Protein AF-A0ABD2QJM0-F1 (afdb_monomer_lite)

Radius of gyration: 66.51 Å; chains: 1; bounding box: 140×137×175 Å

Sequence (620 aa):
MTFVCTNLAKYLIPITSYLHDQLDLSSREKQIEQIVLMKSIVHQLKEKFNSIWKQLYGRKEQDLARIRERQMKVASIVDDLKFFWKDENKVKMMVFGTTNCDKIMQLVEFNSKEQPEKLLQVKDEEIKVKKYYTAEQLAEMNAKKKEEEERLRLQALDNWRERGLEDMMGGVLEVRREDELKKDITKPVFIQLNKPENEWTDEENVEYNEYLEKCRLWEEERDKHKKFLEAEAKRILQTIEDIKGKFNELFLDLFNQWIQYHSAILHEEFKIERLQRNLLNLELVRFKIYLITDRKSKARERVLKAGEIQREARQLLDKVQEDYDILVAEDKLLEKSFKKDFSDVTPHILDFLSKSLKKRPKRLFGMKGIVPKAHTAKSSEQGEDDTKSVVSVVEDRNRDEIVLSIMENPYIDISVSNLLSENLRKQQLDSALKELDHENNYKTELSSMDPKLWSRFCEYRKRKILLEADIKKMALTLAEMQSFINQQTENGRKLNGVMTSLDKEFNEAREMEDRLETDLELHILVKQGLLEVDPRTFDSCIPECDGAVLVKRTEIEDLNAKIIELGDVKLDHLSKKKELNRKFNALEWELKNMLMQYQDLRTKKSDIQHFRITTEILKV

pLDDT: mean 75.32, std 18.03, range [24.53, 97.12]

Organism: NCBI:txid1844966

Foldseek 3Di:
DPFCLPLLLVVVDVLCVPQDDLQVCLDPVSLVVNLVSLVVSLVVLVVVLVVVVVVLVVVVVVLLVVLVVLLVVLVVLLVLVCLVDVDNQVSQCLQPVDSPCVVVSPRDDDDPVNCVVVVVDDDPVNVPDDPDDDPVRVVVVVVVVVVVVVVVVVVVVPPVVQVVCCVPPVRDPDDDPSVVLSDDDDDPPCVVVVDDPVPDDPVNVVVVVVSVVVNVVSVVVVVVVSVVSSVVSNVSSVVSVVSVVVSVVVVVVSVVVVVSSVVSSVVSVVSSVVSVVLSVLLVVLVVVLVVLVVVLVVLVVVLVVLVVVLVVLVVVLVVLVVVLVVLVVVLVVLVVCLCVVVVVDDPVVSVVLVVLLPDDQPPLPPDDDPPPPDPPDDDDDDDDDDDDDDDDDDDPCPPVVVLVVVLPDPPDDPVVSVVSVVVVSVVVRVVSLCVSLPPVNDCVPDVDDDPVVSVVSSVSSSVSVVSVVVSVVSVVVSVVSVVVSVVSVVVSVVSVVVSVVSVVVSVVSVVVSVCSSNVRDRDRDDDPPVDPDDPVVDPDPDDPCVVPDDDDPVVVVVVVVVVVVVVVVVVVVVVVVVVVVVVVVVVVVVVVVVVVVVVVVVVVVVCVVVPDPDVVNVVD

Secondary structure (DSSP, 8-state):
-------GGGGT-GGGGGSPPGGGTTSHHHHHHHHHHHHHHHHHHHHHHHHHHHHHHHHHHHHHHHHHHHHHHHHHHHHHHHHH-S-HHHHHHHHHSSS-GGGTSS-----GGG-GGGGG---GGG--SPPP--HHHHHHHHHHHHHHHHHHHHHHHS-HHHHHHHHHHTT-SS--HHHHTTSPPPPPHHHHTT--GGG--HHHHHHHHHHHHHHHHHHHHHHHHHHHHHHHHHHHHHHHHHHHHHHHHHHHHHHHHHHHHHHHHHHHHHHHHHHHHHHHHHHHHHHHHHHHHHHHHHHHHHHHHHHHHHHHHHHHHHHHHHHHHHHHHHHHHHHHHHHHHTTTS-HHHHHHHHHHHT---TTTT-----------------------------SSTTTHHHHHHHHT-TTS-HHHHHHHHHHHHHHHHHHHHHHHS-THHHHTT-TT--HHHHHHHHHHHHHHHHHHHHHHHHHHHHHHHHHHHHHHHHHHHHHHHHHHHHHHHHHHHHHHHHHHHHSPPP-----TTS--S-TTS-SSSS---TT-----HHHHHHHHHHHHHHHHHHHHHHHHHHHHHHHHHHHHHHHHHHHHHHHHHHHHHHHHHH----TTGGG-

Structure (mmCIF, N/CA/C/O backbone):
data_AF-A0ABD2QJM0-F1
#
_entry.id   AF-A0ABD2QJM0-F1
#
loop_
_atom_site.group_PDB
_atom_site.id
_atom_site.type_symbol
_atom_site.label_atom_id
_atom_site.label_alt_id
_atom_site.label_comp_id
_atom_site.label_asym_id
_atom_site.label_entity_id
_atom_site.label_seq_id
_atom_site.pdbx_PDB_ins_code
_atom_site.Cartn_x
_atom_site.Cartn_y
_atom_site.Cartn_z
_atom_site.occupancy
_atom_site.B_iso_or_equiv
_atom_site.auth_seq_id
_atom_site.auth_comp_id
_atom_site.auth_asym_id
_atom_site.auth_atom_id
_atom_site.pdbx_PDB_model_num
ATOM 1 N N . MET A 1 1 ? -16.068 5.166 -17.119 1.00 30.20 1 MET A N 1
ATOM 2 C CA . MET A 1 1 ? -14.774 5.443 -16.465 1.00 30.20 1 MET A CA 1
ATOM 3 C C . MET A 1 1 ? -13.803 4.333 -16.833 1.00 30.20 1 MET A C 1
ATOM 5 O O . MET A 1 1 ? -13.651 3.383 -16.085 1.00 30.20 1 MET A O 1
ATOM 9 N N . THR A 1 2 ? -13.183 4.395 -18.007 1.00 24.81 2 THR A N 1
ATOM 10 C CA . THR A 1 2 ? -12.025 3.547 -18.315 1.00 24.81 2 THR A CA 1
ATOM 11 C C . THR A 1 2 ? -10.802 4.282 -17.795 1.00 24.81 2 THR A C 1
ATOM 13 O O . THR A 1 2 ? -10.094 4.959 -18.537 1.00 24.81 2 THR A O 1
ATOM 16 N N . PHE A 1 3 ? -10.602 4.223 -16.477 1.00 35.22 3 PHE A N 1
ATOM 17 C CA . PHE A 1 3 ? -9.304 4.576 -15.932 1.00 35.22 3 PHE A CA 1
ATOM 18 C C . PHE A 1 3 ? -8.301 3.646 -16.593 1.00 35.22 3 PHE A C 1
ATOM 20 O O . PHE A 1 3 ? -8.431 2.421 -16.557 1.00 35.22 3 PHE A O 1
ATOM 27 N N . VAL A 1 4 ? -7.306 4.235 -17.234 1.00 38.12 4 VAL A N 1
ATOM 28 C CA . VAL A 1 4 ? -6.121 3.528 -17.694 1.00 38.12 4 VAL A CA 1
ATOM 29 C C . VAL A 1 4 ? -5.316 3.221 -16.420 1.00 38.12 4 VAL A C 1
ATOM 31 O O . VAL A 1 4 ? -4.241 3.755 -16.192 1.00 38.12 4 VAL A O 1
ATOM 34 N N . CYS A 1 5 ? -5.857 2.349 -15.556 1.00 40.84 5 CYS A N 1
ATOM 35 C CA . CYS A 1 5 ? -5.151 1.619 -14.500 1.00 40.84 5 CYS A CA 1
ATOM 36 C C . CYS A 1 5 ? -4.232 0.589 -15.169 1.00 40.84 5 CYS A C 1
ATOM 38 O O . CYS A 1 5 ? -4.271 -0.613 -14.884 1.00 40.84 5 CYS A O 1
ATOM 40 N N . THR A 1 6 ? -3.485 1.018 -16.185 1.00 49.41 6 THR A N 1
ATOM 41 C CA . THR A 1 6 ? -2.683 0.111 -16.976 1.00 49.41 6 THR A CA 1
ATOM 42 C C . THR A 1 6 ? -1.437 -0.175 -16.193 1.00 49.41 6 THR A C 1
ATOM 44 O O . THR A 1 6 ? -0.521 0.641 -16.130 1.00 49.41 6 THR A O 1
ATOM 47 N N . ASN A 1 7 ? -1.426 -1.371 -15.617 1.00 59.09 7 ASN A N 1
ATOM 48 C CA . ASN A 1 7 ? -0.198 -2.075 -15.331 1.00 59.09 7 ASN A CA 1
ATOM 49 C C . ASN A 1 7 ? 0.735 -1.888 -16.525 1.00 59.09 7 ASN A C 1
ATOM 51 O O . ASN A 1 7 ? 0.376 -2.266 -17.638 1.00 59.09 7 ASN A O 1
ATOM 55 N N . LEU A 1 8 ? 1.910 -1.300 -16.311 1.00 62.41 8 LEU A N 1
ATOM 56 C CA . LEU A 1 8 ? 2.939 -1.214 -17.351 1.00 62.41 8 LEU A CA 1
ATOM 57 C C . LEU A 1 8 ? 3.257 -2.619 -17.896 1.00 62.41 8 LEU A C 1
ATOM 59 O O . LEU A 1 8 ? 3.492 -2.793 -19.089 1.00 62.41 8 LEU A O 1
ATOM 63 N N . ALA A 1 9 ? 3.102 -3.643 -17.049 1.00 60.91 9 ALA A N 1
ATOM 64 C CA . ALA A 1 9 ? 3.169 -5.047 -17.422 1.00 60.91 9 ALA A CA 1
ATOM 65 C C . ALA A 1 9 ? 2.106 -5.494 -18.449 1.00 60.91 9 ALA A C 1
ATOM 67 O O . ALA A 1 9 ? 2.382 -6.424 -19.203 1.00 60.91 9 ALA A O 1
ATOM 68 N N . LYS A 1 10 ? 0.924 -4.852 -18.537 1.00 64.44 10 LYS A N 1
ATOM 69 C CA . LYS A 1 10 ? -0.140 -5.210 -19.508 1.00 64.44 10 LYS A CA 1
ATOM 70 C C . LYS A 1 10 ? 0.328 -5.063 -20.951 1.00 64.44 10 LYS A C 1
ATOM 72 O O . LYS A 1 10 ? -0.081 -5.837 -21.808 1.00 64.44 10 LYS A O 1
ATOM 77 N N . TYR A 1 11 ? 1.218 -4.110 -21.206 1.00 63.06 11 TYR A N 1
ATOM 78 C CA . TYR A 1 11 ? 1.785 -3.880 -22.534 1.00 63.06 11 TYR A CA 1
ATOM 79 C C . TYR A 1 11 ? 2.925 -4.846 -22.879 1.00 63.06 11 TYR A C 1
ATOM 81 O O . TYR A 1 11 ? 3.292 -4.970 -24.043 1.00 63.06 11 TYR A O 1
ATOM 89 N N . LEU A 1 12 ? 3.477 -5.544 -21.882 1.00 61.47 12 LEU A N 1
ATOM 90 C CA . LEU A 1 12 ? 4.657 -6.398 -22.029 1.00 61.47 12 LEU A CA 1
ATOM 91 C C . LEU A 1 12 ? 4.312 -7.893 -21.923 1.00 61.47 12 LEU A C 1
ATOM 93 O O . LEU A 1 12 ? 5.020 -8.737 -22.486 1.00 61.47 12 LEU A O 1
ATOM 97 N N . ILE A 1 13 ? 3.240 -8.258 -21.204 1.00 66.19 13 ILE A N 1
ATOM 98 C CA . ILE A 1 13 ? 2.862 -9.652 -20.929 1.00 66.19 13 ILE A CA 1
ATOM 99 C C . ILE A 1 13 ? 1.330 -9.858 -20.976 1.00 66.19 13 ILE A C 1
ATOM 101 O O . ILE A 1 13 ? 0.591 -9.154 -20.283 1.00 66.19 13 ILE A O 1
ATOM 105 N N . PRO A 1 14 ? 0.842 -10.882 -21.709 1.00 60.84 14 PRO A N 1
ATOM 106 C CA . PRO A 1 14 ? -0.591 -11.169 -21.862 1.00 60.84 14 PRO A CA 1
ATOM 107 C C . PRO A 1 14 ? -1.274 -11.775 -20.622 1.00 60.84 14 PRO A C 1
ATOM 109 O O . PRO A 1 14 ? -2.488 -11.684 -20.497 1.00 60.84 14 PRO A O 1
ATOM 112 N N . ILE A 1 15 ? -0.527 -12.348 -19.671 1.00 61.28 15 ILE A N 1
ATOM 113 C CA . ILE A 1 15 ? -1.064 -12.989 -18.443 1.00 61.28 15 ILE A CA 1
ATOM 114 C C . ILE A 1 15 ? -1.740 -11.984 -17.498 1.00 61.28 15 ILE A C 1
ATOM 116 O O . ILE A 1 15 ? -2.481 -12.340 -16.586 1.00 61.28 15 ILE A O 1
ATOM 120 N N . THR A 1 16 ? -1.557 -10.697 -17.761 1.00 61.94 16 THR A N 1
ATOM 121 C CA . THR A 1 16 ? -2.191 -9.612 -17.016 1.00 61.94 16 THR A CA 1
ATOM 122 C C . THR A 1 16 ? -3.721 -9.591 -17.120 1.00 61.94 16 THR A C 1
ATOM 124 O O . THR A 1 16 ? -4.352 -8.846 -16.374 1.00 61.94 16 THR A O 1
ATOM 127 N N . SER A 1 17 ? -4.324 -10.414 -17.991 1.00 65.31 17 SER A N 1
ATOM 128 C CA . SER A 1 17 ? -5.773 -10.647 -18.064 1.00 65.31 17 SER A CA 1
ATOM 129 C C . SER A 1 17 ? -6.348 -11.415 -16.871 1.00 65.31 17 SER A C 1
ATOM 131 O O . SER A 1 17 ? -7.542 -11.308 -16.619 1.00 65.31 17 SER A O 1
ATOM 133 N N . TYR A 1 18 ? -5.528 -12.193 -16.155 1.00 73.44 18 TYR A N 1
ATOM 134 C CA . TYR A 1 18 ? -5.966 -12.980 -14.993 1.00 73.44 18 TYR A CA 1
ATOM 135 C C . TYR A 1 18 ? -5.886 -12.206 -13.672 1.00 73.44 18 TYR A C 1
ATOM 137 O O . TYR A 1 18 ? -6.303 -12.719 -12.640 1.00 73.44 18 TYR A O 1
ATOM 145 N N . LEU A 1 19 ? -5.337 -10.988 -13.691 1.00 79.12 19 LEU A N 1
ATOM 146 C CA . LEU A 1 19 ? -5.272 -10.132 -12.511 1.00 79.12 19 LEU A CA 1
ATOM 147 C C . LEU A 1 19 ? -6.654 -9.557 -12.200 1.00 79.12 19 LEU A C 1
ATOM 149 O O . LEU A 1 19 ? -7.333 -9.045 -13.093 1.00 79.12 19 LEU A O 1
ATOM 153 N N . HIS A 1 20 ? -7.021 -9.562 -10.922 1.00 80.38 20 HIS A N 1
ATOM 154 C CA . HIS A 1 20 ? -8.199 -8.849 -10.445 1.00 80.38 20 HIS A CA 1
ATOM 155 C C . HIS A 1 20 ? -8.034 -7.336 -10.625 1.00 80.38 20 HIS A C 1
ATOM 157 O O . HIS A 1 20 ? -6.911 -6.811 -10.605 1.00 80.38 20 HIS A O 1
ATOM 163 N N . ASP A 1 21 ? -9.158 -6.635 -10.795 1.00 79.62 21 ASP A N 1
ATOM 164 C CA . ASP A 1 21 ? -9.160 -5.175 -10.773 1.00 79.62 21 ASP A CA 1
ATOM 165 C C . ASP A 1 21 ? -8.789 -4.673 -9.372 1.00 79.62 21 ASP A C 1
ATOM 167 O O . ASP A 1 21 ? -9.124 -5.300 -8.368 1.00 79.62 21 ASP A O 1
ATOM 171 N N . GLN A 1 22 ? -8.105 -3.529 -9.298 1.00 78.88 22 GLN A N 1
ATOM 172 C CA . GLN A 1 22 ? -7.650 -2.956 -8.028 1.00 78.88 22 GLN A CA 1
ATOM 173 C C . GLN A 1 22 ? -8.817 -2.647 -7.076 1.00 78.88 22 GLN A C 1
ATOM 175 O O . GLN A 1 22 ? -8.618 -2.643 -5.867 1.00 78.88 22 GLN A O 1
ATOM 180 N N . LEU A 1 23 ? -10.017 -2.423 -7.621 1.00 80.25 23 LEU A N 1
ATOM 181 C CA . LEU A 1 23 ? -11.243 -2.140 -6.870 1.00 80.25 23 LEU A CA 1
ATOM 182 C C . LEU A 1 23 ? -11.905 -3.393 -6.274 1.00 80.25 23 LEU A C 1
ATOM 184 O O . LEU A 1 23 ? -12.664 -3.280 -5.319 1.00 80.25 23 LEU A O 1
ATOM 188 N N . ASP A 1 24 ? -11.595 -4.584 -6.794 1.00 80.38 24 ASP A N 1
ATOM 189 C CA . ASP A 1 24 ? -12.229 -5.847 -6.384 1.00 80.38 24 ASP A CA 1
ATOM 190 C C . ASP A 1 24 ? -11.379 -6.652 -5.374 1.00 80.38 24 ASP A C 1
ATOM 192 O O . ASP A 1 24 ? -11.710 -7.798 -5.038 1.00 80.38 24 ASP A O 1
ATOM 196 N N . LEU A 1 25 ? -10.282 -6.062 -4.878 1.00 80.38 25 LEU A N 1
ATOM 197 C CA . LEU A 1 25 ? -9.284 -6.676 -3.986 1.00 80.38 25 LEU A CA 1
ATOM 198 C C . LEU A 1 25 ? -9.625 -6.564 -2.486 1.00 80.38 25 LEU A C 1
ATOM 200 O O . LEU A 1 25 ? -8.727 -6.458 -1.652 1.00 80.38 25 LEU A O 1
ATOM 204 N N . SER A 1 26 ? -10.905 -6.615 -2.116 1.00 76.38 26 SER A N 1
ATOM 205 C CA . SER A 1 26 ? -11.330 -6.529 -0.708 1.00 76.38 26 SER A CA 1
ATOM 206 C C . SER A 1 26 ? -11.090 -7.816 0.090 1.00 76.38 26 SER A C 1
ATOM 208 O O . SER A 1 26 ? -10.745 -7.769 1.265 1.00 76.38 26 SER A O 1
ATOM 210 N N . SER A 1 27 ? -11.231 -8.989 -0.538 1.00 83.44 27 SER A N 1
ATOM 211 C CA . SER A 1 27 ? -11.058 -10.270 0.162 1.00 83.44 27 SER A CA 1
ATOM 212 C C . SER A 1 27 ? -9.586 -10.646 0.338 1.00 83.44 27 SER A C 1
ATOM 214 O O . SER A 1 27 ? -8.804 -10.605 -0.615 1.00 83.44 27 SER A O 1
ATOM 216 N N . ARG A 1 28 ? -9.242 -11.141 1.533 1.00 85.31 28 ARG A N 1
ATOM 217 C CA . ARG A 1 28 ? -7.930 -11.719 1.870 1.00 85.31 28 ARG A CA 1
ATOM 218 C C . ARG A 1 28 ? -7.455 -12.760 0.854 1.00 85.31 28 ARG A C 1
ATOM 220 O O . ARG A 1 28 ? -6.290 -12.757 0.474 1.00 85.31 28 ARG A O 1
ATOM 227 N N . GLU A 1 29 ? -8.337 -13.658 0.427 1.00 85.69 29 GLU A N 1
ATOM 228 C CA . GLU A 1 29 ? -7.988 -14.739 -0.507 1.00 85.69 29 GLU A CA 1
ATOM 229 C C . GLU A 1 29 ? -7.580 -14.168 -1.865 1.00 85.69 29 GLU A C 1
ATOM 231 O O . GLU A 1 29 ? -6.494 -14.466 -2.359 1.00 85.69 29 GLU A O 1
ATOM 236 N N . LYS A 1 30 ? -8.384 -13.234 -2.388 1.00 86.38 30 LYS A N 1
ATOM 237 C CA . LYS A 1 30 ? -8.087 -12.520 -3.635 1.00 86.38 30 LYS A CA 1
ATOM 238 C C . LYS A 1 30 ? -6.777 -11.742 -3.547 1.00 86.38 30 LYS A C 1
ATOM 240 O O . LYS A 1 30 ? -6.012 -11.736 -4.504 1.00 86.38 30 LYS A O 1
ATOM 245 N N . GLN A 1 31 ? -6.488 -11.100 -2.411 1.00 87.12 31 GLN A N 1
ATOM 246 C CA . GLN A 1 31 ? -5.218 -10.393 -2.207 1.00 87.12 31 GLN A CA 1
ATOM 247 C C . GLN A 1 31 ? -4.018 -11.352 -2.249 1.00 87.12 31 GLN A C 1
ATOM 249 O O . GLN A 1 31 ? -3.011 -11.043 -2.887 1.00 87.12 31 GLN A O 1
ATOM 254 N N . ILE A 1 32 ? -4.119 -12.526 -1.617 1.00 89.75 32 ILE A N 1
ATOM 255 C CA . ILE A 1 32 ? -3.056 -13.543 -1.622 1.00 89.75 32 ILE A CA 1
ATOM 256 C C . ILE A 1 32 ? -2.845 -14.107 -3.031 1.00 89.75 32 ILE A C 1
ATOM 258 O O . ILE A 1 32 ? -1.706 -14.176 -3.498 1.00 89.75 32 ILE A O 1
ATOM 262 N N . GLU A 1 33 ? -3.924 -14.474 -3.721 1.00 89.12 33 GLU A N 1
ATOM 263 C CA . GLU A 1 33 ? -3.875 -14.958 -5.104 1.00 89.12 33 GLU A CA 1
ATOM 264 C C . GLU A 1 33 ? -3.236 -13.915 -6.026 1.00 89.12 33 GLU A C 1
ATOM 266 O O . GLU A 1 33 ? -2.302 -14.225 -6.770 1.00 89.12 33 GLU A O 1
ATOM 271 N N . GLN A 1 34 ? -3.652 -12.653 -5.897 1.00 88.94 34 GLN A N 1
ATOM 272 C CA . GLN A 1 34 ? -3.081 -11.537 -6.642 1.00 88.94 34 GLN A CA 1
ATOM 273 C C . GLN A 1 34 ? -1.575 -11.391 -6.379 1.00 88.94 34 GLN A C 1
ATOM 275 O O . GLN A 1 34 ? -0.813 -11.247 -7.332 1.00 88.94 34 GLN A O 1
ATOM 280 N N . ILE A 1 35 ? -1.113 -11.479 -5.124 1.00 90.81 35 ILE A N 1
ATOM 281 C CA . ILE A 1 35 ? 0.322 -11.414 -4.790 1.00 90.81 35 ILE A CA 1
ATOM 282 C C . ILE A 1 35 ? 1.103 -12.518 -5.514 1.00 90.81 35 ILE A C 1
ATOM 284 O O . ILE A 1 35 ? 2.180 -12.261 -6.059 1.00 90.81 35 ILE A O 1
ATOM 288 N N . VAL A 1 36 ? 0.583 -13.747 -5.533 1.00 91.00 36 VAL A N 1
ATOM 289 C CA . VAL A 1 36 ? 1.243 -14.880 -6.201 1.00 91.00 36 VAL A CA 1
ATOM 290 C C . VAL A 1 36 ? 1.308 -14.656 -7.714 1.00 91.00 36 VAL A C 1
ATOM 292 O O . VAL A 1 36 ? 2.378 -14.810 -8.311 1.00 91.00 36 VAL A O 1
ATOM 295 N N . LEU A 1 37 ? 0.202 -14.228 -8.327 1.00 88.94 37 LEU A N 1
ATOM 296 C CA . LEU A 1 37 ? 0.148 -13.907 -9.756 1.00 88.94 37 LEU A CA 1
ATOM 297 C C . LEU A 1 37 ? 1.119 -12.777 -10.116 1.00 88.94 37 LEU A C 1
ATOM 299 O O . LEU A 1 37 ? 1.872 -12.885 -11.084 1.00 88.94 37 LEU A O 1
ATOM 303 N N . MET A 1 38 ? 1.171 -11.721 -9.307 1.00 89.00 38 MET A N 1
ATOM 304 C CA . MET A 1 38 ? 2.076 -10.592 -9.510 1.00 89.00 38 MET A CA 1
ATOM 305 C C . MET A 1 38 ? 3.549 -10.993 -9.395 1.00 89.00 38 MET A C 1
ATOM 307 O O . MET A 1 38 ? 4.358 -10.579 -10.226 1.00 89.00 38 MET A O 1
ATOM 311 N N . LYS A 1 39 ? 3.914 -11.858 -8.440 1.00 91.00 39 LYS A N 1
ATOM 312 C CA . LYS A 1 39 ? 5.280 -12.408 -8.345 1.00 91.00 39 LYS A CA 1
ATOM 313 C C . LYS A 1 39 ? 5.665 -13.196 -9.598 1.00 91.00 39 LYS A C 1
ATOM 315 O O . LYS A 1 39 ? 6.791 -13.066 -10.081 1.00 91.00 39 LYS A O 1
ATOM 320 N N . SER A 1 40 ? 4.732 -13.970 -10.155 1.00 88.94 40 SER A N 1
ATOM 321 C CA . SER A 1 40 ? 4.942 -14.675 -11.426 1.00 88.94 40 SER A CA 1
ATOM 322 C C . SER A 1 40 ? 5.152 -13.700 -12.592 1.00 88.94 40 SER A C 1
ATOM 324 O O . SER A 1 40 ? 6.076 -13.874 -13.385 1.00 88.94 40 SER A O 1
ATOM 326 N N . ILE A 1 41 ? 4.367 -12.620 -12.659 1.00 88.06 41 ILE A N 1
ATOM 327 C CA . ILE A 1 41 ? 4.521 -11.569 -13.678 1.00 88.06 41 ILE A CA 1
ATOM 328 C C . ILE A 1 41 ? 5.891 -10.891 -13.571 1.00 88.06 41 ILE A C 1
ATOM 330 O O . ILE A 1 41 ? 6.566 -10.732 -14.588 1.00 88.06 41 ILE A O 1
ATOM 334 N N . VAL A 1 42 ? 6.339 -10.543 -12.360 1.00 89.94 42 VAL A N 1
ATOM 335 C CA . VAL A 1 42 ? 7.677 -9.968 -12.129 1.00 89.94 42 VAL A CA 1
ATOM 336 C C . VAL A 1 42 ? 8.771 -10.908 -12.632 1.00 89.94 42 VAL A C 1
ATOM 338 O O . VAL A 1 42 ? 9.711 -10.461 -13.294 1.00 89.94 42 VAL A O 1
ATOM 341 N N . HIS A 1 43 ? 8.648 -12.208 -12.360 1.00 90.62 43 HIS A N 1
ATOM 342 C CA . HIS A 1 43 ? 9.599 -13.201 -12.851 1.00 90.62 43 HIS A CA 1
ATOM 343 C C . HIS A 1 43 ? 9.644 -13.230 -14.385 1.00 90.62 43 HIS A C 1
ATOM 345 O O . HIS A 1 43 ? 10.717 -13.104 -14.970 1.00 90.62 43 HIS A O 1
ATOM 351 N N . GLN A 1 44 ? 8.488 -13.279 -15.046 1.00 88.31 44 GLN A N 1
ATOM 352 C CA . GLN A 1 44 ? 8.419 -13.298 -16.508 1.00 88.31 44 GLN A CA 1
ATOM 353 C C . GLN A 1 44 ? 8.916 -11.999 -17.156 1.00 88.31 44 GLN A C 1
ATOM 355 O O . GLN A 1 44 ? 9.533 -12.046 -18.219 1.00 88.31 44 GLN A O 1
ATOM 360 N N . LEU A 1 45 ? 8.685 -10.835 -16.535 1.00 88.25 45 LEU A N 1
ATOM 361 C CA . LEU A 1 45 ? 9.252 -9.562 -17.001 1.00 88.25 45 LEU A CA 1
ATOM 362 C C . LEU A 1 45 ? 10.782 -9.623 -16.990 1.00 88.25 45 LEU A C 1
ATOM 364 O O . LEU A 1 45 ? 11.420 -9.249 -17.976 1.00 88.25 45 LEU A O 1
ATOM 368 N N . LYS A 1 46 ? 11.360 -10.148 -15.901 1.00 90.62 46 LYS A N 1
ATOM 369 C CA . LYS A 1 46 ? 12.808 -10.348 -15.763 1.00 90.62 46 LYS A CA 1
ATOM 370 C C . LYS A 1 46 ? 13.328 -11.342 -16.808 1.00 90.62 46 LYS A C 1
ATOM 372 O O . LYS A 1 46 ? 14.318 -11.049 -17.471 1.00 90.62 46 LYS A O 1
ATOM 377 N N . GLU A 1 47 ? 12.654 -12.471 -17.026 1.00 91.94 47 GLU A N 1
ATOM 378 C CA . GLU A 1 47 ? 13.051 -13.462 -18.038 1.00 91.94 47 GLU A CA 1
ATOM 379 C C . GLU A 1 47 ? 13.012 -12.912 -19.469 1.00 91.94 47 GLU A C 1
ATOM 381 O O . GLU A 1 47 ? 13.971 -13.095 -20.225 1.00 91.94 47 GLU A O 1
ATOM 386 N N . LYS A 1 48 ? 11.943 -12.196 -19.839 1.00 89.56 48 LYS A N 1
ATOM 387 C CA . LYS A 1 48 ? 11.826 -11.570 -21.163 1.00 89.56 48 LYS A CA 1
ATOM 388 C C . LYS A 1 48 ? 12.941 -10.561 -21.404 1.00 89.56 48 LYS A C 1
ATOM 390 O O . LYS A 1 48 ? 13.598 -10.628 -22.442 1.00 89.56 48 LYS A O 1
ATOM 395 N N . PHE A 1 49 ? 13.198 -9.673 -20.442 1.00 91.25 49 PHE A N 1
ATOM 396 C CA . PHE A 1 49 ? 14.296 -8.716 -20.557 1.00 91.25 49 PHE A CA 1
ATOM 397 C C . PHE A 1 49 ? 15.654 -9.425 -20.647 1.00 91.25 49 PHE A C 1
ATOM 399 O O . PHE A 1 49 ? 16.460 -9.104 -21.517 1.00 91.25 49 PHE A O 1
ATOM 406 N N . ASN A 1 50 ? 15.884 -10.452 -19.824 1.00 92.06 50 ASN A N 1
ATOM 407 C CA . ASN A 1 50 ? 17.115 -11.242 -19.865 1.00 92.06 50 ASN A CA 1
ATOM 408 C C . ASN A 1 50 ? 17.322 -11.926 -21.225 1.00 92.06 50 ASN A C 1
ATOM 410 O O . ASN A 1 50 ? 18.456 -12.019 -21.692 1.00 92.06 50 ASN A O 1
ATOM 414 N N . SER A 1 51 ? 16.254 -12.384 -21.886 1.00 92.75 51 SER A N 1
ATOM 415 C CA . SER A 1 51 ? 16.337 -12.927 -23.246 1.00 92.75 51 SER A CA 1
ATOM 416 C C . SER A 1 51 ? 16.772 -11.864 -24.259 1.00 92.75 51 SER A C 1
ATOM 418 O O . SER A 1 51 ? 17.652 -12.128 -25.077 1.00 92.75 51 SER A O 1
ATOM 420 N N . ILE A 1 52 ? 16.195 -10.659 -24.195 1.00 90.62 52 ILE A N 1
ATOM 421 C CA . ILE A 1 52 ? 16.565 -9.537 -25.075 1.00 90.62 52 ILE A CA 1
ATOM 422 C C . ILE A 1 52 ? 18.027 -9.131 -24.832 1.00 90.62 52 ILE A C 1
ATOM 424 O O . ILE A 1 52 ? 18.802 -8.986 -25.778 1.00 90.62 52 ILE A O 1
ATOM 428 N N . TRP A 1 53 ? 18.437 -9.027 -23.565 1.00 90.69 53 TRP A N 1
ATOM 429 C CA . TRP A 1 53 ? 19.817 -8.732 -23.184 1.00 90.69 53 TRP A CA 1
ATOM 430 C C . TRP A 1 53 ? 20.800 -9.773 -23.734 1.00 90.69 53 TRP A C 1
ATOM 432 O O . TRP A 1 53 ? 21.806 -9.405 -24.337 1.00 90.69 53 TRP A O 1
ATOM 442 N N . LYS A 1 54 ? 20.497 -11.072 -23.595 1.00 90.75 54 LYS A N 1
ATOM 443 C CA . LYS A 1 54 ? 21.333 -12.160 -24.136 1.00 90.75 54 LYS A CA 1
ATOM 444 C C . LYS A 1 54 ? 21.498 -12.064 -25.655 1.00 90.75 54 LYS A C 1
ATOM 446 O O . LYS A 1 54 ? 22.600 -12.275 -26.156 1.00 90.75 54 LYS A O 1
ATOM 451 N N . GLN A 1 55 ? 20.438 -11.714 -26.385 1.00 90.94 55 GLN A N 1
ATOM 452 C CA . GLN A 1 55 ? 20.513 -11.510 -27.836 1.00 90.94 55 GLN A CA 1
ATOM 453 C C . GLN A 1 55 ? 21.437 -10.341 -28.198 1.00 90.94 55 GLN A C 1
ATOM 455 O O . GLN A 1 55 ? 22.273 -10.477 -29.094 1.00 90.94 55 GLN A O 1
ATOM 460 N N . LEU A 1 56 ? 21.333 -9.207 -27.494 1.00 88.38 56 LEU A N 1
ATOM 461 C CA . LEU A 1 56 ? 22.190 -8.048 -27.755 1.00 88.38 56 LEU A CA 1
ATOM 462 C C . LEU A 1 56 ? 23.646 -8.299 -27.343 1.00 88.38 56 LEU A C 1
ATOM 464 O O . LEU A 1 56 ? 24.561 -7.875 -28.046 1.00 88.38 56 LEU A O 1
ATOM 468 N N . TYR A 1 57 ? 23.867 -9.044 -26.260 1.00 87.81 57 TYR A N 1
ATOM 469 C CA . TYR A 1 57 ? 25.197 -9.486 -25.847 1.00 87.81 57 TYR A CA 1
ATOM 470 C C . TYR A 1 57 ? 25.863 -10.352 -26.926 1.00 87.81 57 TYR A C 1
ATOM 472 O O . TYR A 1 57 ? 26.987 -10.064 -27.335 1.00 87.81 57 TYR A O 1
ATOM 480 N N . GLY A 1 58 ? 25.146 -11.344 -27.468 1.00 88.81 58 GLY A N 1
ATOM 481 C CA . GLY A 1 58 ? 25.645 -12.160 -28.581 1.00 88.81 58 GLY A CA 1
ATOM 482 C C . GLY A 1 58 ? 25.892 -11.344 -29.856 1.00 88.81 58 GLY A C 1
ATOM 483 O O . GLY A 1 58 ? 26.870 -11.566 -30.567 1.00 88.81 58 GLY A O 1
ATOM 484 N N . ARG A 1 59 ? 25.054 -10.336 -30.133 1.00 88.44 59 ARG A N 1
ATOM 485 C CA . ARG A 1 59 ? 25.271 -9.412 -31.256 1.00 88.44 59 ARG A CA 1
ATOM 486 C C . ARG A 1 59 ? 26.533 -8.564 -31.068 1.00 88.44 59 ARG A C 1
ATOM 488 O O . ARG A 1 59 ? 27.293 -8.410 -32.019 1.00 88.44 59 ARG A O 1
ATOM 495 N N . LYS A 1 60 ? 26.800 -8.089 -29.845 1.00 87.75 60 LYS A N 1
ATOM 496 C CA . LYS A 1 60 ? 28.042 -7.380 -29.498 1.00 87.75 60 LYS A CA 1
ATOM 497 C C . LYS A 1 60 ? 29.268 -8.252 -29.751 1.00 87.75 60 LYS A C 1
ATOM 499 O O . LYS A 1 60 ? 30.246 -7.773 -30.310 1.00 87.75 60 LYS A O 1
ATOM 504 N N . GLU A 1 61 ? 29.216 -9.526 -29.374 1.00 87.69 61 GLU A N 1
ATOM 505 C CA . GLU A 1 61 ? 30.308 -10.473 -29.615 1.00 87.69 61 GLU A CA 1
ATOM 506 C C . GLU A 1 61 ? 30.594 -10.650 -31.116 1.00 87.69 61 GLU A C 1
ATOM 508 O O . GLU A 1 61 ? 31.749 -10.574 -31.539 1.00 87.69 61 GLU A O 1
ATOM 513 N N . GLN A 1 62 ? 29.547 -10.787 -31.935 1.00 88.44 62 GLN A N 1
ATOM 514 C CA . GLN A 1 62 ? 29.674 -10.866 -33.395 1.00 88.44 62 GLN A CA 1
ATOM 515 C C . GLN A 1 62 ? 30.240 -9.576 -34.004 1.00 88.44 62 GLN A C 1
ATOM 517 O O . GLN A 1 62 ? 31.111 -9.631 -34.874 1.00 88.44 62 GLN A O 1
ATOM 522 N N . ASP A 1 63 ? 29.764 -8.411 -33.562 1.00 86.81 63 ASP A N 1
ATOM 523 C CA . ASP A 1 63 ? 30.241 -7.123 -34.068 1.00 86.81 63 ASP A CA 1
ATOM 524 C C . ASP A 1 63 ? 31.688 -6.846 -33.629 1.00 86.81 63 ASP A C 1
ATOM 526 O O . ASP A 1 63 ? 32.482 -6.355 -34.431 1.00 86.81 63 ASP A O 1
ATOM 530 N N . LEU A 1 64 ? 32.090 -7.261 -32.423 1.00 86.06 64 LEU A N 1
ATOM 531 C CA . LEU A 1 64 ? 33.486 -7.216 -31.982 1.00 86.06 64 LEU A CA 1
ATOM 532 C C . LEU A 1 64 ? 34.380 -8.164 -32.787 1.00 86.06 64 LEU A C 1
ATOM 534 O O . LEU A 1 64 ? 35.469 -7.759 -33.188 1.00 86.06 64 LEU A O 1
ATOM 538 N N . ALA A 1 65 ? 33.932 -9.387 -33.088 1.00 86.88 65 ALA A N 1
ATOM 539 C CA . ALA A 1 65 ? 34.672 -10.303 -33.960 1.00 86.88 65 ALA A CA 1
ATOM 540 C C . ALA A 1 65 ? 34.889 -9.691 -35.357 1.00 86.88 65 ALA A C 1
ATOM 542 O O . ALA A 1 65 ? 36.008 -9.658 -35.868 1.00 86.88 65 ALA A O 1
ATOM 543 N N . ARG A 1 66 ? 33.842 -9.086 -35.927 1.00 87.25 66 ARG A N 1
ATOM 544 C CA . ARG A 1 66 ? 33.895 -8.360 -37.205 1.00 87.25 66 ARG A CA 1
ATOM 545 C C . ARG A 1 66 ? 34.799 -7.127 -37.176 1.00 87.25 66 ARG A C 1
ATOM 547 O O . ARG A 1 66 ? 35.389 -6.784 -38.203 1.00 87.25 66 ARG A O 1
ATOM 554 N N . ILE A 1 67 ? 34.867 -6.416 -36.051 1.00 86.38 67 ILE A N 1
ATOM 555 C CA . ILE A 1 67 ? 35.796 -5.295 -35.868 1.00 86.38 67 ILE A CA 1
ATOM 556 C C . ILE A 1 67 ? 37.227 -5.829 -35.789 1.00 86.38 67 ILE A C 1
ATOM 558 O O . ILE A 1 67 ? 38.083 -5.296 -36.485 1.00 86.38 67 ILE A O 1
ATOM 562 N N . ARG A 1 68 ? 37.482 -6.915 -35.049 1.00 84.06 68 ARG A N 1
ATOM 563 C CA . ARG A 1 68 ? 38.810 -7.546 -34.951 1.00 84.06 68 ARG A CA 1
ATOM 564 C C . ARG A 1 68 ? 39.330 -8.022 -36.303 1.00 84.06 68 ARG A C 1
ATOM 566 O O . ARG A 1 68 ? 40.463 -7.715 -36.652 1.00 84.06 68 ARG A O 1
ATOM 573 N N . GLU A 1 69 ? 38.507 -8.699 -37.100 1.00 86.75 69 GLU A N 1
ATOM 574 C CA . GLU A 1 69 ? 38.881 -9.106 -38.463 1.00 86.75 69 GLU A CA 1
ATOM 575 C C . GLU A 1 69 ? 39.275 -7.909 -39.336 1.00 86.75 69 GLU A C 1
ATOM 577 O O . GLU A 1 69 ? 40.264 -7.956 -40.068 1.00 86.75 69 GLU A O 1
ATOM 582 N N . ARG A 1 70 ? 38.521 -6.807 -39.247 1.00 84.19 70 ARG A N 1
ATOM 583 C CA . ARG A 1 70 ?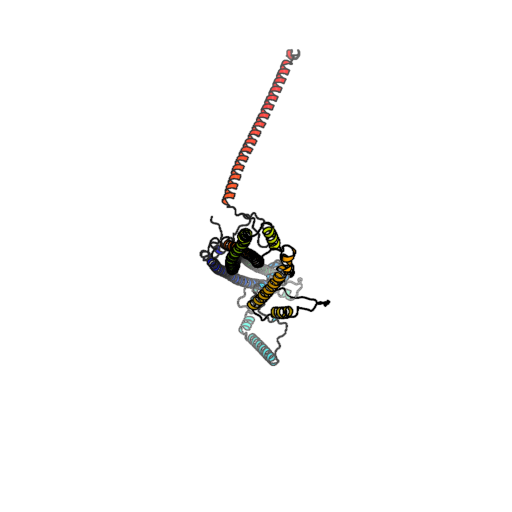 38.832 -5.567 -39.967 1.00 84.19 70 ARG A CA 1
ATOM 584 C C . ARG A 1 70 ? 40.079 -4.874 -39.418 1.00 84.19 70 ARG A C 1
ATOM 586 O O . ARG A 1 70 ? 40.868 -4.376 -40.212 1.00 84.19 70 ARG A O 1
ATOM 593 N N . GLN A 1 71 ? 40.293 -4.880 -38.104 1.00 81.81 71 GLN A N 1
ATOM 594 C CA . GLN A 1 71 ? 41.503 -4.355 -37.468 1.00 81.81 71 GLN A CA 1
ATOM 595 C C . GLN A 1 71 ? 42.747 -5.150 -37.884 1.00 81.81 71 GLN A C 1
ATOM 597 O O . GLN A 1 71 ? 43.762 -4.533 -38.180 1.00 81.81 71 GLN A O 1
ATOM 602 N N . MET A 1 72 ? 42.665 -6.482 -37.998 1.00 82.69 72 MET A N 1
ATOM 603 C CA . MET A 1 72 ? 43.763 -7.309 -38.523 1.00 82.69 72 MET A CA 1
ATOM 604 C C . MET A 1 72 ? 44.083 -6.971 -39.984 1.00 82.69 72 MET A C 1
ATOM 606 O O . MET A 1 72 ? 45.251 -6.853 -40.345 1.00 82.69 72 MET A O 1
ATOM 610 N N . LYS A 1 73 ? 43.061 -6.737 -40.820 1.00 82.62 73 LYS A N 1
ATOM 611 C CA . LYS A 1 73 ? 43.264 -6.270 -42.203 1.00 82.62 73 LYS A CA 1
ATOM 612 C C . LYS A 1 73 ? 43.927 -4.893 -42.252 1.00 82.62 73 LYS A C 1
ATOM 614 O O . LYS A 1 73 ? 44.847 -4.696 -43.033 1.00 82.62 73 LYS A O 1
ATOM 619 N N . VAL A 1 74 ? 43.503 -3.959 -41.397 1.00 80.62 74 VAL A N 1
ATOM 620 C CA . VAL A 1 74 ? 44.145 -2.639 -41.277 1.00 80.62 74 VAL A CA 1
ATOM 621 C C . VAL A 1 74 ? 45.582 -2.771 -40.774 1.00 80.62 74 VAL A C 1
ATOM 623 O O . VAL A 1 74 ? 46.445 -2.075 -41.288 1.00 80.62 74 VAL A O 1
ATOM 626 N N . ALA A 1 75 ? 45.866 -3.674 -39.832 1.00 79.56 75 ALA A N 1
ATOM 627 C CA . ALA A 1 75 ? 47.226 -3.935 -39.364 1.00 79.56 75 ALA A CA 1
ATOM 628 C C . ALA A 1 75 ? 48.126 -4.455 -40.497 1.00 79.56 75 ALA A C 1
ATOM 630 O O . ALA A 1 75 ? 49.203 -3.904 -40.689 1.00 79.56 75 ALA A O 1
ATOM 631 N N . SER A 1 76 ? 47.643 -5.406 -41.309 1.00 80.94 76 SER A N 1
ATOM 632 C CA . SER A 1 76 ? 48.357 -5.883 -42.506 1.00 80.94 76 SER A CA 1
ATOM 633 C C . SER A 1 76 ? 48.639 -4.747 -43.493 1.00 80.94 76 SER A C 1
ATOM 635 O O . SER A 1 76 ? 49.769 -4.596 -43.935 1.00 80.94 76 SER A O 1
ATOM 637 N N . ILE A 1 77 ? 47.643 -3.900 -43.785 1.00 78.00 77 ILE A N 1
ATOM 638 C CA . ILE A 1 77 ? 47.810 -2.739 -44.678 1.00 78.00 77 ILE A CA 1
ATOM 639 C C . ILE A 1 77 ? 48.813 -1.732 -44.095 1.00 78.00 77 ILE A C 1
ATOM 641 O O . ILE A 1 77 ? 49.605 -1.138 -44.822 1.00 78.00 77 ILE A O 1
ATOM 645 N N . VAL A 1 78 ? 48.792 -1.520 -42.778 1.00 73.88 78 VAL A N 1
ATOM 646 C CA . VAL A 1 78 ? 49.745 -0.643 -42.091 1.00 73.88 78 VAL A CA 1
ATOM 647 C C . VAL A 1 78 ? 51.158 -1.220 -42.148 1.00 73.88 78 VAL A C 1
ATOM 649 O O . VAL A 1 78 ? 52.097 -0.451 -42.330 1.00 73.88 78 VAL A O 1
ATOM 652 N N . ASP A 1 79 ? 51.327 -2.535 -42.029 1.00 75.69 79 ASP A N 1
ATOM 653 C CA . ASP A 1 79 ? 52.630 -3.191 -42.163 1.00 75.69 79 ASP A CA 1
ATOM 654 C C . ASP A 1 79 ? 53.152 -3.125 -43.609 1.00 75.69 79 ASP A C 1
ATOM 656 O O . ASP A 1 79 ? 54.322 -2.795 -43.816 1.00 75.69 79 ASP A O 1
ATOM 660 N N . ASP A 1 80 ? 52.275 -3.281 -44.606 1.00 74.50 80 ASP A N 1
ATOM 661 C CA . ASP A 1 80 ? 52.606 -3.030 -46.014 1.00 74.50 80 ASP A CA 1
ATOM 662 C C . ASP A 1 80 ? 53.021 -1.566 -46.248 1.00 74.50 80 ASP A C 1
ATOM 664 O O . ASP A 1 80 ? 54.004 -1.294 -46.936 1.00 74.50 80 ASP A O 1
ATOM 668 N N . LEU A 1 81 ? 52.340 -0.599 -45.622 1.00 71.06 81 LEU A N 1
ATOM 669 C CA . LEU A 1 81 ? 52.699 0.820 -45.702 1.00 71.06 81 LEU A CA 1
ATOM 670 C C . LEU A 1 81 ? 54.012 1.147 -44.969 1.00 71.06 81 LEU A C 1
ATOM 672 O O . LEU A 1 81 ? 54.796 1.946 -45.479 1.00 71.06 81 LEU A O 1
ATOM 676 N N . LYS A 1 82 ? 54.307 0.530 -43.817 1.00 69.56 82 LYS A N 1
ATOM 677 C CA . LYS A 1 82 ? 55.595 0.701 -43.111 1.00 69.56 82 LYS A CA 1
ATOM 678 C C . LYS A 1 82 ? 56.779 0.273 -43.974 1.00 69.56 82 LYS A C 1
ATOM 680 O O . LYS A 1 82 ? 57.831 0.895 -43.900 1.00 69.56 82 LYS A O 1
ATOM 685 N N . PHE A 1 83 ? 56.608 -0.739 -44.823 1.00 64.50 83 PHE A N 1
ATOM 686 C CA . PHE A 1 83 ? 57.658 -1.151 -45.752 1.00 64.50 83 PHE A CA 1
ATOM 687 C C . PHE A 1 83 ? 58.032 -0.027 -46.739 1.00 64.50 83 PHE A C 1
ATOM 689 O O . PHE A 1 83 ? 59.206 0.184 -47.041 1.00 64.50 83 PHE A O 1
ATOM 696 N N . PHE A 1 84 ? 57.051 0.744 -47.221 1.00 59.72 84 PHE A N 1
ATOM 697 C CA . PHE A 1 84 ? 57.286 1.819 -48.193 1.00 59.72 84 PHE A CA 1
ATOM 698 C C . PHE A 1 84 ? 57.842 3.113 -47.587 1.00 59.72 84 PHE A C 1
ATOM 700 O O . PHE A 1 84 ? 58.420 3.921 -48.319 1.00 59.72 84 PHE A O 1
ATOM 707 N N . TRP A 1 85 ? 57.672 3.327 -46.284 1.00 54.53 85 TRP A N 1
ATOM 708 C CA . TRP A 1 85 ? 58.077 4.544 -45.589 1.00 54.53 85 TRP A CA 1
ATOM 709 C C . TRP A 1 85 ? 59.077 4.207 -44.483 1.00 54.53 85 TRP A C 1
ATOM 711 O O . TRP A 1 85 ? 58.708 3.687 -43.437 1.00 54.53 85 TRP A O 1
ATOM 721 N N . LYS A 1 86 ? 60.344 4.594 -44.664 1.00 55.12 86 LYS A N 1
ATOM 722 C CA . LYS A 1 86 ? 61.375 4.459 -43.617 1.00 55.12 86 LYS A CA 1
ATOM 723 C C . LYS A 1 86 ? 61.055 5.263 -42.338 1.00 55.12 86 LYS A C 1
ATOM 725 O O . LYS A 1 86 ? 61.601 4.958 -41.285 1.00 55.12 86 LYS A O 1
ATOM 730 N N . ASP A 1 87 ? 60.154 6.251 -42.421 1.00 54.62 87 ASP A N 1
ATOM 731 C CA . ASP A 1 87 ? 59.684 7.071 -41.296 1.00 54.62 87 ASP A CA 1
ATOM 732 C C . ASP A 1 87 ? 58.309 6.594 -40.779 1.00 54.62 87 ASP A C 1
ATOM 734 O O . ASP A 1 87 ? 57.265 6.966 -41.328 1.00 54.62 87 ASP A O 1
ATOM 738 N N . GLU A 1 88 ? 58.277 5.858 -39.660 1.00 56.34 88 GLU A N 1
ATOM 739 C CA . GLU A 1 88 ? 57.026 5.383 -39.031 1.00 56.34 88 GLU A CA 1
ATOM 740 C C . GLU A 1 88 ? 56.029 6.509 -38.705 1.00 56.34 88 GLU A C 1
ATOM 742 O O . GLU A 1 88 ? 54.811 6.323 -38.759 1.00 56.34 88 GLU A O 1
ATOM 747 N N . ASN A 1 89 ? 56.537 7.695 -38.364 1.00 56.47 89 ASN A N 1
ATOM 748 C CA . ASN A 1 89 ? 55.719 8.818 -37.908 1.00 56.47 89 ASN A CA 1
ATOM 749 C C . ASN A 1 89 ? 54.916 9.472 -39.043 1.00 56.47 89 ASN A C 1
ATOM 751 O O . ASN A 1 89 ? 53.837 10.009 -38.787 1.00 56.47 89 ASN A O 1
ATOM 755 N N . LYS A 1 90 ? 55.392 9.396 -40.296 1.00 56.56 90 LYS A N 1
ATOM 756 C CA . LYS A 1 90 ? 54.657 9.911 -41.465 1.00 56.56 90 LYS A CA 1
ATOM 757 C C . LYS A 1 90 ? 53.500 8.994 -41.849 1.00 56.56 90 LYS A C 1
ATOM 759 O O . LYS A 1 90 ? 52.405 9.494 -42.079 1.00 56.56 90 LYS A O 1
ATOM 764 N N . VAL A 1 91 ? 53.698 7.673 -41.812 1.00 58.03 91 VAL A N 1
ATOM 765 C CA . VAL A 1 91 ? 52.631 6.679 -42.057 1.00 58.03 91 VAL A CA 1
ATOM 766 C C . VAL A 1 91 ? 51.502 6.834 -41.041 1.00 58.03 91 VAL A C 1
ATOM 768 O O . VAL A 1 91 ? 50.330 6.921 -41.402 1.00 58.03 91 VAL A O 1
ATOM 771 N N . LYS A 1 92 ? 51.871 6.945 -39.762 1.00 57.78 92 LYS A N 1
ATOM 772 C CA . LYS A 1 92 ? 50.944 7.121 -38.638 1.00 57.78 92 LYS A CA 1
ATOM 773 C C . LYS A 1 92 ? 50.116 8.412 -38.774 1.00 57.78 92 LYS A C 1
ATOM 775 O O . LYS A 1 92 ? 48.888 8.373 -38.711 1.00 57.78 92 LYS A O 1
ATOM 780 N N . MET A 1 93 ? 50.763 9.539 -39.079 1.00 51.06 93 MET A N 1
ATOM 781 C CA . MET A 1 93 ? 50.085 10.825 -39.303 1.00 51.06 93 MET A CA 1
ATOM 782 C C . MET A 1 93 ? 49.154 10.842 -40.525 1.00 51.06 93 MET A C 1
ATOM 784 O O . MET A 1 93 ? 48.091 11.455 -40.466 1.00 51.06 93 MET A O 1
ATOM 788 N N . MET A 1 94 ? 49.526 10.181 -41.624 1.00 51.75 94 MET A N 1
ATOM 789 C CA . MET A 1 94 ? 48.792 10.244 -42.897 1.00 51.75 94 MET A CA 1
ATOM 790 C C . MET A 1 94 ? 47.547 9.336 -42.917 1.00 51.75 94 MET A C 1
ATOM 792 O O . MET A 1 94 ? 46.503 9.705 -43.468 1.00 51.75 94 MET A O 1
ATOM 796 N N . VAL A 1 95 ? 47.646 8.158 -42.289 1.00 55.84 95 VAL A N 1
ATOM 797 C CA . VAL A 1 95 ? 46.568 7.154 -42.242 1.00 55.84 95 VAL A CA 1
ATOM 798 C C . VAL A 1 95 ? 45.540 7.489 -41.161 1.00 55.84 95 VAL A C 1
ATOM 800 O O . VAL A 1 95 ? 44.339 7.390 -41.407 1.00 55.84 95 VAL A O 1
ATOM 803 N N . PHE A 1 96 ? 45.994 7.931 -39.986 1.00 56.38 96 PHE A N 1
ATOM 804 C CA . PHE A 1 96 ? 45.139 8.100 -38.807 1.00 56.38 96 PHE A CA 1
ATOM 805 C C . PHE A 1 96 ? 44.891 9.564 -38.414 1.00 56.38 96 PHE A C 1
ATOM 807 O O . PHE A 1 96 ? 44.128 9.820 -37.486 1.00 56.38 96 PHE A O 1
ATOM 814 N N . GLY A 1 97 ? 45.529 10.531 -39.086 1.00 53.66 97 GLY A N 1
ATOM 815 C CA . GLY A 1 97 ? 45.359 11.968 -38.827 1.00 53.66 97 GLY A CA 1
ATOM 816 C C . GLY A 1 97 ? 45.952 12.460 -37.501 1.00 53.66 97 GLY A C 1
ATOM 817 O O . GLY A 1 97 ? 45.796 13.631 -37.160 1.00 53.66 97 GLY A O 1
ATOM 818 N N . THR A 1 98 ? 46.617 11.587 -36.734 1.00 53.75 98 THR A N 1
ATOM 819 C CA . THR A 1 98 ? 47.221 11.906 -35.432 1.00 53.75 98 THR A CA 1
ATOM 820 C C . THR A 1 98 ? 48.475 11.053 -35.198 1.00 53.75 98 THR A C 1
ATOM 822 O O . THR A 1 98 ? 48.540 9.911 -35.647 1.00 53.75 98 THR A O 1
ATOM 825 N N . THR A 1 99 ? 49.449 11.549 -34.427 1.00 45.66 99 THR A N 1
ATOM 826 C CA . THR A 1 99 ? 50.612 10.758 -33.971 1.00 45.66 99 THR A CA 1
ATOM 827 C C . THR A 1 99 ? 50.240 9.682 -32.944 1.00 45.66 99 THR A C 1
ATOM 829 O O . THR A 1 99 ? 51.035 8.788 -32.673 1.00 45.66 99 THR A O 1
ATOM 832 N N . ASN A 1 100 ? 49.024 9.731 -32.394 1.00 47.47 100 ASN A N 1
ATOM 833 C CA . ASN A 1 100 ? 48.537 8.886 -31.305 1.00 47.47 100 ASN A CA 1
ATOM 834 C C . ASN A 1 100 ? 47.750 7.671 -31.844 1.00 47.47 100 ASN A C 1
ATOM 836 O O . ASN A 1 100 ? 46.614 7.400 -31.446 1.00 47.47 100 ASN A O 1
ATOM 840 N N . CYS A 1 101 ? 48.348 6.964 -32.806 1.00 47.47 101 CYS A N 1
ATOM 841 C CA . CYS A 1 101 ? 47.752 5.814 -33.503 1.00 47.47 101 CYS A CA 1
ATOM 842 C C . CYS A 1 101 ? 47.500 4.607 -32.591 1.00 47.47 101 CYS A C 1
ATOM 844 O O . CYS A 1 101 ? 46.630 3.785 -32.881 1.00 47.47 101 CYS A O 1
ATOM 846 N N . ASP A 1 102 ? 48.199 4.540 -31.459 1.00 49.81 102 ASP A N 1
ATOM 847 C CA . ASP A 1 102 ? 48.097 3.449 -30.488 1.00 49.81 102 ASP A CA 1
ATOM 848 C C . ASP A 1 102 ? 46.675 3.296 -29.921 1.00 49.81 102 ASP A C 1
ATOM 850 O O . ASP A 1 102 ? 46.247 2.190 -29.603 1.00 49.81 102 ASP A O 1
ATOM 854 N N . LYS A 1 103 ? 45.888 4.383 -29.869 1.00 49.59 103 LYS A N 1
ATOM 855 C CA . LYS A 1 103 ? 44.473 4.346 -29.449 1.00 49.59 103 LYS A CA 1
ATOM 856 C C . LYS A 1 103 ? 43.519 3.804 -30.515 1.00 49.59 103 LYS A C 1
ATOM 858 O O . LYS A 1 103 ? 42.438 3.340 -30.173 1.00 49.59 103 LYS A O 1
ATOM 863 N N . ILE A 1 104 ? 43.885 3.878 -31.795 1.00 51.00 104 ILE A N 1
ATOM 864 C CA . ILE A 1 104 ? 43.051 3.403 -32.914 1.00 51.00 104 ILE A CA 1
ATOM 865 C C . ILE A 1 104 ? 43.378 1.937 -33.238 1.00 51.00 104 ILE A C 1
ATOM 867 O O . ILE A 1 104 ? 42.482 1.167 -33.588 1.00 51.00 104 ILE A O 1
ATOM 871 N N . MET A 1 105 ? 44.644 1.541 -33.062 1.00 52.97 105 MET A N 1
ATOM 872 C CA . MET A 1 105 ? 45.106 0.147 -33.135 1.00 52.97 105 MET A CA 1
ATOM 873 C C . MET A 1 105 ? 44.881 -0.643 -31.840 1.00 52.97 105 MET A C 1
ATOM 875 O O . MET A 1 105 ? 45.076 -1.857 -31.835 1.00 52.97 105 MET A O 1
ATOM 879 N N . GLN A 1 106 ? 44.435 0.006 -30.760 1.00 58.59 106 GLN A N 1
ATOM 880 C CA . GLN A 1 106 ? 43.968 -0.698 -29.572 1.00 58.59 106 GLN A CA 1
ATOM 881 C C . GLN A 1 106 ? 42.816 -1.634 -29.961 1.00 58.59 106 GLN A C 1
ATOM 883 O O . GLN A 1 106 ? 41.794 -1.211 -30.513 1.00 58.59 106 GLN A O 1
ATOM 888 N N . LEU A 1 107 ? 43.010 -2.928 -29.699 1.00 58.88 107 LEU A N 1
ATOM 889 C CA . LEU A 1 107 ? 41.985 -3.944 -29.896 1.00 58.88 107 LEU A CA 1
ATOM 890 C C . LEU A 1 107 ? 40.738 -3.522 -29.124 1.00 58.88 107 LEU A C 1
ATOM 892 O O . LEU A 1 107 ? 40.784 -3.289 -27.915 1.00 58.88 107 LEU A O 1
ATOM 896 N N . VAL A 1 108 ? 39.619 -3.391 -29.837 1.00 64.88 108 VAL A N 1
ATOM 897 C CA . VAL A 1 108 ? 38.344 -3.116 -29.180 1.00 64.88 108 VAL A CA 1
ATOM 898 C C . VAL A 1 108 ? 37.950 -4.400 -28.460 1.00 64.88 108 VAL A C 1
ATOM 900 O O . VAL A 1 108 ? 37.609 -5.410 -29.080 1.00 64.88 108 VAL A O 1
ATOM 903 N N . GLU A 1 109 ? 38.058 -4.377 -27.139 1.00 65.69 109 GLU A N 1
ATOM 904 C CA . GLU A 1 109 ? 37.750 -5.506 -26.273 1.00 65.69 109 GLU A CA 1
ATOM 905 C C . GLU A 1 109 ? 36.568 -5.195 -25.360 1.00 65.69 109 GLU A C 1
ATOM 907 O O . GLU A 1 109 ? 36.196 -4.040 -25.140 1.00 65.69 109 GLU A O 1
ATOM 912 N N . PHE A 1 110 ? 35.966 -6.257 -24.823 1.00 67.50 110 PHE A N 1
ATOM 913 C CA . PHE A 1 110 ? 35.015 -6.124 -23.730 1.00 67.50 110 PHE A CA 1
ATOM 914 C C . PHE A 1 110 ? 35.699 -5.447 -22.545 1.00 67.50 110 PHE A C 1
ATOM 916 O O . PHE A 1 110 ? 36.817 -5.801 -22.169 1.00 67.50 110 PHE A O 1
ATOM 923 N N . ASN A 1 111 ? 35.005 -4.501 -21.926 1.00 70.50 111 ASN A N 1
ATOM 924 C CA . ASN A 1 111 ? 35.496 -3.889 -20.701 1.00 70.50 111 ASN A CA 1
ATOM 925 C C . ASN A 1 111 ? 35.476 -4.932 -19.567 1.00 70.50 111 ASN A C 1
ATOM 927 O O . ASN A 1 111 ? 34.546 -5.735 -19.484 1.00 70.50 111 ASN A O 1
ATOM 931 N N . SER A 1 112 ? 36.447 -4.902 -18.649 1.00 66.56 112 SER A N 1
ATOM 932 C CA . SER A 1 112 ? 36.532 -5.842 -17.517 1.00 66.56 112 SER A CA 1
ATOM 933 C C . SER A 1 112 ? 35.251 -5.887 -16.672 1.00 66.56 112 SER A C 1
ATOM 935 O O . SER A 1 112 ? 34.919 -6.922 -16.106 1.00 66.56 112 SER A O 1
ATOM 937 N N . LYS A 1 113 ? 34.490 -4.783 -16.621 1.00 68.25 113 LYS A N 1
ATOM 938 C CA . LYS A 1 113 ? 33.196 -4.697 -15.915 1.00 68.25 113 LYS A CA 1
ATOM 939 C C . LYS A 1 113 ? 32.033 -5.393 -16.629 1.00 68.25 113 LYS A C 1
ATOM 941 O O . LYS A 1 113 ? 31.022 -5.676 -16.001 1.00 68.25 113 LYS A O 1
ATOM 946 N N . GLU A 1 114 ? 32.148 -5.647 -17.927 1.00 71.75 114 GLU A N 1
ATOM 947 C CA . GLU A 1 114 ? 31.101 -6.291 -18.732 1.00 71.75 114 GLU A CA 1
ATOM 948 C C . GLU A 1 114 ? 31.173 -7.822 -18.671 1.00 71.75 114 GLU A C 1
ATOM 950 O O . GLU A 1 114 ? 30.265 -8.506 -19.138 1.00 71.75 114 GLU A O 1
ATOM 955 N N . GLN A 1 115 ? 32.252 -8.362 -18.099 1.00 70.56 115 GLN A N 1
ATOM 956 C CA . GLN A 1 115 ? 32.477 -9.794 -17.931 1.00 70.56 115 GLN A CA 1
ATOM 957 C C . GLN A 1 115 ? 32.741 -10.104 -16.454 1.00 70.56 115 GLN A C 1
ATOM 959 O O . GLN A 1 115 ? 33.887 -10.344 -16.071 1.00 70.56 115 GLN A O 1
ATOM 964 N N . PRO A 1 116 ? 31.693 -10.112 -15.610 1.00 66.75 116 PRO A N 1
ATOM 965 C CA . PRO A 1 116 ? 31.844 -10.354 -14.176 1.00 66.75 116 PRO A CA 1
ATOM 966 C C . PRO A 1 116 ? 32.453 -11.731 -13.873 1.00 66.75 116 PRO A C 1
ATOM 968 O O . PRO A 1 116 ? 33.150 -11.885 -12.878 1.00 66.75 116 PRO A O 1
ATOM 971 N N . GLU A 1 117 ? 32.275 -12.713 -14.759 1.00 72.38 117 GLU A N 1
ATOM 972 C CA . GLU A 1 117 ? 32.867 -14.051 -14.631 1.00 72.38 117 GLU A CA 1
ATOM 973 C C . GLU A 1 117 ? 34.404 -14.030 -14.634 1.00 72.38 117 GLU A C 1
ATOM 975 O O . GLU A 1 117 ? 35.031 -14.854 -13.970 1.00 72.38 117 GLU A O 1
ATOM 980 N N . LYS A 1 118 ? 35.027 -13.050 -15.306 1.00 69.00 118 LYS A N 1
ATOM 981 C CA . LYS A 1 118 ? 36.489 -12.882 -15.308 1.00 69.00 118 LYS A CA 1
ATOM 982 C C . LYS A 1 118 ? 37.037 -12.396 -13.965 1.00 69.00 118 LYS A C 1
ATOM 984 O O . LYS A 1 118 ? 38.214 -12.598 -13.713 1.00 69.00 118 LYS A O 1
ATOM 989 N N . LEU A 1 119 ? 36.211 -11.806 -13.094 1.00 67.88 119 LEU A N 1
ATOM 990 C CA . LEU A 1 119 ? 36.628 -11.403 -11.741 1.00 67.88 119 LEU A CA 1
ATOM 991 C C . LEU A 1 119 ? 36.875 -12.605 -10.821 1.00 67.88 119 LEU A C 1
ATOM 993 O O . LEU A 1 119 ? 37.580 -12.482 -9.826 1.00 67.88 119 LEU A O 1
ATOM 997 N N . LEU A 1 120 ? 36.274 -13.755 -11.137 1.00 72.69 120 LEU A N 1
ATOM 998 C CA . LEU A 1 120 ? 36.430 -14.993 -10.373 1.00 72.69 120 LEU A CA 1
ATOM 999 C C . LEU A 1 120 ? 37.586 -15.861 -10.894 1.00 72.69 120 LEU A C 1
ATOM 1001 O O . LEU A 1 120 ? 37.929 -16.862 -10.268 1.00 72.69 120 LEU A O 1
ATOM 1005 N N . GLN A 1 121 ? 38.177 -15.498 -12.036 1.00 73.00 121 GLN A N 1
ATOM 1006 C CA . GLN A 1 121 ? 39.288 -16.215 -12.649 1.00 73.00 121 GLN A CA 1
ATOM 1007 C C . GLN A 1 121 ? 40.595 -15.497 -12.321 1.00 73.00 121 GLN A C 1
ATOM 1009 O O . GLN A 1 121 ? 40.855 -14.412 -12.831 1.00 73.00 121 GLN A O 1
ATOM 1014 N N . VAL A 1 122 ? 41.425 -16.122 -11.487 1.00 73.69 122 VAL A N 1
ATOM 1015 C CA . VAL A 1 122 ? 42.773 -15.620 -11.199 1.00 73.69 122 VAL A CA 1
ATOM 1016 C C . VAL A 1 122 ? 43.670 -15.945 -12.386 1.00 73.69 122 VAL A C 1
ATOM 1018 O O . VAL A 1 122 ? 43.827 -17.114 -12.740 1.00 73.69 122 VAL A O 1
ATOM 1021 N N . LYS A 1 123 ? 44.257 -14.921 -13.006 1.00 72.88 123 LYS A N 1
ATOM 1022 C CA . LYS A 1 123 ? 45.268 -15.126 -14.052 1.00 72.88 123 LYS A CA 1
ATOM 1023 C C . LYS A 1 123 ? 46.626 -15.410 -13.414 1.00 72.88 123 LYS A C 1
ATOM 1025 O O . LYS A 1 123 ? 46.963 -14.822 -12.390 1.00 72.88 123 LYS A O 1
ATOM 1030 N N . ASP A 1 124 ? 47.453 -16.223 -14.067 1.00 72.94 124 ASP A N 1
ATOM 1031 C CA . ASP A 1 124 ? 48.825 -16.507 -13.609 1.00 72.94 124 ASP A CA 1
ATOM 1032 C C . ASP A 1 124 ? 49.678 -15.230 -13.462 1.00 72.94 124 ASP A C 1
ATOM 1034 O O . ASP A 1 124 ? 50.580 -15.167 -12.631 1.00 72.94 124 ASP A O 1
ATOM 1038 N N . GLU A 1 125 ? 49.348 -14.181 -14.217 1.00 74.81 125 GLU A N 1
ATOM 1039 C CA . GLU A 1 125 ? 49.971 -12.851 -14.152 1.00 74.81 125 GLU A CA 1
ATOM 1040 C C . GLU A 1 125 ? 49.675 -12.097 -12.840 1.00 74.81 125 GLU A C 1
ATOM 1042 O O . GLU A 1 125 ? 50.467 -11.259 -12.409 1.00 74.81 125 GLU A O 1
ATOM 1047 N N . GLU A 1 126 ? 48.551 -12.391 -12.179 1.00 76.62 126 GLU A N 1
ATOM 1048 C CA . GLU A 1 126 ? 48.161 -11.784 -10.898 1.00 76.62 126 GLU A CA 1
ATOM 1049 C C . GLU A 1 126 ? 48.871 -12.461 -9.711 1.00 76.62 126 GLU A C 1
ATOM 1051 O O . GLU A 1 126 ? 48.978 -11.892 -8.617 1.00 76.62 126 GLU A O 1
ATOM 1056 N N . ILE A 1 127 ? 49.423 -13.658 -9.936 1.00 74.75 127 ILE A N 1
ATOM 1057 C CA . ILE A 1 127 ? 50.184 -14.425 -8.956 1.00 74.75 127 ILE A CA 1
ATOM 1058 C C . ILE A 1 127 ? 51.638 -13.935 -8.969 1.00 74.75 127 ILE A C 1
ATOM 1060 O O . ILE A 1 127 ? 52.496 -14.404 -9.709 1.00 74.75 127 ILE A O 1
ATOM 1064 N N . LYS A 1 128 ? 51.949 -12.993 -8.074 1.00 75.38 128 LYS A N 1
ATOM 1065 C CA . LYS A 1 128 ? 53.305 -12.420 -7.918 1.00 75.38 128 LYS A CA 1
ATOM 1066 C C . LYS A 1 128 ? 54.358 -13.426 -7.433 1.00 75.38 128 LYS A C 1
ATOM 1068 O O . LYS A 1 128 ? 55.554 -13.138 -7.462 1.00 75.38 128 LYS A O 1
ATOM 1073 N N . VAL A 1 129 ? 53.923 -14.583 -6.939 1.00 78.19 129 VAL A N 1
ATOM 1074 C CA . VAL A 1 129 ? 54.794 -15.630 -6.405 1.00 78.19 129 VAL A CA 1
ATOM 1075 C C . VAL A 1 129 ? 55.150 -16.597 -7.528 1.00 78.19 129 VAL A C 1
ATOM 1077 O O . VAL A 1 129 ? 54.280 -17.255 -8.091 1.00 78.19 129 VAL A O 1
ATOM 1080 N N . LYS A 1 130 ? 56.446 -16.721 -7.836 1.00 70.81 130 LYS A N 1
ATOM 1081 C CA . LYS A 1 130 ? 56.928 -17.734 -8.782 1.00 70.81 130 LYS A CA 1
ATOM 1082 C C . LYS A 1 130 ? 56.550 -19.116 -8.252 1.00 70.81 130 LYS A C 1
ATOM 1084 O O . LYS A 1 130 ? 56.942 -19.472 -7.142 1.00 70.81 130 LYS A O 1
ATOM 1089 N N . LYS A 1 131 ? 55.801 -19.886 -9.044 1.00 74.19 131 LYS A N 1
ATOM 1090 C CA . LYS A 1 131 ? 55.460 -21.277 -8.728 1.00 74.19 131 LYS A CA 1
ATOM 1091 C C . LYS A 1 131 ? 56.746 -22.046 -8.399 1.00 74.19 131 LYS A C 1
ATOM 1093 O O . LYS A 1 131 ? 57.680 -22.052 -9.198 1.00 74.19 131 LYS A O 1
ATOM 1098 N N . TYR A 1 132 ? 56.819 -22.625 -7.201 1.00 74.31 132 TYR A N 1
ATOM 1099 C CA . TYR A 1 132 ? 57.982 -23.396 -6.768 1.00 74.31 132 TYR A CA 1
ATOM 1100 C C . TYR A 1 132 ? 57.965 -24.759 -7.464 1.00 74.31 132 TYR A C 1
ATOM 1102 O O . TYR A 1 132 ? 57.001 -25.510 -7.324 1.00 74.31 132 TYR A O 1
ATOM 1110 N N . TYR A 1 133 ? 59.022 -25.060 -8.214 1.00 72.44 133 TYR A N 1
ATOM 1111 C CA . TYR A 1 133 ? 59.219 -26.347 -8.877 1.00 72.44 133 TYR A CA 1
ATOM 1112 C C . TYR A 1 133 ? 60.297 -27.133 -8.131 1.00 72.44 133 TYR A C 1
ATOM 1114 O O . TYR A 1 133 ? 61.359 -26.589 -7.821 1.00 72.44 133 TYR A O 1
ATOM 1122 N N . THR A 1 134 ? 60.048 -28.413 -7.853 1.00 78.25 134 THR A N 1
ATOM 1123 C CA . THR A 1 134 ? 61.085 -29.326 -7.352 1.00 78.25 134 THR A CA 1
ATOM 1124 C C . THR A 1 134 ? 62.148 -29.572 -8.426 1.00 78.25 134 THR A C 1
ATOM 1126 O O . THR A 1 134 ? 61.881 -29.443 -9.621 1.00 78.25 134 THR A O 1
ATOM 1129 N N . ALA A 1 135 ? 63.370 -29.930 -8.017 1.00 78.94 135 ALA A N 1
ATOM 1130 C CA . ALA A 1 135 ? 64.501 -30.113 -8.936 1.00 78.94 135 ALA A CA 1
ATOM 1131 C C . ALA A 1 135 ? 64.209 -31.123 -10.067 1.00 78.94 135 ALA A C 1
ATOM 1133 O O . ALA A 1 135 ? 64.640 -30.922 -11.200 1.00 78.94 135 ALA A O 1
ATOM 1134 N N . GLU A 1 136 ? 63.418 -32.156 -9.774 1.00 79.38 136 GLU A N 1
ATOM 1135 C CA . GLU A 1 136 ? 62.974 -33.169 -10.736 1.00 79.38 136 GLU A CA 1
ATOM 1136 C C . GLU A 1 136 ? 61.976 -32.606 -11.765 1.00 79.38 136 GLU A C 1
ATOM 1138 O O . GLU A 1 136 ? 62.148 -32.797 -12.966 1.00 79.38 136 GLU A O 1
ATOM 1143 N N . GLN A 1 137 ? 61.006 -31.795 -11.328 1.00 79.12 137 GLN A N 1
ATOM 1144 C CA . GLN A 1 137 ? 60.051 -31.122 -12.221 1.00 79.12 137 GLN A CA 1
ATOM 1145 C C . GLN A 1 137 ? 60.727 -30.065 -13.104 1.00 79.12 137 GLN A C 1
ATOM 1147 O O . GLN A 1 137 ? 60.341 -29.868 -14.257 1.00 79.12 137 GLN A O 1
ATOM 1152 N N . LEU A 1 138 ? 61.755 -29.389 -12.583 1.00 76.19 138 LEU A N 1
ATOM 1153 C CA . LEU A 1 138 ? 62.545 -28.430 -13.353 1.00 76.19 138 LEU A CA 1
ATOM 1154 C C . LEU A 1 138 ? 63.369 -29.136 -14.443 1.00 76.19 138 LEU A C 1
ATOM 1156 O O . LEU A 1 138 ? 63.472 -28.630 -15.561 1.00 76.19 138 LEU A O 1
ATOM 1160 N N . ALA A 1 139 ? 63.932 -30.308 -14.129 1.00 82.50 139 ALA A N 1
ATOM 1161 C CA . ALA A 1 139 ? 64.658 -31.135 -15.088 1.00 82.50 139 ALA A CA 1
ATOM 1162 C C . ALA A 1 139 ? 63.732 -31.661 -16.195 1.00 82.50 139 ALA A C 1
ATOM 1164 O O . ALA A 1 139 ? 64.093 -31.573 -17.366 1.00 82.50 139 ALA A O 1
ATOM 1165 N N . GLU A 1 140 ? 62.522 -32.110 -15.852 1.00 83.31 140 GLU A N 1
ATOM 1166 C CA . GLU A 1 140 ? 61.534 -32.587 -16.828 1.00 83.31 140 GLU A CA 1
ATOM 1167 C C . GLU A 1 140 ? 61.026 -31.460 -17.746 1.00 83.31 140 GLU A C 1
ATOM 1169 O O . GLU A 1 140 ? 60.942 -31.634 -18.960 1.00 83.31 140 GLU A O 1
ATOM 1174 N N . MET A 1 141 ? 60.752 -30.269 -17.201 1.00 74.50 141 MET A N 1
ATOM 1175 C CA . MET A 1 141 ? 60.347 -29.101 -17.997 1.00 74.50 141 MET A CA 1
ATOM 1176 C C . MET A 1 141 ? 61.463 -28.615 -18.928 1.00 74.50 141 MET A C 1
ATOM 1178 O O . MET A 1 141 ? 61.198 -28.251 -20.072 1.00 74.50 141 MET A O 1
ATOM 1182 N N . ASN A 1 142 ? 62.715 -28.619 -18.464 1.00 80.19 142 ASN A N 1
ATOM 1183 C CA . ASN A 1 142 ? 63.860 -28.262 -19.301 1.00 80.19 142 ASN A CA 1
ATOM 1184 C C . ASN A 1 142 ? 64.148 -29.329 -20.366 1.00 80.19 142 ASN A C 1
ATOM 1186 O O . ASN A 1 142 ? 64.546 -28.972 -21.470 1.00 80.19 142 ASN A O 1
ATOM 1190 N N . ALA A 1 143 ? 63.934 -30.614 -20.061 1.00 83.69 143 ALA A N 1
ATOM 1191 C CA . ALA A 1 143 ? 64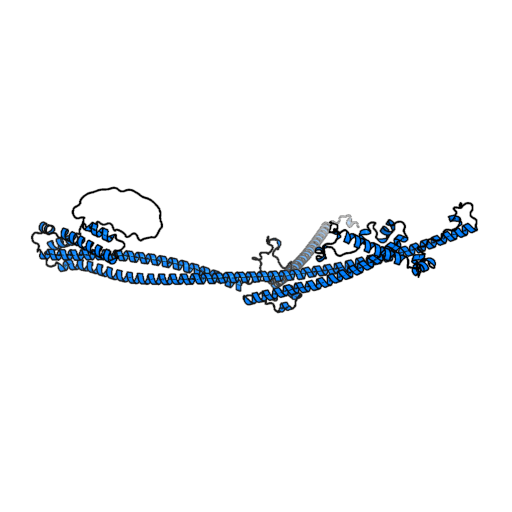.034 -31.696 -21.037 1.00 83.69 143 ALA A CA 1
ATOM 1192 C C . ALA A 1 143 ? 62.965 -31.551 -22.128 1.00 83.69 143 ALA A C 1
ATOM 1194 O O . ALA A 1 143 ? 63.316 -31.545 -23.301 1.00 83.69 143 ALA A O 1
ATOM 1195 N N . LYS A 1 144 ? 61.703 -31.296 -21.753 1.00 82.06 144 LYS A N 1
ATOM 1196 C CA . LYS A 1 144 ? 60.614 -31.032 -22.710 1.00 82.06 144 LYS A CA 1
ATOM 1197 C C . LYS A 1 144 ? 60.874 -29.799 -23.572 1.00 82.06 144 LYS A C 1
ATOM 1199 O O . LYS A 1 144 ? 60.690 -29.868 -24.778 1.00 82.06 144 LYS A O 1
ATOM 1204 N N . LYS A 1 145 ? 61.363 -28.696 -22.990 1.00 80.50 145 LYS A N 1
ATOM 1205 C CA . LYS A 1 145 ? 61.749 -27.503 -23.768 1.00 80.50 145 LYS A CA 1
ATOM 1206 C C . LYS A 1 145 ? 62.870 -27.793 -24.761 1.00 80.50 145 LYS A C 1
ATOM 1208 O O . LYS A 1 145 ? 62.780 -27.369 -25.904 1.00 80.50 145 LYS A O 1
ATOM 1213 N N . LYS A 1 146 ? 63.904 -28.531 -24.346 1.00 79.19 146 LYS A N 1
ATOM 1214 C CA . LYS A 1 146 ? 64.995 -28.936 -25.244 1.00 79.19 146 LYS A CA 1
ATOM 1215 C C . LYS A 1 146 ? 64.509 -29.864 -26.350 1.00 79.19 146 LYS A C 1
ATOM 1217 O O . LYS A 1 146 ? 64.940 -29.716 -27.482 1.00 79.19 146 LYS A O 1
ATOM 1222 N N . GLU A 1 147 ? 63.603 -30.782 -26.037 1.00 79.94 147 GLU A N 1
ATOM 1223 C CA . GLU A 1 147 ? 63.018 -31.698 -27.013 1.00 79.94 147 GLU A CA 1
ATOM 1224 C C . GLU A 1 147 ? 62.106 -30.959 -28.007 1.00 79.94 147 GLU A C 1
ATOM 1226 O O . GLU A 1 147 ? 62.155 -31.228 -29.205 1.00 79.94 147 GLU A O 1
ATOM 1231 N N . GLU A 1 148 ? 61.340 -29.959 -27.558 1.00 75.94 148 GLU A N 1
ATOM 1232 C CA . GLU A 1 148 ? 60.583 -29.057 -28.436 1.00 75.94 148 GLU A CA 1
ATOM 1233 C C . GLU A 1 148 ? 61.500 -28.184 -29.306 1.00 75.94 148 GLU A C 1
ATOM 1235 O O . GLU A 1 148 ? 61.247 -28.053 -30.502 1.00 75.94 148 GLU A O 1
ATOM 1240 N N . GLU A 1 149 ? 62.587 -27.637 -28.754 1.00 76.88 149 GLU A N 1
ATOM 1241 C CA . GLU A 1 149 ? 63.601 -26.881 -29.503 1.00 76.88 149 GLU A CA 1
ATOM 1242 C C . GLU A 1 149 ? 64.323 -27.762 -30.532 1.00 76.88 149 GLU A C 1
ATOM 1244 O O . GLU A 1 149 ? 64.541 -27.336 -31.666 1.00 76.88 149 GLU A O 1
ATOM 1249 N N . GLU A 1 150 ? 64.654 -29.007 -30.180 1.00 77.12 150 GLU A N 1
ATOM 1250 C CA . GLU A 1 150 ? 65.222 -29.987 -31.107 1.00 77.12 150 GLU A CA 1
ATOM 1251 C C . GLU A 1 150 ? 64.217 -30.377 -32.192 1.00 77.12 150 GLU A C 1
ATOM 1253 O O . GLU A 1 150 ? 64.593 -30.425 -33.365 1.00 77.12 150 GLU A O 1
ATOM 1258 N N . ARG A 1 151 ? 62.931 -30.562 -31.858 1.00 76.44 151 ARG A N 1
ATOM 1259 C CA . ARG A 1 151 ? 61.871 -30.770 -32.858 1.00 76.44 151 ARG A CA 1
ATOM 1260 C C . ARG A 1 151 ? 61.726 -29.578 -33.798 1.00 76.44 151 ARG A C 1
ATOM 1262 O O . ARG A 1 151 ? 61.616 -29.795 -35.003 1.00 76.44 151 ARG A O 1
ATOM 1269 N N . LEU A 1 152 ? 61.744 -28.348 -33.283 1.00 73.25 152 LEU A N 1
ATOM 1270 C CA . LEU A 1 152 ? 61.667 -27.137 -34.104 1.00 73.25 152 LEU A CA 1
ATOM 1271 C C . LEU A 1 152 ? 62.899 -27.003 -35.008 1.00 73.25 152 LEU A C 1
ATOM 1273 O O . LEU A 1 152 ? 62.783 -26.669 -36.185 1.00 73.25 152 LEU A O 1
ATOM 1277 N N . ARG A 1 153 ? 64.087 -27.312 -34.478 1.00 70.94 153 ARG A N 1
ATOM 1278 C CA . ARG A 1 153 ? 65.353 -27.279 -35.219 1.00 70.94 153 ARG A CA 1
ATOM 1279 C C . ARG A 1 153 ? 65.400 -28.340 -36.317 1.00 70.94 153 ARG A C 1
ATOM 1281 O O . ARG A 1 153 ? 65.894 -28.058 -37.406 1.00 70.94 153 ARG A O 1
ATOM 1288 N N . LEU A 1 154 ? 64.866 -29.533 -36.056 1.00 69.88 154 LEU A N 1
ATOM 1289 C CA . LEU A 1 154 ? 64.712 -30.596 -37.051 1.00 69.88 154 LEU A CA 1
ATOM 1290 C C . LEU A 1 154 ? 63.688 -30.214 -38.127 1.00 69.88 154 LEU A C 1
ATOM 1292 O O . LEU A 1 154 ? 63.972 -30.403 -39.303 1.00 69.88 154 LEU A O 1
ATOM 1296 N N . GLN A 1 155 ? 62.558 -29.599 -37.760 1.00 63.66 155 GLN A N 1
ATOM 1297 C CA . GLN A 1 155 ? 61.587 -29.073 -38.731 1.00 63.66 155 GLN A CA 1
ATOM 1298 C C . GLN A 1 155 ? 62.182 -27.967 -39.616 1.00 63.66 155 GLN A C 1
ATOM 1300 O O . GLN A 1 155 ? 61.947 -27.963 -40.817 1.00 63.66 155 GLN A O 1
ATOM 1305 N N . ALA A 1 156 ? 63.017 -27.080 -39.065 1.00 63.81 156 ALA A N 1
ATOM 1306 C CA . ALA A 1 156 ? 63.717 -26.055 -39.845 1.00 63.81 156 ALA A CA 1
ATOM 1307 C C . ALA A 1 156 ? 64.788 -26.641 -40.794 1.00 63.81 156 ALA A C 1
ATOM 1309 O O . ALA A 1 156 ? 65.083 -26.085 -41.858 1.00 63.81 156 ALA A O 1
ATOM 1310 N N . LEU A 1 157 ? 65.390 -27.777 -40.428 1.00 61.78 157 LEU A N 1
ATOM 1311 C CA . LEU A 1 157 ? 66.355 -28.481 -41.273 1.00 61.78 157 LEU A CA 1
ATOM 1312 C C . LEU A 1 157 ? 65.683 -29.269 -42.406 1.00 61.78 157 LEU A C 1
ATOM 1314 O O . LEU A 1 157 ? 66.312 -29.430 -43.454 1.00 61.78 157 LEU A O 1
ATOM 1318 N N . ASP A 1 158 ? 64.426 -29.683 -42.230 1.00 57.22 158 ASP A N 1
ATOM 1319 C CA . ASP A 1 158 ? 63.678 -30.551 -43.148 1.00 57.22 158 ASP A CA 1
ATOM 1320 C C . ASP A 1 158 ? 62.714 -29.782 -44.077 1.00 57.22 158 ASP A C 1
ATOM 1322 O O . ASP A 1 158 ? 61.624 -30.234 -44.412 1.00 57.22 158 ASP A O 1
ATOM 1326 N N . ASN A 1 159 ? 63.137 -28.601 -44.534 1.00 59.31 159 ASN A N 1
ATOM 1327 C CA . ASN A 1 159 ? 62.398 -27.760 -45.479 1.00 59.31 159 ASN A CA 1
ATOM 1328 C C . ASN A 1 159 ? 63.094 -27.704 -46.847 1.00 59.31 159 ASN A C 1
ATOM 1330 O O . ASN A 1 159 ? 63.392 -26.633 -47.366 1.00 59.31 159 ASN A O 1
ATOM 1334 N N . TRP A 1 160 ? 63.368 -28.858 -47.468 1.00 57.91 160 TRP A N 1
ATOM 1335 C CA . TRP A 1 160 ? 63.992 -28.902 -48.805 1.00 57.91 160 TRP A CA 1
ATOM 1336 C C . TRP A 1 160 ? 63.127 -28.241 -49.893 1.00 57.91 160 TRP A C 1
ATOM 1338 O O . TRP A 1 160 ? 63.662 -27.705 -50.859 1.00 57.91 160 TRP A O 1
ATOM 1348 N N . ARG A 1 161 ? 61.794 -28.246 -49.728 1.00 58.84 161 ARG A N 1
ATOM 1349 C CA . ARG A 1 161 ? 60.848 -27.558 -50.623 1.00 58.84 161 ARG A CA 1
ATOM 1350 C C . ARG A 1 161 ? 60.919 -26.041 -50.503 1.00 58.84 161 ARG A C 1
ATOM 1352 O O . ARG A 1 161 ? 60.948 -25.379 -51.530 1.00 58.84 161 ARG A O 1
ATOM 1359 N N . GLU A 1 162 ? 60.955 -25.501 -49.286 1.00 59.31 162 GLU A N 1
ATOM 1360 C CA . GLU A 1 162 ? 61.098 -24.054 -49.084 1.00 59.31 162 GLU A CA 1
ATOM 1361 C C . GLU A 1 162 ? 62.499 -23.601 -49.483 1.00 59.31 162 GLU A C 1
ATOM 1363 O O . GLU A 1 162 ? 62.608 -22.652 -50.244 1.00 59.31 162 GLU A O 1
ATOM 1368 N N . ARG A 1 163 ? 63.550 -24.360 -49.132 1.00 63.88 163 ARG A N 1
ATOM 1369 C CA . ARG A 1 163 ? 64.916 -24.095 -49.612 1.00 63.88 163 ARG A CA 1
ATOM 1370 C C . ARG A 1 163 ? 65.008 -24.126 -51.135 1.00 63.88 163 ARG A C 1
ATOM 1372 O O . ARG A 1 163 ? 65.628 -23.247 -51.705 1.00 63.88 163 ARG A O 1
ATOM 1379 N N . GLY A 1 164 ? 64.374 -25.094 -51.801 1.00 68.31 164 GLY A N 1
ATOM 1380 C CA . GLY A 1 164 ? 64.354 -25.180 -53.265 1.00 68.31 164 GLY A CA 1
ATOM 1381 C C . GLY A 1 164 ? 63.523 -24.082 -53.937 1.00 68.31 164 GLY A C 1
ATOM 1382 O O . GLY A 1 164 ? 63.877 -23.629 -55.020 1.00 68.31 164 GLY A O 1
ATOM 1383 N N . LEU A 1 165 ? 62.438 -23.624 -53.306 1.00 63.41 165 LEU A N 1
ATOM 1384 C CA . LEU A 1 165 ? 61.646 -22.482 -53.773 1.00 63.41 165 LEU A CA 1
ATOM 1385 C C . LEU A 1 165 ? 62.392 -21.154 -53.565 1.00 63.41 165 LEU A C 1
ATOM 1387 O O . LEU A 1 165 ? 62.284 -20.242 -54.382 1.00 63.41 165 LEU A O 1
ATOM 1391 N N . GLU A 1 166 ? 63.165 -21.055 -52.490 1.00 57.91 166 GLU A N 1
ATOM 1392 C CA . GLU A 1 166 ? 64.032 -19.925 -52.173 1.00 57.91 166 GLU A CA 1
ATOM 1393 C C . GLU A 1 166 ? 65.232 -19.857 -53.130 1.00 57.91 166 GLU A C 1
ATOM 1395 O O . GLU A 1 166 ? 65.495 -18.792 -53.684 1.00 57.91 166 GLU A O 1
ATOM 1400 N N . ASP A 1 167 ? 65.853 -20.999 -53.450 1.00 64.62 167 ASP A N 1
ATOM 1401 C CA . ASP A 1 167 ? 66.966 -21.097 -54.410 1.00 64.62 167 ASP A CA 1
ATOM 1402 C C . ASP A 1 167 ? 66.524 -20.903 -55.872 1.00 64.62 167 ASP A C 1
ATOM 1404 O O . ASP A 1 167 ? 67.282 -20.369 -56.679 1.00 64.62 167 ASP A O 1
ATOM 1408 N N . MET A 1 168 ? 65.306 -21.332 -56.242 1.00 62.25 168 MET A N 1
ATOM 1409 C CA . MET A 1 168 ? 64.845 -21.276 -57.639 1.00 62.25 168 MET A CA 1
ATOM 1410 C C . MET A 1 168 ? 63.946 -20.077 -57.970 1.00 62.25 168 MET A C 1
ATOM 1412 O O . MET A 1 168 ? 63.939 -19.656 -59.124 1.00 62.25 168 MET A O 1
ATOM 1416 N N . MET A 1 169 ? 63.203 -19.511 -57.008 1.00 55.28 169 MET A N 1
ATOM 1417 C CA . MET A 1 169 ? 62.297 -18.365 -57.230 1.00 55.28 169 MET A CA 1
ATOM 1418 C C . MET A 1 169 ? 62.273 -17.342 -56.075 1.00 55.28 169 MET A C 1
ATOM 1420 O O . MET A 1 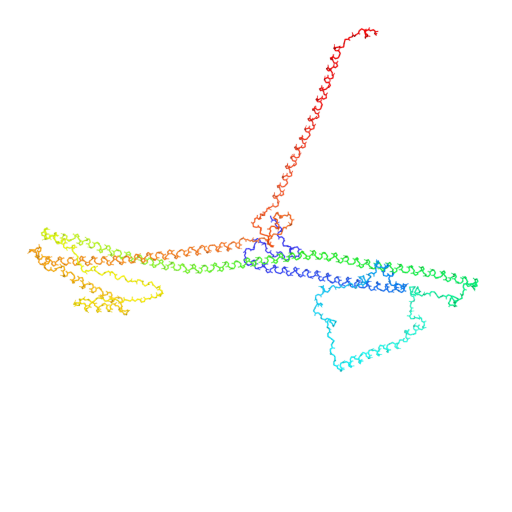169 ? 61.337 -16.547 -55.975 1.00 55.28 169 MET A O 1
ATOM 1424 N N . GLY A 1 170 ? 63.277 -17.330 -55.188 1.00 57.00 170 GLY A N 1
ATOM 1425 C CA . GLY A 1 170 ? 63.365 -16.341 -54.104 1.00 57.00 170 GLY A CA 1
ATOM 1426 C C . GLY A 1 170 ? 62.215 -16.410 -53.090 1.00 57.00 170 GLY A C 1
ATOM 1427 O O . GLY A 1 170 ? 61.905 -15.407 -52.454 1.00 57.00 170 GLY A O 1
ATOM 1428 N N . GLY A 1 171 ? 61.554 -17.568 -52.970 1.00 61.59 171 GLY A N 1
ATOM 1429 C CA . GLY A 1 171 ? 60.571 -17.846 -51.919 1.00 61.59 171 GLY A CA 1
ATOM 1430 C C . GLY A 1 171 ? 59.134 -17.383 -52.194 1.00 61.59 171 GLY A C 1
ATOM 1431 O O . GLY A 1 171 ? 58.287 -17.536 -51.318 1.00 61.59 171 GLY A O 1
ATOM 1432 N N . VAL A 1 172 ? 58.811 -16.860 -53.386 1.00 51.62 172 VAL A N 1
ATOM 1433 C CA . VAL A 1 172 ? 57.453 -16.377 -53.715 1.00 51.62 172 VAL A CA 1
ATOM 1434 C C . VAL A 1 172 ? 56.936 -17.046 -54.991 1.00 51.62 172 VAL A C 1
ATOM 1436 O O . VAL A 1 172 ? 57.497 -16.877 -56.068 1.00 51.62 172 VAL A O 1
ATOM 1439 N N . LEU A 1 173 ? 55.855 -17.824 -54.865 1.00 50.84 173 LEU A N 1
ATOM 1440 C CA . LEU A 1 173 ? 55.281 -18.625 -55.958 1.00 50.84 173 LEU A CA 1
ATOM 1441 C C . LEU A 1 173 ? 54.444 -17.788 -56.948 1.00 50.84 173 LEU A C 1
ATOM 1443 O O . LEU A 1 173 ? 54.385 -18.118 -58.128 1.00 50.84 173 LEU A O 1
ATOM 1447 N N . GLU A 1 174 ? 53.836 -16.692 -56.485 1.00 55.03 174 GLU A N 1
ATOM 1448 C CA . GLU A 1 174 ? 53.120 -15.716 -57.313 1.00 55.03 174 GLU A CA 1
ATOM 1449 C C . GLU A 1 174 ? 53.558 -14.308 -56.920 1.00 55.03 174 GLU A C 1
ATOM 1451 O O . GLU A 1 174 ? 53.225 -13.807 -55.845 1.00 55.03 174 GLU A O 1
ATOM 1456 N N . VAL A 1 175 ? 54.322 -13.665 -57.797 1.00 51.88 175 VAL A N 1
ATOM 1457 C CA . VAL A 1 175 ? 54.727 -12.277 -57.611 1.00 51.88 175 VAL A CA 1
ATOM 1458 C C . VAL A 1 175 ? 53.492 -11.395 -57.811 1.00 51.88 175 VAL A C 1
ATOM 1460 O O . VAL A 1 175 ? 53.006 -11.211 -58.928 1.00 51.88 175 VAL A O 1
ATOM 1463 N N . ARG A 1 176 ? 52.941 -10.858 -56.721 1.00 52.75 176 ARG A N 1
ATOM 1464 C CA . ARG A 1 176 ? 51.924 -9.805 -56.808 1.00 52.75 176 ARG A CA 1
ATOM 1465 C C . ARG A 1 176 ? 52.610 -8.529 -57.297 1.00 52.75 176 ARG A C 1
ATOM 1467 O O . ARG A 1 176 ? 53.697 -8.208 -56.826 1.00 52.75 176 ARG A O 1
ATOM 1474 N N . ARG A 1 177 ? 51.957 -7.753 -58.176 1.00 52.75 177 ARG A N 1
ATOM 1475 C CA . ARG A 1 177 ? 52.443 -6.422 -58.627 1.00 52.75 177 ARG A CA 1
ATOM 1476 C C . ARG A 1 177 ? 52.872 -5.511 -57.463 1.00 52.75 177 ARG A C 1
ATOM 1478 O O . ARG A 1 177 ? 53.742 -4.664 -57.611 1.00 52.75 177 ARG A O 1
ATOM 1485 N N . GLU A 1 178 ? 52.260 -5.712 -56.301 1.00 53.97 178 GLU A N 1
ATOM 1486 C CA . GLU A 1 178 ? 52.505 -5.004 -55.043 1.00 53.97 178 GLU A CA 1
ATOM 1487 C C . GLU A 1 178 ? 53.891 -5.310 -54.438 1.00 53.97 178 GLU A C 1
ATOM 1489 O O . GLU A 1 178 ? 54.489 -4.428 -53.829 1.00 53.97 178 GLU A O 1
ATOM 1494 N N . ASP A 1 179 ? 54.439 -6.511 -54.658 1.00 57.00 179 ASP A N 1
ATOM 1495 C CA . ASP A 1 179 ? 55.770 -6.929 -54.189 1.00 57.00 179 ASP A CA 1
ATOM 1496 C C . ASP A 1 179 ? 56.887 -6.607 -55.196 1.00 57.00 179 ASP A C 1
ATOM 1498 O O . ASP A 1 179 ? 58.058 -6.509 -54.828 1.00 57.00 179 ASP A O 1
ATOM 1502 N N . GLU A 1 180 ? 56.543 -6.371 -56.465 1.00 57.00 180 GLU A N 1
ATOM 1503 C CA . GLU A 1 180 ? 57.475 -5.815 -57.454 1.00 57.00 180 GLU A CA 1
ATOM 1504 C C . GLU A 1 180 ? 57.788 -4.364 -57.110 1.00 57.00 180 GLU A C 1
ATOM 1506 O O . GLU A 1 180 ? 58.959 -4.020 -57.001 1.00 57.00 180 GLU A O 1
ATOM 1511 N N . LEU A 1 181 ? 56.765 -3.557 -56.799 1.00 58.06 181 LEU A N 1
ATOM 1512 C CA . LEU A 1 181 ? 56.878 -2.157 -56.355 1.00 58.06 181 LEU A CA 1
ATOM 1513 C C . LEU A 1 181 ? 57.725 -1.967 -55.081 1.00 58.06 181 LEU A C 1
ATOM 1515 O O . LEU A 1 181 ? 58.151 -0.848 -54.779 1.00 58.06 181 LEU A O 1
ATOM 1519 N N . LYS A 1 182 ? 57.959 -3.049 -54.327 1.00 59.81 182 LYS A N 1
ATOM 1520 C CA . LYS A 1 182 ? 58.831 -3.097 -53.146 1.00 59.81 182 LYS A CA 1
ATOM 1521 C C . LYS A 1 182 ? 60.322 -3.228 -53.501 1.00 59.81 182 LYS A C 1
ATOM 1523 O O . LYS A 1 182 ? 61.157 -2.909 -52.657 1.00 59.81 182 LYS A O 1
ATOM 1528 N N . LYS A 1 183 ? 60.674 -3.671 -54.717 1.00 60.91 183 LYS A N 1
ATOM 1529 C CA . LYS A 1 183 ? 62.062 -3.760 -55.202 1.00 60.91 183 LYS A CA 1
ATOM 1530 C C . LYS A 1 183 ? 62.494 -2.414 -55.790 1.00 60.91 183 LYS A C 1
ATOM 1532 O O . LYS A 1 183 ? 61.819 -1.850 -56.651 1.00 60.91 183 LYS A O 1
ATOM 1537 N N . ASP A 1 184 ? 63.625 -1.894 -55.326 1.00 59.69 184 ASP A N 1
ATOM 1538 C CA . ASP A 1 184 ? 64.219 -0.682 -55.892 1.00 59.69 184 ASP A CA 1
ATOM 1539 C C . ASP A 1 184 ? 64.889 -1.008 -57.241 1.00 59.69 184 ASP A C 1
ATOM 1541 O O . ASP A 1 184 ? 65.504 -2.066 -57.401 1.00 59.69 184 ASP A O 1
ATOM 1545 N N . ILE A 1 185 ? 64.786 -0.099 -58.217 1.00 61.31 185 ILE A N 1
ATOM 1546 C CA . ILE A 1 185 ? 65.474 -0.249 -59.507 1.00 61.31 185 ILE A CA 1
ATOM 1547 C C . ILE A 1 185 ? 66.984 -0.207 -59.247 1.00 61.31 185 ILE A C 1
ATOM 1549 O O . ILE A 1 185 ? 67.492 0.703 -58.587 1.00 61.31 185 ILE A O 1
ATOM 1553 N N . THR A 1 186 ? 67.716 -1.206 -59.742 1.00 60.50 186 THR A N 1
ATOM 1554 C CA . THR A 1 186 ? 69.168 -1.295 -59.563 1.00 60.50 186 THR A CA 1
ATOM 1555 C C . THR A 1 186 ? 69.853 -0.095 -60.205 1.00 60.50 186 THR A C 1
ATOM 1557 O O . THR A 1 186 ? 69.653 0.172 -61.389 1.00 60.50 186 THR A O 1
ATOM 1560 N N . LYS A 1 187 ? 70.677 0.614 -59.427 1.00 64.56 187 LYS A N 1
ATOM 1561 C CA . LYS A 1 187 ? 71.475 1.742 -59.919 1.00 64.56 187 LYS A CA 1
ATOM 1562 C C . LYS A 1 187 ? 72.390 1.287 -61.069 1.00 64.56 187 LYS A C 1
ATOM 1564 O O . LYS A 1 187 ? 72.970 0.207 -60.951 1.00 64.56 187 LYS A O 1
ATOM 1569 N N . PRO A 1 188 ? 72.572 2.097 -62.127 1.00 65.00 188 PRO A N 1
ATOM 1570 C CA . PRO A 1 188 ? 73.509 1.789 -63.199 1.00 65.00 188 PRO A CA 1
ATOM 1571 C C . PRO A 1 188 ? 74.938 1.619 -62.666 1.00 65.00 188 PRO A C 1
ATOM 1573 O O . PRO A 1 188 ? 75.359 2.303 -61.726 1.00 65.00 188 PRO A O 1
ATOM 1576 N N . VAL A 1 189 ? 75.694 0.704 -63.276 1.00 56.53 189 VAL A N 1
ATOM 1577 C CA . VAL A 1 189 ? 76.990 0.204 -62.774 1.00 56.53 189 VAL A CA 1
ATOM 1578 C C . VAL A 1 189 ? 78.032 1.322 -62.593 1.00 56.53 189 VAL A C 1
ATOM 1580 O O . VAL A 1 189 ? 78.817 1.288 -61.646 1.00 56.53 189 VAL A O 1
ATOM 1583 N N . PHE A 1 190 ? 78.015 2.363 -63.431 1.00 58.91 190 PHE A N 1
ATOM 1584 C CA . PHE A 1 190 ? 78.961 3.488 -63.361 1.00 58.91 190 PHE A CA 1
ATOM 1585 C C . PHE A 1 190 ? 78.715 4.450 -62.179 1.00 58.91 190 PHE A C 1
ATOM 1587 O O . PHE A 1 190 ? 79.665 5.063 -61.690 1.00 58.91 190 PHE A O 1
ATOM 1594 N N . ILE A 1 191 ? 77.481 4.525 -61.658 1.00 57.81 191 ILE A N 1
ATOM 1595 C CA . ILE A 1 191 ? 77.121 5.294 -60.448 1.00 57.81 191 ILE A CA 1
ATOM 1596 C C . ILE A 1 191 ? 77.509 4.518 -59.181 1.00 57.81 191 ILE A C 1
ATOM 1598 O O . ILE A 1 191 ? 77.951 5.110 -58.199 1.00 57.81 191 ILE A O 1
ATOM 1602 N N . GLN A 1 192 ? 77.388 3.186 -59.187 1.00 58.75 192 GLN A N 1
ATOM 1603 C CA . GLN A 1 192 ? 77.819 2.341 -58.063 1.00 58.75 192 GLN A CA 1
ATOM 1604 C C . GLN A 1 192 ? 79.342 2.341 -57.852 1.00 58.75 192 GLN A C 1
ATOM 1606 O O . GLN A 1 192 ? 79.794 2.113 -56.731 1.00 58.75 192 GLN A O 1
ATOM 1611 N N . LEU A 1 193 ? 80.123 2.635 -58.897 1.00 58.19 193 LEU A N 1
ATOM 1612 C CA . LEU A 1 193 ? 81.583 2.768 -58.839 1.00 58.19 193 LEU A CA 1
ATOM 1613 C C . LEU A 1 193 ? 82.094 4.180 -58.461 1.00 58.19 193 LEU A C 1
ATOM 1615 O O . LEU A 1 193 ? 83.307 4.377 -58.443 1.00 58.19 193 LEU A O 1
ATOM 1619 N N . ASN A 1 194 ? 81.222 5.147 -58.126 1.00 55.50 194 ASN A N 1
ATOM 1620 C CA . ASN A 1 194 ? 81.585 6.530 -57.751 1.00 55.50 194 ASN A CA 1
ATOM 1621 C C . ASN A 1 194 ? 82.477 7.264 -58.783 1.00 55.50 194 ASN A C 1
ATOM 1623 O O . ASN A 1 194 ? 83.428 7.956 -58.410 1.00 55.50 194 ASN A O 1
ATOM 1627 N N . LYS A 1 195 ? 82.185 7.139 -60.085 1.00 54.16 195 LYS A N 1
ATOM 1628 C CA . LYS A 1 195 ? 82.841 7.964 -61.115 1.00 54.16 195 LYS A CA 1
ATOM 1629 C C . LYS A 1 195 ? 82.293 9.407 -61.092 1.00 54.16 195 LYS A C 1
ATOM 1631 O O . LYS A 1 195 ? 81.072 9.571 -61.061 1.00 54.16 195 LYS A O 1
ATOM 1636 N N . PRO A 1 196 ? 83.148 10.448 -61.106 1.00 57.72 196 PRO A N 1
ATOM 1637 C CA . PRO A 1 196 ? 82.709 11.842 -61.066 1.00 57.72 196 PRO A CA 1
ATOM 1638 C C . PRO A 1 196 ? 82.013 12.275 -62.368 1.00 57.72 196 PRO A C 1
ATOM 1640 O O . PRO A 1 196 ? 82.379 11.851 -63.460 1.00 57.72 196 PRO A O 1
ATOM 1643 N N . GLU A 1 197 ? 81.040 13.177 -62.231 1.00 54.75 197 GLU A N 1
ATOM 1644 C CA . GLU A 1 197 ? 80.087 13.673 -63.250 1.00 54.75 197 GLU A CA 1
ATOM 1645 C C . GLU A 1 197 ? 80.736 14.299 -64.505 1.00 54.75 197 GLU A C 1
ATOM 1647 O O . GLU A 1 197 ? 80.083 14.524 -65.516 1.00 54.75 197 GLU A O 1
ATOM 1652 N N . ASN A 1 198 ? 82.045 14.552 -64.456 1.00 56.09 198 ASN A N 1
ATOM 1653 C CA . ASN A 1 198 ? 82.812 15.221 -65.505 1.00 56.09 198 ASN A CA 1
ATOM 1654 C C . ASN A 1 198 ? 83.439 14.255 -66.539 1.00 56.09 198 ASN A C 1
ATOM 1656 O O . ASN A 1 198 ? 84.111 14.717 -67.457 1.00 56.09 198 ASN A O 1
ATOM 1660 N N . GLU A 1 199 ? 83.257 12.936 -66.383 1.00 54.88 199 GLU A N 1
ATOM 1661 C CA . GLU A 1 199 ? 83.809 11.882 -67.263 1.00 54.88 199 GLU A CA 1
ATOM 1662 C C . GLU A 1 199 ? 82.723 11.001 -67.910 1.00 54.88 199 GLU A C 1
ATOM 1664 O O . GLU A 1 199 ? 83.005 9.884 -68.341 1.00 54.88 199 GLU A O 1
ATOM 1669 N N . TRP A 1 200 ? 81.471 11.462 -67.949 1.00 54.12 200 TRP A N 1
ATOM 1670 C CA . TRP A 1 200 ? 80.377 10.683 -68.531 1.00 54.12 200 TRP A CA 1
ATOM 1671 C C . TRP A 1 200 ? 80.395 10.760 -70.058 1.00 54.12 200 TRP A C 1
ATOM 1673 O O . TRP A 1 200 ? 80.460 11.839 -70.647 1.00 54.12 200 TRP A O 1
ATOM 1683 N N . THR A 1 201 ? 80.309 9.599 -70.698 1.00 58.22 201 THR A N 1
ATOM 1684 C CA . THR A 1 201 ? 80.150 9.462 -72.150 1.00 58.22 201 THR A CA 1
ATOM 1685 C C . THR A 1 201 ? 78.712 9.841 -72.545 1.00 58.22 201 THR A C 1
ATOM 1687 O O . THR A 1 201 ? 77.787 9.630 -71.761 1.00 58.22 201 THR A O 1
ATOM 1690 N N . ASP A 1 202 ? 78.472 10.367 -73.754 1.00 60.16 202 ASP A N 1
ATOM 1691 C CA . ASP A 1 202 ? 77.114 10.754 -74.203 1.00 60.16 202 ASP A CA 1
ATOM 1692 C C . ASP A 1 202 ? 76.102 9.588 -74.127 1.00 60.16 202 ASP A C 1
ATOM 1694 O O . ASP A 1 202 ? 74.924 9.799 -73.843 1.00 60.16 202 ASP A O 1
ATOM 1698 N N . GLU A 1 203 ? 76.567 8.347 -74.293 1.00 60.75 203 GLU A N 1
ATOM 1699 C CA . GLU A 1 203 ? 75.769 7.121 -74.131 1.00 60.75 203 GLU A CA 1
ATOM 1700 C C . GLU A 1 203 ? 75.435 6.818 -72.653 1.00 60.75 203 GLU A C 1
ATOM 1702 O O . GLU A 1 203 ? 74.307 6.436 -72.341 1.00 60.75 203 GLU A O 1
ATOM 1707 N N . GLU A 1 204 ? 76.361 7.078 -71.723 1.00 60.19 204 GLU A N 1
ATOM 1708 C CA . GLU A 1 204 ? 76.156 6.916 -70.271 1.00 60.19 204 GLU A CA 1
ATOM 1709 C C . GLU A 1 204 ? 75.194 7.988 -69.717 1.00 60.19 204 GLU A C 1
ATOM 1711 O O . GLU A 1 204 ? 74.420 7.725 -68.796 1.00 60.19 204 GLU A O 1
ATOM 1716 N N . ASN A 1 205 ? 75.171 9.180 -70.330 1.00 67.19 205 ASN A N 1
ATOM 1717 C CA . ASN A 1 205 ? 74.195 10.239 -70.048 1.00 67.19 205 ASN A CA 1
ATOM 1718 C C . ASN A 1 205 ? 72.764 9.853 -70.461 1.00 67.19 205 ASN A C 1
ATOM 1720 O O . ASN A 1 205 ? 71.805 10.148 -69.744 1.00 67.19 205 ASN A O 1
ATOM 1724 N N . VAL A 1 206 ? 72.597 9.191 -71.610 1.00 73.81 206 VAL A N 1
ATOM 1725 C CA . VAL A 1 206 ? 71.286 8.686 -72.054 1.00 73.81 206 VAL A CA 1
ATOM 1726 C C . VAL A 1 206 ? 70.813 7.559 -71.135 1.00 73.81 206 VAL A C 1
ATOM 1728 O O . VAL A 1 206 ? 69.673 7.596 -70.677 1.00 73.81 206 VAL A O 1
ATOM 1731 N N . GLU A 1 207 ? 71.693 6.622 -70.774 1.00 68.56 207 GLU A N 1
ATOM 1732 C CA . GLU A 1 207 ? 71.365 5.518 -69.863 1.00 68.56 207 GLU A CA 1
ATOM 1733 C C . GLU A 1 207 ? 71.027 6.011 -68.442 1.00 68.56 207 GLU A C 1
ATOM 1735 O O . GLU A 1 207 ? 70.101 5.503 -67.802 1.00 68.56 207 GLU A O 1
ATOM 1740 N N . TYR A 1 208 ? 71.705 7.060 -67.962 1.00 72.25 208 TYR A N 1
ATOM 1741 C CA . TYR A 1 208 ? 71.362 7.722 -66.704 1.00 72.25 208 TYR A CA 1
ATOM 1742 C C . TYR A 1 208 ? 69.991 8.407 -66.759 1.00 72.25 208 TYR A C 1
ATOM 1744 O O . TYR A 1 208 ? 69.189 8.246 -65.839 1.00 72.25 208 TYR A O 1
ATOM 1752 N N . ASN A 1 209 ? 69.684 9.129 -67.840 1.00 74.00 209 ASN A N 1
ATOM 1753 C CA . ASN A 1 209 ? 68.387 9.787 -68.014 1.00 74.00 209 ASN A CA 1
ATOM 1754 C C . ASN A 1 209 ? 67.238 8.775 -68.147 1.00 74.00 209 ASN A C 1
ATOM 1756 O O . ASN A 1 209 ? 66.173 8.976 -67.564 1.00 74.00 209 ASN A O 1
ATOM 1760 N N . GLU A 1 210 ? 67.452 7.653 -68.838 1.00 77.44 210 GLU A N 1
ATOM 1761 C CA . GLU A 1 210 ? 66.488 6.549 -68.882 1.00 77.44 210 GLU A CA 1
ATOM 1762 C C . GLU A 1 210 ? 66.292 5.892 -67.510 1.00 77.44 210 GLU A C 1
ATOM 1764 O O . GLU A 1 210 ? 65.171 5.521 -67.153 1.00 77.44 210 GLU A O 1
ATOM 1769 N N . TYR A 1 211 ? 67.361 5.753 -66.722 1.00 76.75 211 TYR A N 1
ATOM 1770 C CA . TYR A 1 211 ? 67.280 5.277 -65.344 1.00 76.75 211 TYR A CA 1
ATOM 1771 C C . TYR A 1 211 ? 66.505 6.255 -64.451 1.00 76.75 211 TYR A C 1
ATOM 1773 O O . TYR A 1 211 ? 65.648 5.814 -63.684 1.00 76.75 211 TYR A O 1
ATOM 1781 N N . LEU A 1 212 ? 66.737 7.565 -64.575 1.00 74.56 212 LEU A N 1
ATOM 1782 C CA . LEU A 1 212 ? 66.003 8.595 -63.833 1.00 74.56 212 LEU A CA 1
ATOM 1783 C C . LEU A 1 212 ? 64.515 8.603 -64.191 1.00 74.56 212 LEU A C 1
ATOM 1785 O O . LEU A 1 212 ? 63.677 8.670 -63.294 1.00 74.56 212 LEU A O 1
ATOM 1789 N N . GLU A 1 213 ? 64.171 8.470 -65.473 1.00 77.38 213 GLU A N 1
ATOM 1790 C CA . GLU A 1 213 ? 62.774 8.426 -65.913 1.00 77.38 213 GLU A CA 1
ATOM 1791 C C . GLU A 1 213 ? 62.070 7.143 -65.444 1.00 77.38 213 GLU A C 1
ATOM 1793 O O . GLU A 1 213 ? 60.930 7.189 -64.978 1.00 77.38 213 GLU A O 1
ATOM 1798 N N . LYS A 1 214 ? 62.765 5.996 -65.464 1.00 76.88 214 LYS A N 1
ATOM 1799 C CA . LYS A 1 214 ? 62.260 4.745 -64.874 1.00 76.88 214 LYS A CA 1
ATOM 1800 C C . LYS A 1 214 ? 62.084 4.866 -63.359 1.00 76.88 214 LYS A C 1
ATOM 1802 O O . LYS A 1 214 ? 61.061 4.420 -62.850 1.00 76.88 214 LYS A O 1
ATOM 1807 N N . CYS A 1 215 ? 63.015 5.505 -62.645 1.00 71.38 215 CYS A N 1
ATOM 1808 C CA . CYS A 1 215 ? 62.863 5.809 -61.216 1.00 71.38 215 CYS A CA 1
ATOM 1809 C C . CYS A 1 215 ? 61.647 6.702 -60.956 1.00 71.38 215 CYS A C 1
ATOM 1811 O O . CYS A 1 215 ? 60.862 6.408 -60.059 1.00 71.38 215 CYS A O 1
ATOM 1813 N N . ARG A 1 216 ? 61.448 7.739 -61.777 1.00 75.44 216 ARG A N 1
ATOM 1814 C CA . ARG A 1 216 ? 60.322 8.673 -61.665 1.00 75.44 216 ARG A CA 1
ATOM 1815 C C . ARG A 1 216 ? 58.980 7.970 -61.856 1.00 75.44 216 ARG A C 1
ATOM 1817 O O . ARG A 1 216 ? 58.092 8.107 -61.021 1.00 75.44 216 ARG A O 1
ATOM 1824 N N . LEU A 1 217 ? 58.842 7.165 -62.909 1.00 78.94 217 LEU A N 1
ATOM 1825 C CA . LEU A 1 217 ? 57.631 6.373 -63.150 1.00 78.94 217 LEU A CA 1
ATOM 1826 C C . LEU A 1 217 ? 57.390 5.341 -62.036 1.00 78.94 217 LEU A C 1
ATOM 1828 O O . LEU A 1 217 ? 56.247 5.100 -61.651 1.00 78.94 217 LEU A O 1
ATOM 1832 N N . TRP A 1 218 ? 58.456 4.759 -61.480 1.00 75.56 218 TRP A N 1
ATOM 1833 C CA . TRP A 1 218 ? 58.367 3.815 -60.364 1.00 75.56 218 TRP A CA 1
ATOM 1834 C C . TRP A 1 218 ? 57.904 4.475 -59.065 1.00 75.56 218 TRP A C 1
ATOM 1836 O O . TRP A 1 218 ? 57.081 3.919 -58.339 1.00 75.56 218 TRP A O 1
ATOM 1846 N N . GLU A 1 219 ? 58.387 5.683 -58.784 1.00 70.56 219 GLU A N 1
ATOM 1847 C CA . GLU A 1 219 ? 57.913 6.508 -57.674 1.00 70.56 219 GLU A CA 1
ATOM 1848 C C . GLU A 1 219 ? 56.445 6.913 -57.862 1.00 70.56 219 GLU A C 1
ATOM 1850 O O . GLU A 1 219 ? 55.661 6.808 -56.917 1.00 70.56 219 GLU A O 1
ATOM 1855 N N . GLU A 1 220 ? 56.035 7.273 -59.083 1.00 79.44 220 GLU A N 1
ATOM 1856 C CA . GLU A 1 220 ? 54.638 7.581 -59.407 1.00 79.44 220 GLU A CA 1
ATOM 1857 C C . GLU A 1 220 ? 53.705 6.373 -59.195 1.00 79.44 220 GLU A C 1
ATOM 1859 O O . GLU A 1 220 ? 52.616 6.527 -58.634 1.00 79.44 220 GLU A O 1
ATOM 1864 N N . GLU A 1 221 ? 54.111 5.163 -59.589 1.00 75.56 221 GLU A N 1
ATOM 1865 C CA . GLU A 1 221 ? 53.339 3.935 -59.344 1.00 75.56 221 GLU A CA 1
ATOM 1866 C C . GLU A 1 221 ? 53.314 3.547 -57.854 1.00 75.56 221 GLU A C 1
ATOM 1868 O O . GLU A 1 221 ? 52.254 3.187 -57.327 1.00 75.56 221 GLU A O 1
ATOM 1873 N N . ARG A 1 222 ? 54.431 3.710 -57.125 1.00 71.94 222 ARG A N 1
ATOM 1874 C CA . ARG A 1 222 ? 54.470 3.534 -55.660 1.00 71.94 222 ARG A CA 1
ATOM 1875 C C . ARG A 1 222 ? 53.528 4.508 -54.963 1.00 71.94 222 ARG A C 1
ATOM 1877 O O . ARG A 1 222 ? 52.833 4.119 -54.028 1.00 71.94 222 ARG A O 1
ATOM 1884 N N . ASP A 1 223 ? 53.455 5.753 -55.417 1.00 73.88 223 ASP A N 1
ATOM 1885 C CA . ASP A 1 223 ? 52.567 6.759 -54.839 1.00 73.88 223 ASP A CA 1
ATOM 1886 C C . ASP A 1 223 ? 51.090 6.506 -55.159 1.00 73.88 223 ASP A C 1
ATOM 1888 O O . ASP A 1 223 ? 50.231 6.734 -54.301 1.00 73.88 223 ASP A O 1
ATOM 1892 N N . LYS A 1 224 ? 50.769 5.970 -56.344 1.00 82.00 224 LYS A N 1
ATOM 1893 C CA . LYS A 1 224 ? 49.412 5.484 -56.653 1.00 82.00 224 LYS A CA 1
ATOM 1894 C C . LYS A 1 224 ? 49.021 4.319 -55.742 1.00 82.00 224 LYS A C 1
ATOM 1896 O O . LYS A 1 224 ? 47.917 4.330 -55.195 1.00 82.00 224 LYS A O 1
ATOM 1901 N N . HIS A 1 225 ? 49.921 3.360 -55.524 1.00 75.06 225 HIS A N 1
ATOM 1902 C CA . HIS A 1 225 ? 49.666 2.212 -54.651 1.00 75.06 225 HIS A CA 1
ATOM 1903 C C . HIS A 1 225 ? 49.537 2.613 -53.171 1.00 75.06 225 HIS A C 1
ATOM 1905 O O . HIS A 1 225 ? 48.608 2.173 -52.495 1.00 75.06 225 HIS A O 1
ATOM 1911 N N . LYS A 1 226 ? 50.372 3.542 -52.680 1.00 75.19 226 LYS A N 1
ATOM 1912 C CA . LYS A 1 226 ? 50.224 4.133 -51.336 1.00 75.19 226 LYS A CA 1
ATOM 1913 C C . LYS A 1 226 ? 48.858 4.791 -51.161 1.00 75.19 226 LYS A C 1
ATOM 1915 O O . LYS A 1 226 ? 48.152 4.479 -50.209 1.00 75.19 226 LYS A O 1
ATOM 1920 N N . LYS A 1 227 ? 48.451 5.657 -52.099 1.00 80.19 227 LYS A N 1
ATOM 1921 C CA . LYS A 1 227 ? 47.138 6.324 -52.053 1.00 80.19 227 LYS A CA 1
ATOM 1922 C C . LYS A 1 227 ? 45.984 5.320 -52.080 1.00 80.19 227 LYS A C 1
ATOM 1924 O O . LYS A 1 227 ? 44.972 5.547 -51.422 1.00 80.19 227 LYS A O 1
ATOM 1929 N N . PHE A 1 228 ? 46.137 4.215 -52.808 1.00 82.44 228 PHE A N 1
ATOM 1930 C CA . PHE A 1 228 ? 45.160 3.129 -52.831 1.00 82.44 228 PHE A CA 1
ATOM 1931 C C . PHE A 1 228 ? 45.043 2.427 -51.468 1.00 82.44 228 PHE A C 1
ATOM 1933 O O . PHE A 1 228 ? 43.938 2.323 -50.936 1.00 82.44 228 PHE A O 1
ATOM 1940 N N . LEU A 1 229 ? 46.166 2.023 -50.865 1.00 77.88 229 LEU A N 1
ATOM 1941 C CA . LEU A 1 229 ? 46.196 1.402 -49.534 1.00 77.88 229 LEU A CA 1
ATOM 1942 C C . LEU A 1 229 ? 45.679 2.349 -48.437 1.00 77.88 229 LEU A C 1
ATOM 1944 O O . LEU A 1 229 ? 44.937 1.930 -47.550 1.00 77.88 229 LEU A O 1
ATOM 1948 N N . GLU A 1 230 ? 46.003 3.641 -48.518 1.00 77.69 230 GLU A N 1
ATOM 1949 C CA . GLU A 1 230 ? 45.480 4.670 -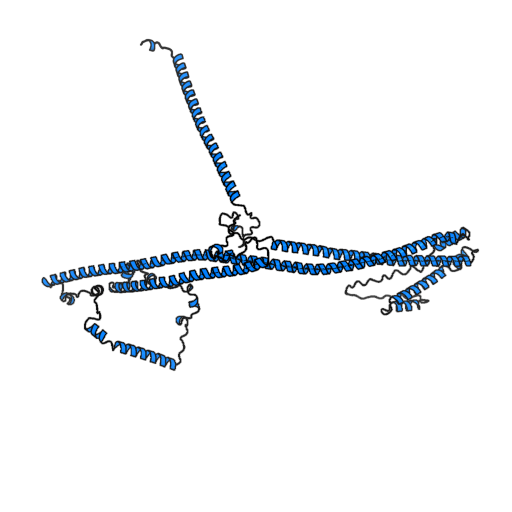47.613 1.00 77.69 230 GLU A CA 1
ATOM 1950 C C . GLU A 1 230 ? 43.962 4.843 -47.741 1.00 77.69 230 GLU A C 1
ATOM 1952 O O . GLU A 1 230 ? 43.259 4.947 -46.731 1.00 77.69 230 GLU A O 1
ATOM 1957 N N . ALA A 1 231 ? 43.441 4.880 -48.971 1.00 81.62 231 ALA A N 1
ATOM 1958 C CA . ALA A 1 231 ? 42.007 4.977 -49.219 1.00 81.62 231 ALA A CA 1
ATOM 1959 C C . ALA A 1 231 ? 41.268 3.736 -48.697 1.00 81.62 231 ALA A C 1
ATOM 1961 O O . ALA A 1 231 ? 40.216 3.868 -48.068 1.00 81.62 231 ALA A O 1
ATOM 1962 N N . GLU A 1 232 ? 41.842 2.548 -48.888 1.00 85.00 232 GLU A N 1
ATOM 1963 C CA . GLU A 1 232 ? 41.280 1.294 -48.390 1.00 85.00 232 GLU A CA 1
ATOM 1964 C C . GLU A 1 232 ? 41.298 1.229 -46.854 1.00 85.00 232 GLU A C 1
ATOM 1966 O O . GLU A 1 232 ? 40.279 0.902 -46.240 1.00 85.00 232 GLU A O 1
ATOM 1971 N N . ALA A 1 233 ? 42.394 1.639 -46.207 1.00 78.19 233 ALA A N 1
ATOM 1972 C CA . ALA A 1 233 ? 42.470 1.735 -44.749 1.00 78.19 233 ALA A CA 1
ATOM 1973 C C . ALA A 1 233 ? 41.428 2.718 -44.185 1.00 78.19 233 ALA A C 1
ATOM 1975 O O . ALA A 1 233 ? 40.700 2.376 -43.249 1.00 78.19 233 ALA A O 1
ATOM 1976 N N . LYS A 1 234 ? 41.289 3.910 -44.785 1.00 82.12 234 LYS A N 1
ATOM 1977 C CA . LYS A 1 234 ? 40.271 4.904 -44.392 1.00 82.12 234 LYS A CA 1
ATOM 1978 C C . LYS A 1 234 ? 38.852 4.368 -44.568 1.00 82.12 234 LYS A C 1
ATOM 1980 O O . LYS A 1 234 ? 38.016 4.557 -43.686 1.00 82.12 234 LYS A O 1
ATOM 1985 N N . ARG A 1 235 ? 38.585 3.649 -45.662 1.00 87.31 235 ARG A N 1
ATOM 1986 C CA . ARG A 1 235 ? 37.292 2.995 -45.904 1.00 87.31 235 ARG A CA 1
ATOM 1987 C C . ARG A 1 235 ? 36.985 1.959 -44.824 1.00 87.31 235 ARG A C 1
ATOM 1989 O O . ARG A 1 235 ? 35.877 1.948 -44.293 1.00 87.31 235 ARG A O 1
ATOM 1996 N N . ILE A 1 236 ? 37.954 1.118 -44.456 1.00 84.31 236 ILE A N 1
ATOM 1997 C CA . ILE A 1 236 ? 37.769 0.114 -43.399 1.00 84.31 236 ILE A CA 1
ATOM 1998 C C . ILE A 1 236 ? 37.538 0.789 -42.037 1.00 84.31 236 ILE A C 1
ATOM 2000 O O . ILE A 1 236 ? 36.616 0.391 -41.323 1.00 84.31 236 ILE A O 1
ATOM 2004 N N . LEU A 1 237 ? 38.293 1.837 -41.697 1.00 82.69 237 LEU A N 1
ATOM 2005 C CA . LEU A 1 237 ? 38.096 2.603 -40.461 1.00 82.69 237 LEU A CA 1
ATOM 2006 C C . LEU A 1 237 ? 36.703 3.247 -40.391 1.00 82.69 237 LEU A C 1
ATOM 2008 O O . LEU A 1 237 ? 36.045 3.131 -39.358 1.00 82.69 237 LEU A O 1
ATOM 2012 N N . GLN A 1 238 ? 36.207 3.826 -41.492 1.00 87.12 238 GLN A N 1
ATOM 2013 C CA . GLN A 1 238 ? 34.839 4.352 -41.552 1.00 87.12 238 GLN A CA 1
ATOM 2014 C C . GLN A 1 238 ? 33.806 3.246 -41.305 1.00 87.12 238 GLN A C 1
ATOM 2016 O O . GLN A 1 238 ? 32.899 3.422 -40.500 1.00 87.12 238 GLN A O 1
ATOM 2021 N N . THR A 1 239 ? 33.978 2.064 -41.912 1.00 88.62 239 THR A N 1
ATOM 2022 C CA . THR A 1 239 ? 33.050 0.946 -41.662 1.00 88.62 239 THR A CA 1
ATOM 2023 C C . THR A 1 239 ? 33.079 0.448 -40.215 1.00 88.62 239 THR A C 1
ATOM 2025 O O . THR A 1 239 ? 32.055 -0.018 -39.720 1.00 88.62 239 THR A O 1
ATOM 2028 N N . ILE A 1 240 ? 34.223 0.528 -39.524 1.00 86.81 240 ILE A N 1
ATOM 2029 C CA . ILE A 1 240 ? 34.317 0.208 -38.092 1.00 86.81 240 ILE A CA 1
ATOM 2030 C C . ILE A 1 240 ? 33.514 1.227 -37.277 1.00 86.81 240 ILE A C 1
ATOM 2032 O O . ILE A 1 240 ? 32.777 0.830 -36.374 1.00 86.81 240 ILE A O 1
ATOM 2036 N N . GLU A 1 241 ? 33.624 2.515 -37.602 1.00 86.62 241 GLU A N 1
ATOM 2037 C CA . GLU A 1 241 ? 32.883 3.568 -36.907 1.00 86.62 241 GLU A CA 1
ATOM 2038 C C . GLU A 1 241 ? 31.372 3.460 -37.148 1.00 86.62 241 GLU A C 1
ATOM 2040 O O . GLU A 1 241 ? 30.593 3.546 -36.202 1.00 86.62 241 GLU A O 1
ATOM 2045 N N . ASP A 1 242 ? 30.950 3.124 -38.369 1.00 90.44 242 ASP A N 1
ATOM 2046 C CA . ASP A 1 242 ? 29.541 2.870 -38.686 1.00 90.44 242 ASP A CA 1
ATOM 2047 C C . ASP A 1 242 ? 28.975 1.675 -37.891 1.00 90.44 242 ASP A C 1
ATOM 2049 O O . ASP A 1 242 ? 27.817 1.693 -37.469 1.00 90.44 242 ASP A O 1
ATOM 2053 N N . ILE A 1 243 ? 29.774 0.620 -37.673 1.00 88.69 243 ILE A N 1
ATOM 2054 C CA . ILE A 1 243 ? 29.374 -0.538 -36.852 1.00 88.69 243 ILE A CA 1
ATOM 2055 C C . ILE A 1 243 ? 29.227 -0.129 -35.385 1.00 88.69 243 ILE A C 1
ATOM 2057 O O . ILE A 1 243 ? 28.235 -0.496 -34.754 1.00 88.69 243 ILE A O 1
ATOM 2061 N N . LYS A 1 244 ? 30.167 0.659 -34.848 1.00 87.19 244 LYS A N 1
ATOM 2062 C CA . LYS A 1 244 ? 30.067 1.196 -33.482 1.00 87.19 244 LYS A CA 1
ATOM 2063 C C . LYS A 1 244 ? 28.838 2.087 -33.319 1.00 87.19 244 LYS A C 1
ATOM 2065 O O . LYS A 1 244 ? 28.104 1.918 -32.351 1.00 87.19 244 LYS A O 1
ATOM 2070 N N . GLY A 1 245 ? 28.588 2.989 -34.271 1.00 89.19 245 GLY A N 1
ATOM 2071 C CA . GLY A 1 245 ? 27.423 3.874 -34.274 1.00 89.19 245 GLY A CA 1
ATOM 2072 C C . GLY A 1 245 ? 26.111 3.092 -34.230 1.00 89.19 245 GLY A C 1
ATOM 2073 O O . GLY A 1 245 ? 25.312 3.284 -33.316 1.00 89.19 245 GLY A O 1
ATOM 2074 N N . LYS A 1 246 ? 25.942 2.117 -35.133 1.00 90.81 246 LYS A N 1
ATOM 2075 C CA . LYS A 1 246 ? 24.756 1.242 -35.161 1.00 90.81 246 LYS A CA 1
ATOM 2076 C C . LYS A 1 246 ? 24.582 0.437 -33.875 1.00 90.81 246 LYS A C 1
ATOM 2078 O O . LYS A 1 246 ? 23.458 0.248 -33.417 1.00 90.81 246 LYS A O 1
ATOM 2083 N N . PHE A 1 247 ? 25.671 -0.058 -33.284 1.00 90.19 247 PHE A N 1
ATOM 2084 C CA . PHE A 1 247 ? 25.592 -0.767 -32.008 1.00 90.19 247 PHE A CA 1
ATOM 2085 C C . PHE A 1 247 ? 25.175 0.168 -30.863 1.00 90.19 247 PHE A C 1
ATOM 2087 O O . PHE A 1 247 ? 24.341 -0.210 -30.043 1.00 90.19 247 PHE A O 1
ATOM 2094 N N . ASN A 1 248 ? 25.710 1.391 -30.821 1.00 89.81 248 ASN A N 1
ATOM 2095 C CA . ASN A 1 248 ? 25.359 2.386 -29.807 1.00 89.81 248 ASN A CA 1
ATOM 2096 C C . ASN A 1 248 ? 23.880 2.790 -29.881 1.00 89.81 248 ASN A C 1
ATOM 2098 O O . ASN A 1 248 ? 23.246 2.921 -28.837 1.00 89.81 248 ASN A O 1
ATOM 2102 N N . GLU A 1 249 ? 23.317 2.931 -31.084 1.00 93.00 249 GLU A N 1
ATOM 2103 C CA . GLU A 1 249 ? 21.877 3.159 -31.277 1.00 93.00 249 GLU A CA 1
ATOM 2104 C C . GLU A 1 249 ? 21.047 2.000 -30.707 1.00 93.00 249 GLU A C 1
ATOM 2106 O O . GLU A 1 249 ? 20.165 2.217 -29.879 1.00 93.00 249 GLU A O 1
ATOM 2111 N N . LEU A 1 250 ? 21.396 0.753 -31.050 1.00 91.19 250 LEU A N 1
ATOM 2112 C CA . LEU A 1 250 ? 20.725 -0.435 -30.505 1.00 91.19 250 LEU A CA 1
ATOM 2113 C C . LEU A 1 250 ? 20.854 -0.539 -28.979 1.00 91.19 250 LEU A C 1
ATOM 2115 O O . LEU A 1 250 ? 19.933 -0.997 -28.302 1.00 91.19 250 LEU A O 1
ATOM 2119 N N . PHE A 1 251 ? 21.997 -0.137 -28.422 1.00 89.50 251 PHE A N 1
ATOM 2120 C CA . PHE A 1 251 ? 22.213 -0.114 -26.980 1.00 89.50 251 PHE A CA 1
ATOM 2121 C C . PHE A 1 251 ? 21.371 0.968 -26.295 1.00 89.50 251 PHE A C 1
ATOM 2123 O O . PHE A 1 251 ? 20.816 0.717 -25.226 1.00 89.50 251 PHE A O 1
ATOM 2130 N N . LEU A 1 252 ? 21.226 2.144 -26.911 1.00 92.12 252 LEU A N 1
ATOM 2131 C CA . LEU A 1 252 ? 20.350 3.204 -26.414 1.00 92.12 252 LEU A CA 1
ATOM 2132 C C . LEU A 1 252 ? 18.880 2.762 -26.429 1.00 92.12 252 LEU A C 1
ATOM 2134 O O . LEU A 1 252 ? 18.163 2.976 -25.451 1.00 92.12 252 LEU A O 1
ATOM 2138 N N . ASP A 1 253 ? 18.445 2.081 -27.488 1.00 90.56 253 ASP A N 1
ATOM 2139 C CA . ASP A 1 253 ? 17.107 1.490 -27.561 1.00 90.56 253 ASP A CA 1
ATOM 2140 C C . ASP A 1 253 ? 16.894 0.442 -26.465 1.00 90.56 253 ASP A C 1
ATOM 2142 O O . ASP A 1 253 ? 15.856 0.440 -25.796 1.00 90.56 253 ASP A O 1
ATOM 2146 N N . LEU A 1 254 ? 17.892 -0.414 -26.218 1.00 91.00 254 LEU A N 1
ATOM 2147 C CA . LEU A 1 254 ? 17.842 -1.381 -25.125 1.00 91.00 254 LEU A CA 1
ATOM 2148 C C . LEU A 1 254 ? 17.795 -0.698 -23.760 1.00 91.00 254 LEU A C 1
ATOM 2150 O O . LEU A 1 254 ? 17.082 -1.164 -22.878 1.00 91.00 254 LEU A O 1
ATOM 2154 N N . PHE A 1 255 ? 18.526 0.399 -23.573 1.00 90.75 255 PHE A N 1
ATOM 2155 C CA . PHE A 1 255 ? 18.494 1.175 -22.339 1.00 90.75 255 PHE A CA 1
ATOM 2156 C C . PHE A 1 255 ? 17.108 1.784 -22.098 1.00 90.75 255 PHE A C 1
ATOM 2158 O O . PHE A 1 255 ? 16.565 1.676 -20.999 1.00 90.75 255 PHE A O 1
ATOM 2165 N N . ASN A 1 256 ? 16.476 2.332 -23.138 1.00 89.19 256 ASN A N 1
ATOM 2166 C CA . ASN A 1 256 ? 15.099 2.816 -23.059 1.00 89.19 256 ASN A CA 1
ATOM 2167 C C . ASN A 1 256 ? 14.114 1.682 -22.730 1.00 89.19 256 ASN A C 1
ATOM 2169 O O . ASN A 1 256 ? 13.231 1.856 -21.888 1.00 89.19 256 ASN A O 1
ATOM 2173 N N . GLN A 1 257 ? 14.285 0.501 -23.333 1.00 87.81 257 GLN A N 1
ATOM 2174 C CA . GLN A 1 257 ? 13.505 -0.686 -22.971 1.00 87.81 257 GLN A CA 1
ATOM 2175 C C . GLN A 1 257 ? 13.776 -1.117 -21.525 1.00 87.81 257 GLN A C 1
ATOM 2177 O O . GLN A 1 257 ? 12.834 -1.419 -20.798 1.00 87.81 257 GLN A O 1
ATOM 2182 N N . TRP A 1 258 ? 15.029 -1.098 -21.067 1.00 91.81 258 TRP A N 1
ATOM 2183 C CA . TRP A 1 258 ? 15.391 -1.425 -19.690 1.00 91.81 258 TRP A CA 1
ATOM 2184 C C . TRP A 1 258 ? 14.685 -0.505 -18.699 1.00 91.81 258 TRP A C 1
ATOM 2186 O O . TRP A 1 258 ? 14.107 -1.009 -17.743 1.00 91.81 258 TRP A O 1
ATOM 2196 N N . ILE A 1 259 ? 14.634 0.808 -18.952 1.00 89.31 259 ILE A N 1
ATOM 2197 C CA . ILE A 1 259 ? 13.880 1.749 -18.109 1.00 89.31 259 ILE A CA 1
ATOM 2198 C C . ILE A 1 259 ? 12.401 1.346 -18.039 1.00 89.31 259 ILE A C 1
ATOM 2200 O O . ILE A 1 259 ? 11.823 1.327 -16.953 1.00 89.31 259 ILE A O 1
ATOM 2204 N N . GLN A 1 260 ? 11.787 0.986 -19.170 1.00 86.25 260 GLN A N 1
ATOM 2205 C CA . GLN A 1 260 ? 10.382 0.562 -19.210 1.00 86.25 260 GLN A CA 1
ATOM 2206 C C . GLN A 1 260 ? 10.145 -0.736 -18.423 1.00 86.25 260 GLN A C 1
ATOM 2208 O O . GLN A 1 260 ? 9.230 -0.793 -17.600 1.00 86.25 260 GLN A O 1
ATOM 2213 N N . TYR A 1 261 ? 10.977 -1.762 -18.632 1.00 87.69 261 TYR A N 1
ATOM 2214 C CA . TYR A 1 261 ? 10.893 -3.031 -17.900 1.00 87.69 261 TYR A CA 1
ATOM 2215 C C . TYR A 1 261 ? 11.174 -2.843 -16.408 1.00 87.69 261 TYR A C 1
ATOM 2217 O O . TYR A 1 261 ? 10.459 -3.395 -15.578 1.00 87.69 261 TYR A O 1
ATOM 2225 N N . HIS A 1 262 ? 12.184 -2.051 -16.055 1.00 88.94 262 HIS A N 1
ATOM 2226 C CA . HIS A 1 262 ? 12.550 -1.782 -14.670 1.00 88.94 262 HIS A CA 1
ATOM 2227 C C . HIS A 1 262 ? 11.449 -1.002 -13.946 1.00 88.94 262 HIS A C 1
ATOM 2229 O O . HIS A 1 262 ? 11.047 -1.393 -12.855 1.00 88.94 262 HIS A O 1
ATOM 2235 N N . SER A 1 263 ? 10.881 0.026 -14.582 1.00 85.31 263 SER A N 1
ATOM 2236 C CA . SER A 1 263 ? 9.722 0.753 -14.056 1.00 85.31 263 SER A CA 1
ATOM 2237 C C . SER A 1 263 ? 8.513 -0.169 -13.862 1.00 85.31 263 SER A C 1
ATOM 2239 O O . SER A 1 263 ? 7.865 -0.110 -12.819 1.00 85.31 263 SER A O 1
ATOM 2241 N N . ALA A 1 264 ? 8.243 -1.072 -14.813 1.00 86.62 264 ALA A N 1
ATOM 2242 C CA . ALA A 1 264 ? 7.177 -2.062 -14.678 1.00 86.62 264 ALA A CA 1
ATOM 2243 C C . ALA A 1 264 ? 7.429 -3.036 -13.513 1.00 86.62 264 ALA A C 1
ATOM 2245 O O . ALA A 1 264 ? 6.514 -3.294 -12.739 1.00 86.62 264 ALA A O 1
ATOM 2246 N N . ILE A 1 265 ? 8.659 -3.536 -13.357 1.00 89.38 265 ILE A N 1
ATOM 2247 C CA . ILE A 1 265 ? 9.047 -4.423 -12.250 1.00 89.38 265 ILE A CA 1
ATOM 2248 C C . ILE A 1 265 ? 8.847 -3.722 -10.907 1.00 89.38 265 ILE A C 1
ATOM 2250 O O . ILE A 1 265 ? 8.144 -4.258 -10.057 1.00 89.38 265 ILE A O 1
ATOM 2254 N N . LEU A 1 266 ? 9.396 -2.515 -10.742 1.00 88.75 266 LEU A N 1
ATOM 2255 C CA . LEU A 1 266 ? 9.263 -1.744 -9.504 1.00 88.75 266 LEU A CA 1
ATOM 2256 C C . LEU A 1 266 ? 7.797 -1.445 -9.174 1.00 88.75 266 LEU A C 1
ATOM 2258 O O . LEU A 1 266 ? 7.401 -1.486 -8.015 1.00 88.75 266 LEU A O 1
ATOM 2262 N N . HIS A 1 267 ? 6.975 -1.173 -10.188 1.00 84.25 267 HIS A N 1
ATOM 2263 C CA . HIS A 1 267 ? 5.550 -0.918 -10.007 1.00 84.25 267 HIS A CA 1
ATOM 2264 C C . HIS A 1 267 ? 4.790 -2.150 -9.491 1.00 84.25 267 HIS A C 1
ATOM 2266 O O . HIS A 1 267 ? 3.955 -2.023 -8.595 1.00 84.25 267 HIS A O 1
ATOM 2272 N N . GLU A 1 268 ? 5.075 -3.341 -10.026 1.00 85.50 268 GLU A N 1
ATOM 2273 C CA . GLU A 1 268 ? 4.481 -4.590 -9.531 1.00 85.50 268 GLU A CA 1
ATOM 2274 C C . GLU A 1 268 ? 5.033 -4.971 -8.149 1.00 85.50 268 GLU A C 1
ATOM 2276 O O . GLU A 1 268 ? 4.263 -5.367 -7.277 1.00 85.50 268 GLU A O 1
ATOM 2281 N N . GLU A 1 269 ? 6.338 -4.807 -7.912 1.00 89.88 269 GLU A N 1
ATOM 2282 C CA . GLU A 1 269 ? 6.972 -5.061 -6.609 1.00 89.88 269 GLU A CA 1
ATOM 2283 C C . GLU A 1 269 ? 6.383 -4.148 -5.523 1.00 89.88 269 GLU A C 1
ATOM 2285 O O . GLU A 1 269 ? 5.973 -4.628 -4.469 1.00 89.88 269 GLU A O 1
ATOM 2290 N N . PHE A 1 270 ? 6.209 -2.857 -5.807 1.00 87.38 270 PHE A N 1
ATOM 2291 C CA . PHE A 1 270 ? 5.569 -1.920 -4.883 1.00 87.38 270 PHE A CA 1
ATOM 2292 C C . PHE A 1 270 ? 4.125 -2.319 -4.545 1.00 87.38 270 PHE A C 1
ATOM 2294 O O . PHE A 1 270 ? 3.698 -2.251 -3.393 1.00 87.38 270 PHE A O 1
ATOM 2301 N N . LYS A 1 271 ? 3.355 -2.767 -5.540 1.00 86.00 271 LYS A N 1
ATOM 2302 C CA . LYS A 1 271 ? 1.990 -3.259 -5.316 1.00 86.00 271 LYS A CA 1
ATOM 2303 C C . LYS A 1 271 ? 1.961 -4.531 -4.469 1.00 86.00 271 LYS A C 1
ATOM 2305 O O . LYS A 1 271 ? 1.059 -4.663 -3.645 1.00 86.00 271 LYS A O 1
ATOM 2310 N N . ILE A 1 272 ? 2.922 -5.440 -4.657 1.00 89.75 272 ILE A N 1
ATOM 2311 C CA . ILE A 1 272 ? 3.071 -6.644 -3.829 1.00 89.75 272 ILE A CA 1
ATOM 2312 C C . ILE A 1 272 ? 3.304 -6.243 -2.371 1.00 89.75 272 ILE A C 1
ATOM 2314 O O . ILE A 1 272 ? 2.537 -6.667 -1.509 1.00 89.75 272 ILE A O 1
ATOM 2318 N N . GLU A 1 273 ? 4.294 -5.387 -2.110 1.00 89.88 273 GLU A N 1
ATOM 2319 C CA . GLU A 1 273 ? 4.623 -4.926 -0.754 1.00 89.88 273 GLU A CA 1
ATOM 2320 C C . GLU A 1 273 ? 3.427 -4.240 -0.086 1.00 89.88 273 GLU A C 1
ATOM 2322 O O . GLU A 1 273 ? 3.106 -4.493 1.076 1.00 89.88 273 GLU A O 1
ATOM 2327 N N . ARG A 1 274 ? 2.685 -3.427 -0.843 1.00 87.19 274 ARG A N 1
ATOM 2328 C CA . ARG A 1 274 ? 1.470 -2.772 -0.353 1.00 87.19 274 ARG A CA 1
ATOM 2329 C C . ARG A 1 274 ? 0.378 -3.768 0.040 1.00 87.19 274 ARG A C 1
ATOM 2331 O O . ARG A 1 274 ? -0.198 -3.641 1.119 1.00 87.19 274 ARG A O 1
ATOM 2338 N N . LEU A 1 275 ? 0.089 -4.756 -0.810 1.00 88.56 275 LEU A N 1
ATOM 2339 C CA . LEU A 1 275 ? -0.899 -5.794 -0.495 1.00 88.56 275 LEU A CA 1
ATOM 2340 C C . LEU A 1 275 ? -0.461 -6.628 0.715 1.00 88.56 275 LEU A C 1
ATOM 2342 O O . LEU A 1 275 ? -1.281 -6.928 1.577 1.00 88.56 275 LEU A O 1
ATOM 2346 N N . GLN A 1 276 ? 0.830 -6.950 0.821 1.00 91.19 276 GLN A N 1
ATOM 2347 C CA . GLN A 1 276 ? 1.384 -7.649 1.982 1.00 91.19 276 GLN A CA 1
ATOM 2348 C C . GLN A 1 276 ? 1.254 -6.820 3.266 1.00 91.19 276 GLN A C 1
ATOM 2350 O O . GLN A 1 276 ? 0.884 -7.371 4.303 1.00 91.19 276 GLN A O 1
ATOM 2355 N N . ARG A 1 277 ? 1.492 -5.502 3.202 1.00 90.06 277 ARG A N 1
ATOM 2356 C CA . ARG A 1 277 ? 1.283 -4.583 4.330 1.00 90.06 277 ARG A CA 1
ATOM 2357 C C . ARG A 1 277 ? -0.177 -4.558 4.770 1.00 90.06 277 ARG A C 1
ATOM 2359 O O . ARG A 1 277 ? -0.437 -4.658 5.966 1.00 90.06 277 ARG A O 1
ATOM 2366 N N . ASN A 1 278 ? -1.119 -4.439 3.829 1.00 88.50 278 ASN A N 1
ATOM 2367 C CA . ASN A 1 278 ? -2.547 -4.466 4.159 1.00 88.50 278 ASN A CA 1
ATOM 2368 C C . ASN A 1 278 ? -2.921 -5.796 4.830 1.00 88.50 278 ASN A C 1
ATOM 2370 O O . ASN A 1 278 ? -3.495 -5.803 5.916 1.00 88.50 278 ASN A O 1
ATOM 2374 N N . LEU A 1 279 ? -2.491 -6.920 4.250 1.00 90.69 279 LEU A N 1
ATOM 2375 C CA . LEU A 1 279 ? -2.756 -8.245 4.801 1.00 90.69 279 LEU A CA 1
ATOM 2376 C C . LEU A 1 279 ? -2.227 -8.396 6.237 1.00 90.69 279 LEU A C 1
ATOM 2378 O O . LEU A 1 279 ? -2.947 -8.874 7.113 1.00 90.69 279 LEU A O 1
ATOM 2382 N N . LEU A 1 280 ? -0.993 -7.950 6.490 1.00 92.94 280 LEU A N 1
ATOM 2383 C CA . LEU A 1 280 ? -0.393 -7.973 7.823 1.00 92.94 280 LEU A CA 1
ATOM 2384 C C . LEU A 1 280 ? -1.188 -7.114 8.817 1.00 92.94 280 LEU A C 1
ATOM 2386 O O . LEU A 1 280 ? -1.460 -7.554 9.934 1.00 92.94 280 LEU A O 1
ATOM 2390 N N . ASN A 1 281 ? -1.583 -5.905 8.414 1.00 91.38 281 ASN A N 1
ATOM 2391 C CA . ASN A 1 281 ? -2.386 -5.016 9.253 1.00 91.38 281 ASN A CA 1
ATOM 2392 C C . ASN A 1 281 ? -3.751 -5.633 9.581 1.00 91.38 281 ASN A C 1
ATOM 2394 O O . ASN A 1 281 ? -4.171 -5.601 10.738 1.00 91.38 281 ASN A O 1
ATOM 2398 N N . LEU A 1 282 ? -4.410 -6.246 8.596 1.00 90.94 282 LEU A N 1
ATOM 2399 C CA . LEU A 1 282 ? -5.686 -6.930 8.784 1.00 90.94 282 LEU A CA 1
ATOM 2400 C C . LEU A 1 282 ? -5.554 -8.092 9.782 1.00 90.94 282 LEU A C 1
ATOM 2402 O O . LEU A 1 282 ? -6.379 -8.237 10.683 1.00 90.94 282 LEU A O 1
ATOM 2406 N N . GLU A 1 283 ? -4.490 -8.894 9.676 1.00 91.50 283 GLU A N 1
ATOM 2407 C CA . GLU A 1 283 ? -4.216 -9.990 10.615 1.00 91.50 283 GLU A CA 1
ATOM 2408 C C . GLU A 1 283 ? -3.949 -9.484 12.042 1.00 91.50 283 GLU A C 1
ATOM 2410 O O . GLU A 1 283 ? -4.487 -10.042 13.004 1.00 91.50 283 GLU A O 1
ATOM 2415 N N . LEU A 1 284 ? -3.194 -8.391 12.194 1.00 94.00 284 LEU A N 1
ATOM 2416 C CA . LEU A 1 284 ? -2.955 -7.759 13.495 1.00 94.00 284 LEU A CA 1
ATOM 2417 C C . LEU A 1 284 ? -4.251 -7.241 14.132 1.00 94.00 284 LEU A C 1
ATOM 2419 O O . LEU A 1 284 ? -4.482 -7.456 15.327 1.00 94.00 284 LEU A O 1
ATOM 2423 N N . VAL A 1 285 ? -5.114 -6.587 13.351 1.00 93.94 285 VAL A N 1
ATOM 2424 C CA . VAL A 1 285 ? -6.402 -6.070 13.836 1.00 93.94 285 VAL A CA 1
ATOM 2425 C C . VAL A 1 285 ? -7.335 -7.215 14.224 1.00 93.94 285 VAL A C 1
ATOM 2427 O O . VAL A 1 285 ? -7.887 -7.198 15.325 1.00 93.94 285 VAL A O 1
ATOM 2430 N N . ARG A 1 286 ? -7.443 -8.263 13.402 1.00 93.81 286 ARG A N 1
ATOM 2431 C CA . ARG A 1 286 ? -8.234 -9.464 13.724 1.00 93.81 286 ARG A CA 1
ATOM 2432 C C . ARG A 1 286 ? -7.762 -10.144 15.002 1.00 93.81 286 ARG A C 1
ATOM 2434 O O . ARG A 1 286 ? -8.577 -10.513 15.850 1.00 93.81 286 ARG A O 1
ATOM 2441 N N . PHE A 1 287 ? -6.449 -10.260 15.190 1.00 95.19 287 PHE A N 1
ATOM 2442 C CA . PHE A 1 287 ? -5.885 -10.794 16.427 1.00 95.19 287 PHE A CA 1
ATOM 2443 C C . PHE A 1 287 ? -6.220 -9.913 17.641 1.00 95.19 287 PHE A C 1
ATOM 2445 O O . PHE A 1 287 ? -6.596 -10.423 18.701 1.00 95.19 287 PHE A O 1
ATOM 2452 N N . LYS A 1 288 ? -6.163 -8.583 17.489 1.00 95.00 288 LYS A N 1
ATOM 2453 C CA . LYS A 1 288 ? -6.588 -7.636 18.530 1.00 95.00 288 LYS A CA 1
ATOM 2454 C C . LYS A 1 288 ? -8.073 -7.810 18.875 1.00 95.00 288 LYS A C 1
ATOM 2456 O O . LYS A 1 288 ? -8.406 -7.884 20.058 1.00 95.00 288 LYS A O 1
ATOM 2461 N N . ILE A 1 289 ? -8.949 -7.937 17.876 1.00 95.94 289 ILE A N 1
ATOM 2462 C CA . ILE A 1 289 ? -10.388 -8.193 18.063 1.00 95.94 289 ILE A CA 1
ATOM 2463 C C . ILE A 1 289 ? -10.607 -9.498 18.836 1.00 95.94 289 ILE A C 1
ATOM 2465 O O . ILE A 1 289 ? -11.389 -9.522 19.790 1.00 95.94 289 ILE A O 1
ATOM 2469 N N . TYR A 1 290 ? -9.887 -10.566 18.487 1.00 96.38 290 TYR A N 1
ATOM 2470 C CA . TYR A 1 290 ? -9.949 -11.843 19.199 1.00 96.38 290 TYR A CA 1
ATOM 2471 C C . TYR A 1 290 ? -9.584 -11.694 20.687 1.00 96.38 290 TYR A C 1
ATOM 2473 O O . TYR A 1 290 ? -10.352 -12.107 21.560 1.00 96.38 290 TYR A O 1
ATOM 2481 N N . LEU A 1 291 ? -8.461 -11.035 20.997 1.00 96.31 291 LEU A N 1
ATOM 2482 C CA . LEU A 1 291 ? -8.031 -10.798 22.381 1.00 96.31 291 LEU A CA 1
ATOM 2483 C C . LEU A 1 291 ? -9.027 -9.942 23.176 1.00 96.31 291 LEU A C 1
ATOM 2485 O O . LEU A 1 291 ? -9.296 -10.231 24.345 1.00 96.31 291 LEU A O 1
ATOM 2489 N N . ILE A 1 292 ? -9.580 -8.891 22.566 1.00 95.69 292 ILE A N 1
ATOM 2490 C CA . ILE A 1 292 ? -10.594 -8.042 23.208 1.00 95.69 292 ILE A CA 1
ATOM 2491 C C . ILE A 1 292 ? -11.869 -8.848 23.470 1.00 95.69 292 ILE A C 1
ATOM 2493 O O . ILE A 1 292 ? -12.458 -8.726 24.542 1.00 95.69 292 ILE A O 1
ATOM 2497 N N . THR A 1 293 ? -12.262 -9.719 22.540 1.00 96.44 293 THR A N 1
ATOM 2498 C CA . THR A 1 293 ? -13.439 -10.587 22.690 1.00 96.44 293 THR A CA 1
ATOM 2499 C C . THR A 1 293 ? -13.295 -11.536 23.884 1.00 96.44 293 THR A C 1
ATOM 2501 O O . THR A 1 293 ? -14.227 -11.653 24.681 1.00 96.44 293 THR A O 1
ATOM 2504 N N . ASP A 1 294 ? -12.121 -12.150 24.071 1.00 95.81 294 ASP A N 1
ATOM 2505 C CA . ASP A 1 294 ? -11.822 -12.981 25.250 1.00 95.81 294 ASP A CA 1
ATOM 2506 C C . ASP A 1 294 ? -11.829 -12.167 26.560 1.00 95.81 294 ASP A C 1
ATOM 2508 O O . ASP A 1 294 ? -12.388 -12.587 27.575 1.00 95.81 294 ASP A O 1
ATOM 2512 N N . ARG A 1 295 ? -11.269 -10.951 26.558 1.00 95.31 295 ARG A N 1
ATOM 2513 C CA . ARG A 1 295 ? -11.325 -10.069 27.739 1.00 95.31 295 ARG A CA 1
ATOM 2514 C C . ARG A 1 295 ? -12.756 -9.661 28.076 1.00 95.31 295 ARG A C 1
ATOM 2516 O O . ARG A 1 295 ? -13.131 -9.650 29.249 1.00 95.31 295 ARG A O 1
ATOM 2523 N N . LYS A 1 296 ? -13.560 -9.362 27.057 1.00 94.38 296 LYS A N 1
ATOM 2524 C CA . LYS A 1 296 ? -14.965 -8.975 27.185 1.00 94.38 296 LYS A CA 1
ATOM 2525 C C . LYS A 1 296 ? -15.823 -10.127 27.706 1.00 94.38 296 LYS A C 1
ATOM 2527 O O . LYS A 1 296 ? -16.668 -9.890 28.566 1.00 94.38 296 LYS A O 1
ATOM 2532 N N . SER A 1 297 ? -15.593 -11.369 27.271 1.00 94.81 297 SER A N 1
ATOM 2533 C CA . SER A 1 297 ? -16.314 -12.537 27.803 1.00 94.81 297 SER A CA 1
ATOM 2534 C C . SER A 1 297 ? -16.031 -12.743 29.299 1.00 94.81 297 SER A C 1
ATOM 2536 O O . SER A 1 297 ? -16.970 -12.859 30.090 1.00 94.81 297 SER A O 1
ATOM 2538 N N . LYS A 1 298 ? -14.761 -12.655 29.717 1.00 94.00 298 LYS A N 1
ATOM 2539 C CA . LYS A 1 298 ? -14.344 -12.738 31.130 1.00 94.00 298 LYS A CA 1
ATOM 2540 C C . LYS A 1 298 ? -14.893 -11.586 31.974 1.00 94.00 298 LYS A C 1
ATOM 2542 O O . LYS A 1 298 ? -15.325 -11.795 33.107 1.00 94.00 298 LYS A O 1
ATOM 2547 N N . ALA A 1 299 ? -14.888 -10.363 31.443 1.00 93.00 299 ALA A N 1
ATOM 2548 C CA . ALA A 1 299 ? -15.469 -9.204 32.119 1.00 93.00 299 ALA A CA 1
ATOM 2549 C C . ALA A 1 299 ? -16.988 -9.360 32.292 1.00 93.00 299 ALA A C 1
ATOM 2551 O O . ALA A 1 299 ? -17.508 -9.113 33.380 1.00 93.00 299 ALA A O 1
ATOM 2552 N N . ARG A 1 300 ? -17.685 -9.855 31.262 1.00 94.06 300 ARG A N 1
ATOM 2553 C CA . ARG A 1 300 ? -19.127 -10.133 31.303 1.00 94.06 300 ARG A CA 1
ATOM 2554 C C . ARG A 1 300 ? -19.491 -11.136 32.391 1.00 94.06 300 ARG A C 1
ATOM 2556 O O . ARG A 1 300 ? -20.455 -10.915 33.116 1.00 94.06 300 ARG A O 1
ATOM 2563 N N . GLU A 1 301 ? -18.712 -12.204 32.535 1.00 94.25 301 GLU A N 1
ATOM 2564 C CA . GLU A 1 301 ? -18.922 -13.204 33.587 1.00 94.25 301 GLU A CA 1
ATOM 2565 C C . GLU A 1 301 ? -18.773 -12.595 34.991 1.00 94.25 301 GLU A C 1
ATOM 2567 O O . GLU A 1 301 ? -19.585 -12.854 35.878 1.00 94.25 301 GLU A O 1
ATOM 2572 N N . ARG A 1 302 ? -17.775 -11.722 35.192 1.00 91.94 302 ARG A N 1
ATOM 2573 C CA . ARG A 1 302 ? -17.585 -11.004 36.465 1.00 91.94 302 ARG A CA 1
ATOM 2574 C C . ARG A 1 302 ? -18.743 -10.058 36.772 1.00 91.94 302 ARG A C 1
ATOM 2576 O O . ARG A 1 302 ? -19.170 -9.993 37.921 1.00 91.94 302 ARG A O 1
ATOM 2583 N N . VAL A 1 303 ? -19.254 -9.347 35.765 1.00 92.69 303 VAL A N 1
ATOM 2584 C CA . VAL A 1 303 ? -20.429 -8.471 35.905 1.00 92.69 303 VAL A CA 1
ATOM 2585 C C . VAL A 1 303 ? -21.668 -9.282 36.290 1.00 92.69 303 VAL A C 1
ATOM 2587 O O . VAL A 1 303 ? -22.383 -8.881 37.204 1.00 92.69 303 VAL A O 1
ATOM 2590 N N . LEU A 1 304 ? -21.898 -10.433 35.647 1.00 93.31 304 LEU A N 1
ATOM 2591 C CA . LEU A 1 304 ? -23.018 -11.324 35.971 1.00 93.31 304 LEU A CA 1
ATOM 2592 C C . LEU A 1 304 ? -22.942 -11.816 37.422 1.00 93.31 304 LEU A C 1
ATOM 2594 O O . LEU A 1 304 ? -23.886 -11.603 38.178 1.00 93.31 304 LEU A O 1
ATOM 2598 N N . LYS A 1 305 ? -21.790 -12.359 37.839 1.00 93.00 305 LYS A N 1
ATOM 2599 C CA . LYS A 1 305 ? -21.558 -12.817 39.221 1.00 93.00 305 LYS A CA 1
ATOM 2600 C C . LYS A 1 305 ? -21.751 -11.697 40.247 1.00 93.00 305 LYS A C 1
ATOM 2602 O O . LYS A 1 305 ? -22.389 -11.896 41.276 1.00 93.00 305 LYS A O 1
ATOM 2607 N N . ALA A 1 306 ? -21.232 -10.499 39.969 1.00 91.31 306 ALA A N 1
ATOM 2608 C CA . ALA A 1 306 ? -21.419 -9.344 40.846 1.00 91.31 306 ALA A CA 1
ATOM 2609 C C . ALA A 1 306 ? -22.897 -8.921 40.938 1.00 91.31 306 ALA A C 1
ATOM 2611 O O . ALA A 1 306 ? -23.370 -8.581 42.021 1.00 91.31 306 ALA A O 1
ATOM 2612 N N . GLY A 1 307 ? -23.636 -8.974 39.825 1.00 91.06 307 GLY A N 1
ATOM 2613 C CA . GLY A 1 307 ? -25.071 -8.689 39.787 1.00 91.06 307 GLY A CA 1
ATOM 2614 C C . GLY A 1 307 ? -25.910 -9.701 40.573 1.00 91.06 307 GLY A C 1
ATOM 2615 O O . GLY A 1 307 ? -26.842 -9.304 41.272 1.00 91.06 307 GLY A O 1
ATOM 2616 N N . GLU A 1 308 ? -25.558 -10.988 40.514 1.00 93.00 308 GLU A N 1
ATOM 2617 C CA . GLU A 1 308 ? -26.193 -12.052 41.304 1.00 93.00 308 GLU A CA 1
ATOM 2618 C C . GLU A 1 308 ? -25.990 -11.834 42.808 1.00 93.00 308 GLU A C 1
ATOM 2620 O O . GLU A 1 308 ? -26.977 -11.747 43.541 1.00 93.00 308 GLU A O 1
ATOM 2625 N N . ILE A 1 309 ? -24.742 -11.620 43.246 1.00 91.25 309 ILE A N 1
ATOM 2626 C CA . ILE A 1 309 ? -24.404 -11.326 44.652 1.00 91.25 309 ILE A CA 1
ATOM 2627 C C . ILE A 1 309 ? -25.162 -10.089 45.144 1.00 91.25 309 ILE A C 1
ATOM 2629 O O . ILE A 1 309 ? -25.706 -10.069 46.247 1.00 91.25 309 ILE A O 1
ATOM 2633 N N . GLN A 1 310 ? -25.228 -9.041 44.323 1.00 90.94 310 GLN A N 1
ATOM 2634 C CA . GLN A 1 310 ? -25.927 -7.811 44.678 1.00 90.94 310 GLN A CA 1
ATOM 2635 C C . GLN A 1 310 ? -27.444 -8.021 44.806 1.00 90.94 310 GLN A C 1
ATOM 2637 O O . GLN A 1 310 ? -28.077 -7.397 45.658 1.00 90.94 310 GLN A O 1
ATOM 2642 N N . ARG A 1 311 ? -28.039 -8.883 43.972 1.00 91.31 311 ARG A N 1
ATOM 2643 C CA . ARG A 1 311 ? -29.463 -9.237 44.051 1.00 91.31 311 ARG A CA 1
ATOM 2644 C C . ARG A 1 311 ? -29.765 -10.026 45.324 1.00 91.31 311 ARG A C 1
ATOM 2646 O O . ARG A 1 311 ? -30.721 -9.689 46.014 1.00 91.31 311 ARG A O 1
ATOM 2653 N N . GLU A 1 312 ? -28.952 -11.029 45.642 1.00 93.06 312 GLU A N 1
ATOM 2654 C CA . GLU A 1 312 ? -29.101 -11.832 46.863 1.00 93.06 312 GLU A CA 1
ATOM 2655 C C . GLU A 1 312 ? -28.936 -10.977 48.124 1.00 93.06 312 GLU A C 1
ATOM 2657 O O . GLU A 1 312 ? -29.763 -11.042 49.031 1.00 93.06 312 GLU A O 1
ATOM 2662 N N . ALA A 1 313 ? -27.927 -10.101 48.151 1.00 91.12 313 ALA A N 1
ATOM 2663 C CA . ALA A 1 313 ? -27.706 -9.189 49.268 1.00 91.12 313 ALA A CA 1
ATOM 2664 C C . ALA A 1 313 ? -28.894 -8.241 49.496 1.00 91.12 313 ALA A C 1
ATOM 2666 O O . ALA A 1 313 ? -29.275 -8.014 50.641 1.00 91.12 313 ALA A O 1
ATOM 2667 N N . ARG A 1 314 ? -29.515 -7.720 48.426 1.00 92.00 314 ARG A N 1
ATOM 2668 C CA . ARG A 1 314 ? -30.725 -6.889 48.542 1.00 92.00 314 ARG A CA 1
ATOM 2669 C C . ARG A 1 314 ? -31.915 -7.661 49.100 1.00 92.00 314 ARG A C 1
ATOM 2671 O O . ARG A 1 314 ? -32.560 -7.168 50.011 1.00 92.00 314 ARG A O 1
ATOM 2678 N N . GLN A 1 315 ? -32.154 -8.881 48.619 1.00 92.88 315 GLN A N 1
ATOM 2679 C CA . GLN A 1 315 ? -33.235 -9.723 49.145 1.00 92.88 315 GLN A CA 1
ATOM 2680 C C . GLN A 1 315 ? -33.061 -10.029 50.639 1.00 92.88 315 GLN A C 1
ATOM 2682 O O . GLN A 1 315 ? -34.047 -10.157 51.359 1.00 92.88 315 GLN A O 1
ATOM 2687 N N . LEU A 1 316 ? -31.818 -10.179 51.108 1.00 92.12 316 LEU A N 1
ATOM 2688 C CA . LEU A 1 316 ? -31.529 -10.341 52.533 1.00 92.12 316 LEU A CA 1
ATOM 2689 C C . LEU A 1 316 ? -31.751 -9.041 53.312 1.00 92.12 316 LEU A C 1
ATOM 2691 O O . LEU A 1 316 ? -32.355 -9.095 54.378 1.00 92.12 316 LEU A O 1
ATOM 2695 N N . LEU A 1 317 ? -31.314 -7.895 52.781 1.00 92.94 317 LEU A N 1
ATOM 2696 C CA . LEU A 1 317 ? -31.555 -6.590 53.400 1.00 92.94 317 LEU A CA 1
ATOM 2697 C C . LEU A 1 317 ? -33.055 -6.330 53.590 1.00 92.94 317 LEU A C 1
ATOM 2699 O O . LEU A 1 317 ? -33.447 -5.930 54.681 1.00 92.94 317 LEU A O 1
ATOM 2703 N N . ASP A 1 318 ? -33.875 -6.603 52.571 1.00 92.12 318 ASP A N 1
ATOM 2704 C CA . ASP A 1 318 ? -35.326 -6.394 52.630 1.00 92.12 318 ASP A CA 1
ATOM 2705 C C . ASP A 1 318 ? -35.954 -7.200 53.783 1.00 92.12 318 ASP A C 1
ATOM 2707 O O . ASP A 1 318 ? -36.719 -6.654 54.572 1.00 92.12 318 ASP A O 1
ATOM 2711 N N . LYS A 1 319 ? -35.545 -8.467 53.966 1.00 92.88 319 LYS A N 1
ATOM 2712 C CA . LYS A 1 319 ? -36.005 -9.312 55.086 1.00 92.88 319 LYS A CA 1
ATOM 2713 C C . LYS A 1 319 ? -35.585 -8.765 56.450 1.00 92.88 319 LYS A C 1
ATOM 2715 O O . LYS A 1 319 ? -36.400 -8.688 57.361 1.00 92.88 319 LYS A O 1
ATOM 2720 N N . VAL A 1 320 ? -34.320 -8.368 56.599 1.00 90.94 320 VAL A N 1
ATOM 2721 C CA . VAL A 1 320 ? -33.819 -7.801 57.865 1.00 90.94 320 VAL A CA 1
ATOM 2722 C C . VAL A 1 320 ? -34.506 -6.465 58.171 1.00 90.94 320 VAL A C 1
ATOM 2724 O O . VAL A 1 320 ? -34.719 -6.122 59.334 1.00 90.94 320 VAL A O 1
ATOM 2727 N N . GLN A 1 321 ? -34.879 -5.708 57.138 1.00 92.81 321 GLN A N 1
ATOM 2728 C CA . GLN A 1 321 ? -35.605 -4.455 57.289 1.00 92.81 321 GLN A CA 1
ATOM 2729 C C . GLN A 1 321 ? -37.057 -4.690 57.721 1.00 92.81 321 GLN A C 1
ATOM 2731 O O . GLN A 1 321 ? -37.522 -4.005 58.630 1.00 92.81 321 GLN A O 1
ATOM 2736 N N . GLU A 1 322 ? -37.735 -5.692 57.154 1.00 94.00 322 GLU A N 1
ATOM 2737 C CA . GLU A 1 322 ? -39.050 -6.149 57.627 1.00 94.00 322 GLU A CA 1
ATOM 2738 C C . GLU A 1 322 ? -38.997 -6.565 59.109 1.00 94.00 322 GLU A C 1
ATOM 2740 O O . GLU A 1 322 ? -39.805 -6.088 59.908 1.00 94.00 322 GLU A O 1
ATOM 2745 N N . ASP A 1 323 ? -38.006 -7.373 59.506 1.00 90.62 323 ASP A N 1
ATOM 2746 C CA . ASP A 1 323 ? -37.822 -7.804 60.900 1.00 90.62 323 ASP A CA 1
ATOM 2747 C C . ASP A 1 323 ? -37.562 -6.617 61.848 1.00 90.62 323 ASP A C 1
ATOM 2749 O O . ASP A 1 323 ? -38.099 -6.553 62.958 1.00 90.62 323 ASP A O 1
ATOM 2753 N N . TYR A 1 324 ? -36.760 -5.640 61.414 1.00 92.25 324 TYR A N 1
ATOM 2754 C CA . TYR A 1 324 ? -36.520 -4.406 62.164 1.00 92.25 324 TYR A CA 1
ATOM 2755 C C . TYR A 1 324 ? -37.799 -3.577 62.340 1.00 92.25 324 TYR A C 1
ATOM 2757 O O . TYR A 1 324 ? -38.082 -3.111 63.448 1.00 92.25 324 TYR A O 1
ATOM 2765 N N . ASP A 1 325 ? -38.587 -3.407 61.278 1.00 92.75 325 ASP A N 1
ATOM 2766 C CA . ASP A 1 325 ? -39.837 -2.648 61.320 1.00 92.75 325 ASP A CA 1
ATOM 2767 C C . ASP A 1 325 ? -40.875 -3.319 62.231 1.00 92.75 325 ASP A C 1
ATOM 2769 O O . ASP A 1 325 ? -41.590 -2.623 62.964 1.00 92.75 325 ASP A O 1
ATOM 2773 N N . ILE A 1 326 ? -40.909 -4.658 62.260 1.00 93.38 326 ILE A N 1
ATOM 2774 C CA . ILE A 1 326 ? -41.714 -5.439 63.209 1.00 93.38 326 ILE A CA 1
ATOM 2775 C C . ILE A 1 326 ? -41.281 -5.139 64.649 1.00 93.38 326 ILE A C 1
ATOM 2777 O O . ILE A 1 326 ? -42.125 -4.753 65.460 1.00 93.38 326 ILE A O 1
ATOM 2781 N N . LEU A 1 327 ? -39.985 -5.223 64.971 1.00 90.88 327 LEU A N 1
ATOM 2782 C CA . LEU A 1 327 ? -39.478 -4.935 66.323 1.00 90.88 327 LEU A CA 1
ATOM 2783 C C . LEU A 1 327 ? -39.786 -3.496 66.768 1.00 90.88 327 LEU A C 1
ATOM 2785 O O . LEU A 1 327 ? -40.203 -3.257 67.904 1.00 90.88 327 LEU A O 1
ATOM 2789 N N . VAL A 1 328 ? -39.638 -2.520 65.868 1.00 92.00 328 VAL A N 1
ATOM 2790 C CA . VAL A 1 328 ? -39.984 -1.115 66.140 1.00 92.00 328 VAL A CA 1
ATOM 2791 C C . VAL A 1 328 ? -41.493 -0.938 66.346 1.00 92.00 328 VAL A C 1
ATOM 2793 O O . VAL A 1 328 ? -41.917 -0.123 67.173 1.00 92.00 328 VAL A O 1
ATOM 2796 N N . ALA A 1 329 ? -42.327 -1.669 65.604 1.00 92.06 329 ALA A N 1
ATOM 2797 C CA . ALA A 1 329 ? -43.771 -1.665 65.805 1.00 92.06 329 ALA A CA 1
ATOM 2798 C C . ALA A 1 329 ? -44.151 -2.282 67.161 1.00 92.06 329 ALA A C 1
ATOM 2800 O O . ALA A 1 329 ? -44.992 -1.711 67.860 1.00 92.06 329 ALA A O 1
ATOM 2801 N N . GLU A 1 330 ? -43.510 -3.382 67.563 1.00 89.88 330 GLU A N 1
ATOM 2802 C CA . GLU A 1 330 ? -43.693 -4.016 68.873 1.00 89.88 330 GLU A CA 1
ATOM 2803 C C . GLU A 1 330 ? -43.316 -3.086 70.034 1.00 89.88 330 GLU A C 1
ATOM 2805 O O . GLU A 1 330 ? -44.091 -2.958 70.984 1.00 89.88 330 GLU A O 1
ATOM 2810 N N . ASP A 1 331 ? -42.191 -2.369 69.949 1.00 88.81 331 ASP A N 1
ATOM 2811 C CA . ASP A 1 331 ? -41.796 -1.382 70.966 1.00 88.81 331 ASP A CA 1
ATOM 2812 C C . ASP A 1 331 ? -42.817 -0.235 71.079 1.00 88.81 331 ASP A C 1
ATOM 2814 O O . ASP A 1 331 ? -43.292 0.092 72.172 1.00 88.81 331 ASP A O 1
ATOM 2818 N N . LYS A 1 332 ? -43.278 0.312 69.945 1.00 88.56 332 LYS A N 1
ATOM 2819 C CA . LYS A 1 332 ? -44.344 1.333 69.927 1.00 88.56 332 LYS A CA 1
ATOM 2820 C C . LYS A 1 332 ? -45.662 0.809 70.496 1.00 88.56 332 LYS A C 1
ATOM 2822 O O . LYS A 1 332 ? -46.400 1.568 71.132 1.00 88.56 332 LYS A O 1
ATOM 2827 N N . LEU A 1 333 ? -46.000 -0.456 70.240 1.00 88.12 333 LEU A N 1
ATOM 2828 C CA . LEU A 1 333 ? -47.186 -1.097 70.806 1.00 88.12 333 LEU A CA 1
ATOM 2829 C C . LEU A 1 333 ? -47.052 -1.244 72.319 1.00 88.12 333 LEU A C 1
ATOM 2831 O O . LEU A 1 333 ? -48.000 -0.889 73.015 1.00 88.12 333 LEU A O 1
ATOM 2835 N N . LEU A 1 334 ? -45.885 -1.647 72.827 1.00 83.88 334 LEU A N 1
ATOM 2836 C CA . LEU A 1 334 ? -45.600 -1.701 74.262 1.00 83.88 334 LEU A CA 1
ATOM 2837 C C . LEU A 1 334 ? -45.650 -0.319 74.923 1.00 83.88 334 LEU A C 1
ATOM 2839 O O . LEU A 1 334 ? -46.115 -0.182 76.051 1.00 83.88 334 LEU A O 1
ATOM 2843 N N . GLU A 1 335 ? -45.231 0.755 74.264 1.00 82.19 335 GLU A N 1
ATOM 2844 C CA . GLU A 1 335 ? -45.419 2.093 74.840 1.00 82.19 335 GLU A CA 1
ATOM 2845 C C . GLU A 1 335 ? -46.896 2.501 74.926 1.00 82.19 335 GLU A C 1
ATOM 2847 O O . GLU A 1 335 ? -47.318 3.126 75.904 1.00 82.19 335 GLU A O 1
ATOM 2852 N N . LYS A 1 336 ? -47.698 2.135 73.919 1.00 84.62 336 LYS A N 1
ATOM 2853 C CA . LYS A 1 336 ? -49.138 2.426 73.882 1.00 84.62 336 LYS A CA 1
ATOM 2854 C C . LYS A 1 336 ? -49.928 1.560 74.863 1.00 84.62 336 LYS A C 1
ATOM 2856 O O . LYS A 1 336 ? -50.825 2.077 75.530 1.00 84.62 336 LYS A O 1
ATOM 2861 N N . SER A 1 337 ? -49.603 0.271 74.966 1.00 83.88 337 SER A N 1
ATOM 2862 C CA . SER A 1 337 ? -50.272 -0.668 75.869 1.00 83.88 337 SER A CA 1
ATOM 2863 C C . SER A 1 337 ? -49.917 -0.411 77.326 1.00 83.88 337 SER A C 1
ATOM 2865 O O . SER A 1 337 ? -50.761 -0.656 78.171 1.00 83.88 337 SER A O 1
ATOM 2867 N N . PHE A 1 338 ? -48.774 0.212 77.637 1.00 82.56 338 PHE A N 1
ATOM 2868 C CA . PHE A 1 338 ? -48.390 0.536 79.016 1.00 82.56 338 PHE A CA 1
ATOM 2869 C C . PHE A 1 338 ? -49.488 1.294 79.785 1.00 82.56 338 PHE A C 1
ATOM 2871 O O . PHE A 1 338 ? -49.822 0.949 80.914 1.00 82.56 338 PHE A O 1
ATOM 2878 N N . LYS A 1 339 ? -50.124 2.296 79.165 1.00 75.50 339 LYS A N 1
ATOM 2879 C CA . LYS A 1 339 ? -51.221 3.042 79.813 1.00 75.50 339 LYS A CA 1
ATOM 2880 C C . L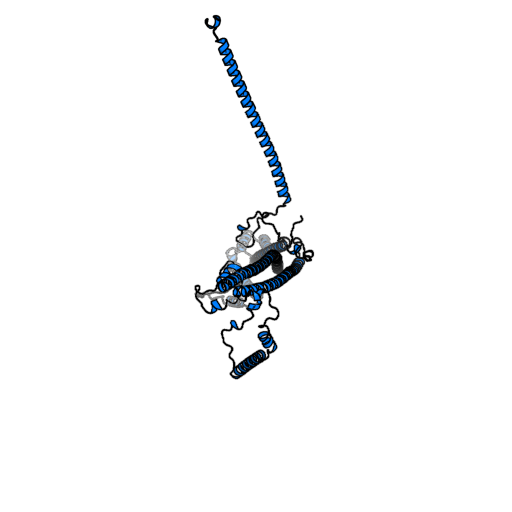YS A 1 339 ? -52.498 2.214 79.986 1.00 75.50 339 LYS A C 1
ATOM 2882 O O . LYS A 1 339 ? -53.290 2.510 80.873 1.00 75.50 339 LYS A O 1
ATOM 2887 N N . LYS A 1 340 ? -52.711 1.224 79.115 1.00 79.75 340 LYS A N 1
ATOM 2888 C CA . LYS A 1 340 ? -53.876 0.330 79.128 1.00 79.75 340 LYS A CA 1
ATOM 2889 C C . LYS A 1 340 ? -53.687 -0.817 80.119 1.00 79.75 340 LYS A C 1
ATOM 2891 O O . LYS A 1 340 ? -54.629 -1.177 80.807 1.00 79.75 340 LYS A O 1
ATOM 2896 N N . ASP A 1 341 ? -52.476 -1.351 80.209 1.00 77.06 341 ASP A N 1
ATOM 2897 C CA . ASP A 1 341 ? -52.136 -2.452 81.095 1.00 77.06 341 ASP A CA 1
ATOM 2898 C C . ASP A 1 341 ? -52.164 -1.972 82.554 1.00 77.06 341 ASP A C 1
ATOM 2900 O O . ASP A 1 341 ? -52.723 -2.660 83.398 1.00 77.06 341 ASP A O 1
ATOM 2904 N N . PHE A 1 342 ? -51.666 -0.768 82.857 1.00 79.12 342 PHE A N 1
ATOM 2905 C CA . PHE A 1 342 ? -51.648 -0.208 84.219 1.00 79.12 342 PHE A CA 1
ATOM 2906 C C . PHE A 1 342 ? -52.865 0.685 84.558 1.00 79.12 342 PHE A C 1
ATOM 2908 O O . PHE A 1 342 ? -52.768 1.586 85.393 1.00 79.12 342 PHE A O 1
ATOM 2915 N N . SER A 1 343 ? -54.022 0.478 83.913 1.00 74.12 343 SER A N 1
ATOM 2916 C CA . SER A 1 343 ? -55.246 1.266 84.175 1.00 74.12 343 SER A CA 1
ATOM 2917 C C . SER A 1 343 ? -55.880 1.010 85.551 1.00 74.12 343 SER A C 1
ATOM 2919 O O . SER A 1 343 ? -56.777 1.735 85.970 1.00 74.12 343 SER A O 1
ATOM 2921 N N . ASP A 1 344 ? -55.432 -0.042 86.231 1.00 75.19 344 ASP A N 1
ATOM 2922 C CA . ASP A 1 344 ? -55.811 -0.489 87.573 1.00 75.19 344 ASP A CA 1
ATOM 2923 C C . ASP A 1 344 ? -55.177 0.345 88.708 1.00 75.19 344 ASP A C 1
ATOM 2925 O O . ASP A 1 344 ? -55.458 0.101 89.882 1.00 75.19 344 ASP A O 1
ATOM 2929 N N . VAL A 1 345 ? -54.352 1.351 88.384 1.00 73.12 345 VAL A N 1
ATOM 2930 C CA . VAL A 1 345 ? -53.540 2.110 89.349 1.00 73.12 345 VAL A CA 1
ATOM 2931 C C . VAL A 1 345 ? -53.913 3.604 89.395 1.00 73.12 345 VAL A C 1
ATOM 2933 O O . VAL A 1 345 ? -54.208 4.226 88.376 1.00 73.12 345 VAL A O 1
ATOM 2936 N N . THR A 1 346 ? -53.848 4.224 90.582 1.00 75.06 346 THR A N 1
ATOM 2937 C CA . THR A 1 346 ? -54.091 5.664 90.804 1.00 75.06 346 THR A CA 1
ATOM 2938 C C . THR A 1 346 ? -53.214 6.558 89.901 1.00 75.06 346 THR A C 1
ATOM 2940 O O . THR A 1 346 ? -52.011 6.298 89.784 1.00 75.06 346 THR A O 1
ATOM 2943 N N . PRO A 1 347 ? -53.734 7.676 89.343 1.00 76.25 347 PRO A N 1
ATOM 2944 C CA . PRO A 1 347 ? -53.007 8.531 88.391 1.00 76.25 347 PRO A CA 1
ATOM 2945 C C . PRO A 1 347 ? -51.614 9.018 88.837 1.00 76.25 347 PRO A C 1
ATOM 2947 O O . PRO A 1 347 ? -50.705 9.104 88.015 1.00 76.25 347 PRO A O 1
ATOM 2950 N N . HIS A 1 348 ? -51.412 9.292 90.132 1.00 74.06 348 HIS A N 1
ATOM 2951 C CA . HIS A 1 348 ? -50.109 9.693 90.689 1.00 74.06 348 HIS A CA 1
ATOM 2952 C C . HIS A 1 348 ? -49.046 8.583 90.569 1.00 74.06 348 HIS A C 1
ATOM 2954 O O . HIS A 1 348 ? -47.883 8.836 90.261 1.00 74.06 348 HIS A O 1
ATOM 2960 N N . ILE A 1 349 ? -49.458 7.331 90.773 1.00 71.81 349 ILE A N 1
ATOM 2961 C CA . ILE A 1 349 ? -48.584 6.156 90.697 1.00 71.81 349 ILE A CA 1
ATOM 2962 C C . ILE A 1 349 ? -48.291 5.821 89.229 1.00 71.81 349 ILE A C 1
ATOM 2964 O O . ILE A 1 349 ? -47.162 5.475 88.891 1.00 71.81 349 ILE A O 1
ATOM 2968 N N . LEU A 1 350 ? -49.272 6.000 88.337 1.00 75.88 350 LEU A N 1
ATOM 2969 C CA . LEU A 1 350 ? -49.094 5.836 86.892 1.00 75.88 350 LEU A CA 1
ATOM 2970 C C . LEU A 1 350 ? -48.058 6.825 86.318 1.00 75.88 350 LEU A C 1
ATOM 2972 O O . LEU A 1 350 ? -47.237 6.443 85.480 1.00 75.88 350 LEU A O 1
ATOM 2976 N N . ASP A 1 351 ? -48.053 8.081 86.777 1.00 77.12 351 ASP A N 1
ATOM 2977 C CA . ASP A 1 351 ? -47.057 9.083 86.369 1.00 77.12 351 ASP A CA 1
ATOM 2978 C C . ASP A 1 351 ? -45.650 8.744 86.901 1.00 77.12 351 ASP A C 1
ATOM 2980 O O . ASP A 1 351 ? -44.664 8.799 86.156 1.00 77.12 351 ASP A O 1
ATOM 2984 N N . PHE A 1 352 ? -45.552 8.284 88.155 1.00 77.94 352 PHE A N 1
ATOM 2985 C CA . PHE A 1 352 ? -44.297 7.790 88.731 1.00 77.94 352 PHE A CA 1
ATOM 2986 C C . PHE A 1 352 ? -43.738 6.577 87.967 1.00 77.94 352 PHE A C 1
ATOM 2988 O O . PHE A 1 352 ? -42.554 6.558 87.611 1.00 77.94 352 PHE A O 1
ATOM 2995 N N . LEU A 1 353 ? -44.580 5.588 87.652 1.00 76.69 353 LEU A N 1
ATOM 2996 C CA . LEU A 1 353 ? -44.202 4.412 86.864 1.00 76.69 353 LEU A CA 1
ATOM 2997 C C . LEU A 1 353 ? -43.800 4.794 85.431 1.00 76.69 353 LEU A C 1
ATOM 2999 O O . LEU A 1 353 ? -42.796 4.296 84.927 1.00 76.69 353 LEU A O 1
ATOM 3003 N N . SER A 1 354 ? -44.497 5.743 84.799 1.00 76.88 354 SER A N 1
ATOM 3004 C CA . SER A 1 354 ? -44.158 6.257 83.460 1.00 76.88 354 SER A CA 1
ATOM 3005 C C . SER A 1 354 ? -42.789 6.947 83.423 1.00 76.88 354 SER A C 1
ATOM 3007 O O . SER A 1 354 ? -41.995 6.721 82.506 1.00 76.88 354 SER A O 1
ATOM 3009 N N . LYS A 1 355 ? -42.473 7.775 84.429 1.00 79.81 355 LYS A N 1
ATOM 3010 C CA . LYS A 1 355 ? -41.147 8.405 84.585 1.00 79.81 355 LYS A CA 1
ATOM 3011 C C . LYS A 1 355 ? -40.070 7.364 84.880 1.00 79.81 355 LYS A C 1
ATOM 3013 O O . LYS A 1 355 ? -38.969 7.429 84.335 1.00 79.81 355 LYS A O 1
ATOM 3018 N N . SER A 1 356 ? -40.403 6.366 85.690 1.00 76.31 356 SER A N 1
ATOM 3019 C CA . SER A 1 356 ? -39.504 5.277 86.059 1.00 76.31 356 SER A CA 1
ATOM 3020 C C . SER A 1 356 ? -39.249 4.297 84.907 1.00 76.31 356 SER A C 1
ATOM 3022 O O . SER A 1 356 ? -38.157 3.735 84.834 1.00 76.31 356 SER A O 1
ATOM 3024 N N . LEU A 1 357 ? -40.183 4.129 83.966 1.00 79.06 357 LEU A N 1
ATOM 3025 C CA . LEU A 1 357 ? -40.001 3.337 82.741 1.00 79.06 357 LEU A CA 1
ATOM 3026 C C . LEU A 1 357 ? -38.990 3.987 81.784 1.00 79.06 357 LEU A C 1
ATOM 3028 O O . LEU A 1 357 ? -38.388 3.303 80.962 1.00 79.06 357 LEU A O 1
ATOM 3032 N N . LYS A 1 358 ? -38.773 5.306 81.884 1.00 78.31 358 LYS A N 1
ATOM 3033 C CA . LYS A 1 358 ? -37.766 6.049 81.103 1.00 78.31 358 LYS A CA 1
ATOM 3034 C C . LYS A 1 358 ? -36.367 6.011 81.723 1.00 78.31 358 LYS A C 1
ATOM 3036 O O . LYS A 1 358 ? -35.396 6.323 81.040 1.00 78.31 358 LYS A O 1
ATOM 3041 N N . LYS A 1 359 ? -36.235 5.610 82.993 1.00 77.19 359 LYS A N 1
ATOM 3042 C CA . LYS A 1 359 ? -34.922 5.412 83.624 1.00 77.19 359 LYS A CA 1
ATOM 3043 C C . LYS A 1 359 ? -34.239 4.194 82.982 1.00 77.19 359 LYS A C 1
ATOM 3045 O O . LYS A 1 359 ? -34.892 3.200 82.664 1.00 77.19 359 LYS A O 1
ATOM 3050 N N . ARG A 1 360 ? -32.929 4.284 82.743 1.00 76.12 360 ARG A N 1
ATOM 3051 C CA . ARG A 1 360 ? -32.110 3.214 82.147 1.00 76.12 360 ARG A CA 1
ATOM 3052 C C . ARG A 1 360 ? -30.960 2.846 83.087 1.00 76.12 360 ARG A C 1
ATOM 3054 O O . ARG A 1 360 ? -30.504 3.713 83.840 1.00 76.12 360 ARG A O 1
ATOM 3061 N N . PRO A 1 361 ? -30.460 1.603 83.030 1.00 70.50 361 PRO A N 1
ATOM 3062 C CA . PRO A 1 361 ? -29.270 1.219 83.774 1.00 70.50 361 PRO A CA 1
ATOM 3063 C C . PRO A 1 361 ? -28.056 2.052 83.370 1.00 70.50 361 PRO A C 1
ATOM 3065 O O . PRO A 1 361 ? -27.655 2.057 82.208 1.00 70.50 361 PRO A O 1
ATOM 3068 N N . LYS A 1 362 ? -27.449 2.751 84.339 1.00 58.38 362 LYS A N 1
ATOM 3069 C CA . LYS A 1 362 ? -26.298 3.642 84.099 1.00 58.38 362 LYS A CA 1
ATOM 3070 C C . LYS A 1 362 ? -25.034 2.888 83.653 1.00 58.38 362 LYS A C 1
ATOM 3072 O O . LYS A 1 362 ? -24.183 3.486 83.007 1.00 58.38 362 LYS A O 1
ATOM 3077 N N . ARG A 1 363 ? -24.908 1.594 83.983 1.00 53.03 363 ARG A N 1
ATOM 3078 C CA . ARG A 1 363 ? -23.683 0.794 83.778 1.00 53.03 363 ARG A CA 1
ATOM 3079 C C . ARG A 1 363 ? -23.606 0.019 82.451 1.00 53.03 363 ARG A C 1
ATOM 3081 O O . ARG A 1 363 ? -22.552 -0.522 82.152 1.00 53.03 363 ARG A O 1
ATOM 3088 N N . LEU A 1 364 ? -24.662 -0.017 81.630 1.00 49.56 364 LEU A N 1
ATOM 3089 C CA . LEU A 1 364 ? -24.694 -0.860 80.416 1.00 49.56 364 LEU A CA 1
ATOM 3090 C C . LEU A 1 364 ? -24.098 -0.226 79.149 1.00 49.56 364 LEU A C 1
ATOM 3092 O O . LEU A 1 364 ? -23.788 -0.942 78.205 1.00 49.56 364 LEU A O 1
ATOM 3096 N N . PHE A 1 365 ? -23.925 1.097 79.105 1.00 42.72 365 PHE A N 1
ATOM 3097 C CA . PHE A 1 365 ? -23.522 1.816 77.883 1.00 42.72 365 PHE A CA 1
ATOM 3098 C C . PHE A 1 365 ? -22.054 2.288 77.885 1.00 42.72 365 PHE A C 1
ATOM 3100 O O . PHE A 1 365 ? -21.665 3.106 77.056 1.00 42.72 365 PHE A O 1
ATOM 3107 N N . GLY A 1 366 ? -21.232 1.786 78.815 1.00 30.75 366 GLY A N 1
ATOM 3108 C CA . GLY A 1 366 ? -19.840 2.212 79.015 1.00 30.75 366 GLY A CA 1
ATOM 3109 C C . GLY A 1 366 ? -18.772 1.485 78.188 1.00 30.75 366 GLY A C 1
ATOM 3110 O O . GLY A 1 366 ? -17.615 1.893 78.235 1.00 30.75 366 GLY A O 1
ATOM 3111 N N . MET A 1 367 ? -19.108 0.446 77.417 1.00 31.75 367 MET A N 1
ATOM 3112 C CA . MET A 1 367 ? -18.158 -0.143 76.466 1.00 31.75 367 MET A CA 1
ATOM 3113 C C . MET A 1 367 ? -18.310 0.546 75.113 1.00 31.75 367 MET A C 1
ATOM 3115 O O . MET A 1 367 ? -19.209 0.230 74.333 1.00 31.75 367 MET A O 1
ATOM 3119 N N . LYS A 1 368 ? -17.410 1.500 74.833 1.00 25.89 368 LYS A N 1
ATOM 3120 C CA . LYS A 1 368 ? -17.122 1.928 73.459 1.00 25.89 368 LYS A CA 1
ATOM 3121 C C . LYS A 1 368 ? -16.901 0.671 72.621 1.00 25.89 368 LYS A C 1
ATOM 3123 O O . LYS A 1 368 ? -16.122 -0.194 73.013 1.00 25.89 368 LYS A O 1
ATOM 3128 N N . GLY A 1 369 ? -17.627 0.578 71.510 1.00 26.48 369 GLY A N 1
ATOM 3129 C CA . GLY A 1 369 ? -17.590 -0.568 70.617 1.00 26.48 369 GLY A CA 1
ATOM 3130 C C . GLY A 1 369 ? -16.158 -0.959 70.277 1.00 26.48 369 GLY A C 1
ATOM 3131 O O . GLY A 1 369 ? -15.392 -0.154 69.749 1.00 26.48 369 GLY A O 1
ATOM 3132 N N . ILE A 1 370 ? -15.819 -2.213 70.557 1.00 30.39 370 ILE A N 1
ATOM 3133 C CA . ILE A 1 370 ? -14.777 -2.898 69.808 1.00 30.39 370 ILE A CA 1
ATOM 3134 C C . ILE A 1 370 ? -15.394 -3.106 68.430 1.00 30.39 370 ILE A C 1
ATOM 3136 O O . ILE A 1 370 ? -16.156 -4.042 68.208 1.00 30.39 370 ILE A O 1
ATOM 3140 N N . VAL A 1 371 ? -15.151 -2.148 67.540 1.00 25.34 371 VAL A N 1
ATOM 3141 C CA . VAL A 1 371 ? -15.312 -2.352 66.104 1.00 25.34 371 VAL A CA 1
ATOM 3142 C C . VAL A 1 371 ? -14.324 -3.464 65.750 1.00 25.34 371 VAL A C 1
ATOM 3144 O O . VAL A 1 371 ? -13.122 -3.261 65.956 1.00 25.34 371 VAL A O 1
ATOM 3147 N N . PRO A 1 372 ? -14.760 -4.630 65.243 1.00 26.47 372 PRO A N 1
ATOM 3148 C CA . PRO A 1 372 ? -13.836 -5.542 64.597 1.00 26.47 372 PRO A CA 1
ATOM 3149 C C . PRO A 1 372 ? -13.246 -4.764 63.423 1.00 26.47 372 PRO A C 1
ATOM 3151 O O . PRO A 1 372 ? -13.962 -4.392 62.492 1.00 26.47 372 PRO A O 1
ATOM 3154 N N . LYS A 1 373 ? -11.952 -4.434 63.488 1.00 24.83 373 LYS A N 1
ATOM 3155 C CA . LYS A 1 373 ? -11.227 -3.943 62.316 1.00 24.83 373 LYS A CA 1
ATOM 3156 C C . LYS A 1 373 ? -11.443 -4.984 61.225 1.00 24.83 373 LYS A C 1
ATOM 3158 O O . LYS A 1 373 ? -10.923 -6.092 61.320 1.00 24.83 373 LYS A O 1
ATOM 3163 N N . ALA A 1 374 ? -12.217 -4.625 60.204 1.00 25.14 374 ALA A N 1
ATOM 3164 C CA . ALA A 1 374 ? -12.232 -5.354 58.954 1.00 25.14 374 ALA A CA 1
ATOM 3165 C C . ALA A 1 374 ? -10.772 -5.509 58.517 1.00 25.14 374 ALA A C 1
ATOM 3167 O O . ALA A 1 374 ? -10.055 -4.514 58.377 1.00 25.14 374 ALA A O 1
ATOM 3168 N N . HIS A 1 375 ? -10.320 -6.753 58.371 1.00 27.02 375 HIS A N 1
ATOM 3169 C CA . HIS A 1 375 ? -9.016 -7.071 57.815 1.00 27.02 375 HIS A CA 1
ATOM 3170 C C . HIS A 1 375 ? -8.959 -6.556 56.373 1.00 27.02 375 HIS A C 1
ATOM 3172 O O . HIS A 1 375 ? -9.246 -7.269 55.417 1.00 27.02 375 HIS A O 1
ATOM 3178 N N . THR A 1 376 ? -8.571 -5.297 56.194 1.00 25.81 376 THR A N 1
ATOM 3179 C CA . THR A 1 376 ? -7.913 -4.875 54.967 1.00 25.81 376 THR A CA 1
ATOM 3180 C C . THR A 1 376 ? -6.499 -5.419 55.038 1.00 25.81 376 THR A C 1
ATOM 3182 O O . THR A 1 376 ? -5.680 -4.925 55.814 1.00 25.81 376 THR A O 1
ATOM 3185 N N . ALA A 1 377 ? -6.219 -6.448 54.244 1.00 25.23 377 ALA A N 1
ATOM 3186 C CA . ALA A 1 377 ? -4.861 -6.859 53.943 1.00 25.23 377 ALA A CA 1
ATOM 3187 C C . ALA A 1 377 ? -4.122 -5.674 53.298 1.00 25.23 377 ALA A C 1
ATOM 3189 O O . ALA A 1 377 ? -4.277 -5.388 52.112 1.00 25.23 377 ALA A O 1
ATOM 3190 N N . LYS A 1 378 ? -3.342 -4.960 54.109 1.00 26.00 378 LYS A N 1
ATOM 3191 C CA . LYS A 1 378 ? -2.199 -4.171 53.664 1.00 26.00 378 LYS A CA 1
ATOM 3192 C C . LYS A 1 378 ? -1.007 -4.577 54.520 1.00 26.00 378 LYS A C 1
ATOM 3194 O O . LYS A 1 378 ? -1.047 -4.533 55.744 1.00 26.00 378 LYS A O 1
ATOM 3199 N N . SER A 1 379 ? -0.002 -5.048 53.805 1.00 24.86 379 SER A N 1
ATOM 3200 C CA . SER A 1 379 ? 1.348 -5.387 54.220 1.00 24.86 379 SER A CA 1
ATOM 3201 C C . SER A 1 379 ? 2.008 -4.302 55.083 1.00 24.86 379 SER A C 1
ATOM 3203 O O . SER A 1 379 ? 1.966 -3.131 54.719 1.00 24.86 379 SER A O 1
ATOM 3205 N N . SER A 1 380 ? 2.593 -4.756 56.199 1.00 25.70 380 SER A N 1
ATOM 3206 C CA . SER A 1 380 ? 3.884 -4.364 56.803 1.00 25.70 380 SER A CA 1
ATOM 3207 C C . SER A 1 380 ? 4.366 -2.907 56.692 1.00 25.70 380 SER A C 1
ATOM 3209 O O . SER A 1 380 ? 4.686 -2.460 55.597 1.00 25.70 380 SER A O 1
ATOM 3211 N N . GLU A 1 381 ? 4.584 -2.243 57.836 1.00 25.69 381 GLU A N 1
ATOM 3212 C CA . GLU A 1 381 ? 5.930 -1.968 58.392 1.00 25.69 381 GLU A CA 1
ATOM 3213 C C . GLU A 1 381 ? 5.880 -1.139 59.701 1.00 25.69 381 GLU A C 1
ATOM 3215 O O . GLU A 1 381 ? 5.177 -0.138 59.784 1.00 25.69 381 GLU A O 1
ATOM 3220 N N . GLN A 1 382 ? 6.694 -1.587 60.672 1.00 25.55 382 GLN A N 1
ATOM 3221 C CA . GLN A 1 382 ? 7.391 -0.854 61.750 1.00 25.55 382 GLN A CA 1
ATOM 3222 C C . GLN A 1 382 ? 6.654 -0.320 63.002 1.00 25.55 382 GLN A C 1
ATOM 3224 O O . GLN A 1 382 ? 5.825 0.581 62.934 1.00 25.55 382 GLN A O 1
ATOM 3229 N N . GLY A 1 383 ? 7.155 -0.775 64.165 1.00 25.77 383 GLY A N 1
ATOM 3230 C CA . GLY A 1 383 ? 7.544 0.114 65.273 1.00 25.77 383 GLY A CA 1
ATOM 3231 C C . GLY A 1 383 ? 6.878 -0.120 66.633 1.00 25.77 383 GLY A C 1
ATOM 3232 O O . GLY A 1 383 ? 5.723 0.247 66.811 1.00 25.77 383 GLY A O 1
ATOM 3233 N N . GLU A 1 384 ? 7.651 -0.671 67.577 1.00 25.55 384 GLU A N 1
ATOM 3234 C CA . GLU A 1 384 ? 7.516 -0.611 69.052 1.00 25.55 384 GLU A CA 1
ATOM 3235 C C . GLU A 1 384 ? 7.274 0.852 69.530 1.00 25.55 384 GLU A C 1
ATOM 3237 O O . GLU A 1 384 ? 7.570 1.790 68.794 1.00 25.55 384 GLU A O 1
ATOM 3242 N N . ASP A 1 385 ? 6.719 1.196 70.696 1.00 24.53 385 ASP A N 1
ATOM 3243 C CA . ASP A 1 385 ? 7.015 0.726 72.052 1.00 24.53 385 ASP A CA 1
ATOM 3244 C C . ASP A 1 385 ? 6.046 1.400 73.070 1.00 24.53 385 ASP A C 1
ATOM 3246 O O . ASP A 1 385 ? 5.251 2.272 72.709 1.00 24.53 385 ASP A O 1
ATOM 3250 N N . ASP A 1 386 ? 6.203 1.047 74.349 1.00 28.92 386 ASP A N 1
ATOM 3251 C CA . ASP A 1 386 ? 5.776 1.746 75.582 1.00 28.92 386 ASP A CA 1
ATOM 3252 C C . ASP A 1 386 ? 4.465 1.365 76.306 1.00 28.92 386 ASP A C 1
ATOM 3254 O O . ASP A 1 386 ? 3.367 1.904 76.148 1.00 28.92 386 ASP A O 1
ATOM 3258 N N . THR A 1 387 ? 4.694 0.498 77.294 1.00 32.16 387 THR A N 1
ATOM 3259 C CA . THR A 1 387 ? 3.934 0.255 78.520 1.00 32.16 387 THR A CA 1
ATOM 3260 C C . THR A 1 387 ? 3.806 1.485 79.432 1.00 32.16 387 THR A C 1
ATOM 3262 O O . THR A 1 387 ? 4.796 2.170 79.692 1.00 32.16 387 THR A O 1
ATOM 3265 N N . LYS A 1 388 ? 2.651 1.658 80.098 1.00 29.81 388 LYS A N 1
ATOM 3266 C CA . LYS A 1 388 ? 2.609 2.175 81.483 1.00 29.81 388 LYS A CA 1
ATOM 3267 C C . LYS A 1 388 ? 1.349 1.759 82.250 1.00 29.81 388 LYS A C 1
ATOM 3269 O O . LYS A 1 388 ? 0.225 1.874 81.778 1.00 29.81 388 LYS A O 1
ATOM 3274 N N . SER A 1 389 ? 1.611 1.281 83.463 1.00 28.91 389 SER A N 1
ATOM 3275 C CA . SER A 1 389 ? 0.717 0.791 84.515 1.00 28.91 389 SER A CA 1
ATOM 3276 C C . SER A 1 389 ? -0.298 1.812 85.035 1.00 28.91 389 SER A C 1
ATOM 3278 O O . SER A 1 389 ? 0.088 2.966 85.184 1.00 28.91 389 SER A O 1
ATOM 3280 N N . VAL A 1 390 ? -1.458 1.350 85.530 1.00 27.84 390 VAL A N 1
ATOM 3281 C CA . VAL A 1 390 ? -1.979 1.701 86.874 1.00 27.84 390 VAL A CA 1
ATOM 3282 C C . VAL A 1 390 ? -2.841 0.548 87.411 1.00 27.84 390 VAL A C 1
ATOM 3284 O O . VAL A 1 390 ? -3.830 0.141 86.808 1.00 27.84 390 VAL A O 1
ATOM 3287 N N . VAL A 1 391 ? -2.443 0.054 88.582 1.00 28.66 391 VAL A N 1
ATOM 3288 C CA . VAL A 1 391 ? -3.155 -0.872 89.472 1.00 28.66 391 VAL A CA 1
ATOM 3289 C C . VAL A 1 391 ? -4.277 -0.128 90.205 1.00 28.66 391 VAL A C 1
ATOM 3291 O O . VAL A 1 391 ? -4.028 0.952 90.735 1.00 28.66 391 VAL A O 1
ATOM 3294 N N . SER A 1 392 ? -5.481 -0.707 90.301 1.00 27.30 392 SER A N 1
ATOM 3295 C CA . SER A 1 392 ? -6.224 -0.881 91.573 1.00 27.30 392 SER A CA 1
ATOM 3296 C C . SER A 1 392 ? -7.691 -1.297 91.384 1.00 27.30 392 SER A C 1
ATOM 3298 O O . SER A 1 392 ? -8.335 -1.011 90.375 1.00 27.30 392 SER A O 1
ATOM 3300 N N . VAL A 1 393 ? -8.196 -1.936 92.444 1.00 28.17 393 VAL A N 1
ATOM 3301 C CA . VAL A 1 393 ? -9.548 -2.463 92.695 1.00 28.17 393 VAL A CA 1
ATOM 3302 C C . VAL A 1 393 ? -9.788 -3.862 92.121 1.00 28.17 393 VAL A C 1
ATOM 3304 O O . VAL A 1 393 ? -10.471 -4.069 91.118 1.00 28.17 393 VAL A O 1
ATOM 3307 N N . VAL A 1 394 ? -9.178 -4.825 92.817 1.00 36.44 394 VAL A N 1
ATOM 3308 C CA . VAL A 1 394 ? -9.502 -6.250 92.779 1.00 36.44 394 VAL A CA 1
ATOM 3309 C C . VAL A 1 394 ? -10.534 -6.490 93.867 1.00 36.44 394 VAL A C 1
ATOM 3311 O O . VAL A 1 394 ? -10.192 -6.462 95.038 1.00 36.44 394 VAL A O 1
ATOM 3314 N N . GLU A 1 395 ? -11.776 -6.673 93.453 1.00 35.50 395 GLU A N 1
ATOM 3315 C CA . GLU A 1 395 ? -12.771 -7.571 94.040 1.00 35.50 395 GLU A CA 1
ATOM 3316 C C . GLU A 1 395 ? -13.880 -7.662 92.966 1.00 35.50 395 GLU A C 1
ATOM 3318 O O . GLU A 1 395 ? -14.270 -6.647 92.393 1.00 35.50 395 GLU A O 1
ATOM 3323 N N . ASP A 1 396 ? -14.245 -8.890 92.579 1.00 35.47 396 ASP A N 1
ATOM 3324 C CA . ASP A 1 396 ? -15.170 -9.322 91.499 1.00 35.47 396 ASP A CA 1
ATOM 3325 C C . ASP A 1 396 ? -14.653 -9.560 90.054 1.00 35.47 396 ASP A C 1
ATOM 3327 O O . ASP A 1 396 ? -15.370 -10.162 89.256 1.00 35.47 396 ASP A O 1
ATOM 3331 N N . ARG A 1 397 ? -13.401 -9.237 89.684 1.00 41.84 397 ARG A N 1
ATOM 3332 C CA . ARG A 1 397 ? -12.922 -9.336 88.272 1.00 41.84 397 ARG A CA 1
ATOM 3333 C C . ARG A 1 397 ? -12.538 -10.730 87.741 1.00 41.84 397 ARG A C 1
ATOM 3335 O O . ARG A 1 397 ? -12.422 -10.912 86.532 1.00 41.84 397 ARG A O 1
ATOM 3342 N N . ASN A 1 398 ? -12.361 -11.725 88.608 1.00 49.84 398 ASN A N 1
ATOM 3343 C CA . ASN A 1 398 ? -11.658 -12.964 88.241 1.00 49.84 398 ASN A CA 1
ATOM 3344 C C . ASN A 1 398 ? -12.464 -13.920 87.327 1.00 49.84 398 ASN A C 1
ATOM 3346 O O . ASN A 1 398 ? -11.893 -14.825 86.732 1.00 49.84 398 ASN A O 1
ATOM 3350 N N . ARG A 1 399 ? -13.792 -13.756 87.206 1.00 49.44 399 ARG A N 1
ATOM 3351 C CA . ARG A 1 399 ? -14.621 -14.554 86.273 1.00 49.44 399 ARG A CA 1
ATOM 3352 C C . ARG A 1 399 ? -14.683 -13.957 84.867 1.00 49.44 399 ARG A C 1
ATOM 3354 O O . ARG A 1 399 ? -14.668 -14.714 83.902 1.00 49.44 399 ARG A O 1
ATOM 3361 N N . ASP A 1 400 ? -14.718 -12.633 84.756 1.00 47.22 400 ASP A N 1
ATOM 3362 C CA . ASP A 1 400 ? -14.859 -11.939 83.472 1.00 47.22 400 ASP A CA 1
ATOM 3363 C C . ASP A 1 400 ? -13.548 -11.971 82.660 1.00 47.22 400 ASP A C 1
ATOM 3365 O O . ASP A 1 400 ? -13.591 -12.122 81.441 1.00 47.22 400 ASP A O 1
ATOM 3369 N N . GLU A 1 401 ? -12.380 -11.947 83.320 1.00 55.09 401 GLU A N 1
ATOM 3370 C CA . GLU A 1 401 ? -11.058 -12.123 82.679 1.00 55.09 401 GLU A CA 1
ATOM 3371 C C . GLU A 1 401 ? -10.856 -13.523 82.073 1.00 55.09 401 GLU A C 1
ATOM 3373 O O . GLU A 1 401 ? -10.263 -13.660 81.003 1.00 55.09 401 GLU A O 1
ATOM 3378 N N . ILE A 1 402 ? -11.389 -14.568 82.714 1.00 56.31 402 ILE A N 1
ATOM 3379 C CA . ILE A 1 402 ? -11.312 -15.949 82.209 1.00 56.31 402 ILE A CA 1
ATOM 3380 C C . ILE A 1 402 ? -12.175 -16.113 80.951 1.00 56.31 402 ILE A C 1
ATOM 3382 O O . ILE A 1 402 ? -11.778 -16.794 80.011 1.00 56.31 402 ILE A O 1
ATOM 3386 N N . VAL A 1 403 ? -13.347 -15.475 80.903 1.00 55.66 403 VAL A N 1
ATOM 3387 C CA . VAL A 1 403 ? -14.225 -15.515 79.723 1.00 55.66 403 VAL A CA 1
ATOM 3388 C C . VAL A 1 403 ? -13.629 -14.703 78.570 1.00 55.66 403 VAL A C 1
ATOM 3390 O O . VAL A 1 403 ? -13.667 -15.163 77.433 1.00 55.66 403 VAL A O 1
ATOM 3393 N N . LEU A 1 404 ? -13.007 -13.552 78.851 1.00 54.56 404 LEU A N 1
ATOM 3394 C CA . LEU A 1 404 ? -12.293 -12.742 77.855 1.00 54.56 404 LEU A CA 1
ATOM 3395 C C . LEU A 1 404 ? -11.102 -13.487 77.222 1.00 54.56 404 LEU A C 1
ATOM 3397 O O . LEU A 1 404 ? -10.950 -13.431 76.005 1.00 54.56 404 LEU A O 1
ATOM 3401 N N . SER A 1 405 ? -10.320 -14.252 77.996 1.00 56.41 405 SER A N 1
ATOM 3402 C CA . SER A 1 405 ? -9.201 -15.043 77.444 1.00 56.41 405 SER A CA 1
ATOM 3403 C C . SER A 1 405 ? -9.661 -16.238 76.598 1.00 56.41 405 SER A C 1
ATOM 3405 O O . SER A 1 405 ? -9.007 -16.609 75.624 1.00 56.41 405 SER A O 1
ATOM 3407 N N . ILE A 1 406 ? -10.827 -16.813 76.915 1.00 57.69 406 ILE A N 1
ATOM 3408 C CA . ILE A 1 406 ? -11.483 -17.831 76.083 1.00 57.69 406 ILE A CA 1
ATOM 3409 C C . ILE A 1 406 ? -12.003 -17.195 74.781 1.00 57.69 406 ILE A C 1
ATOM 3411 O O . ILE A 1 406 ? -11.892 -17.805 73.723 1.00 57.69 406 ILE A O 1
ATOM 3415 N N . MET A 1 407 ? -12.515 -15.959 74.820 1.00 51.41 407 MET A N 1
ATOM 3416 C CA . MET A 1 407 ? -13.008 -15.230 73.640 1.00 51.41 407 MET A CA 1
ATOM 3417 C C . MET A 1 407 ? -11.901 -14.792 72.660 1.00 51.41 407 MET A C 1
ATOM 3419 O O . MET A 1 407 ? -12.197 -14.590 71.483 1.00 51.41 407 MET A O 1
ATOM 3423 N N . GLU A 1 408 ? -10.647 -14.674 73.109 1.00 53.69 408 GLU A N 1
ATOM 3424 C CA . GLU A 1 408 ? -9.472 -14.345 72.277 1.00 53.69 408 GLU A CA 1
ATOM 3425 C C . GLU A 1 408 ? -8.841 -15.564 71.575 1.00 53.69 408 GLU A C 1
ATOM 3427 O O . GLU A 1 408 ? -7.885 -15.419 70.811 1.00 53.69 408 GLU A O 1
ATOM 3432 N N . ASN A 1 409 ? -9.363 -16.774 71.796 1.00 58.78 409 ASN A N 1
ATOM 3433 C CA . ASN A 1 409 ? -8.808 -17.994 71.218 1.00 58.78 409 ASN A CA 1
ATOM 3434 C C . ASN A 1 409 ? -9.247 -18.180 69.744 1.00 58.78 409 ASN A C 1
ATOM 3436 O O . ASN A 1 409 ? -10.429 -18.421 69.487 1.00 58.78 409 ASN A O 1
ATOM 3440 N N . PRO A 1 410 ? -8.319 -18.153 68.764 1.00 59.78 410 PRO A N 1
ATOM 3441 C CA . PRO A 1 410 ? -8.639 -18.226 67.333 1.00 59.78 410 PRO A CA 1
ATOM 3442 C C . PRO A 1 410 ? -9.160 -19.596 66.863 1.00 59.78 410 PRO A C 1
ATOM 3444 O O . PRO A 1 410 ? -9.547 -19.731 65.705 1.00 59.78 410 PRO A O 1
ATOM 3447 N N . TYR A 1 411 ? -9.169 -20.611 67.736 1.00 60.44 411 TYR A N 1
ATOM 3448 C CA . TYR A 1 411 ? -9.645 -21.968 67.436 1.00 60.44 411 TYR A CA 1
ATOM 3449 C C . TYR A 1 411 ? -11.057 -22.269 67.959 1.00 60.44 411 TYR A C 1
ATOM 3451 O O . TYR A 1 411 ? -11.540 -23.391 67.805 1.00 60.44 411 TYR A O 1
ATOM 3459 N N . ILE A 1 412 ? -11.726 -21.298 68.584 1.00 60.28 412 ILE A N 1
ATOM 3460 C CA . ILE A 1 412 ? -13.112 -21.451 69.031 1.00 60.28 412 ILE A CA 1
ATOM 3461 C C . ILE A 1 412 ? -14.046 -20.980 67.915 1.00 60.28 412 ILE A C 1
ATOM 3463 O O . ILE A 1 412 ? -13.876 -19.896 67.364 1.00 60.28 412 ILE A O 1
ATOM 3467 N N . ASP A 1 413 ? -15.037 -21.810 67.582 1.00 53.47 413 ASP A N 1
ATOM 3468 C CA . ASP A 1 413 ? -16.052 -21.501 66.575 1.00 53.47 413 ASP A CA 1
ATOM 3469 C C . ASP A 1 413 ? -16.741 -20.154 66.888 1.00 53.47 413 ASP A C 1
ATOM 3471 O O . ASP A 1 413 ? -17.123 -19.879 68.032 1.00 53.47 413 ASP A O 1
ATOM 3475 N N . ILE A 1 414 ? -16.908 -19.310 65.862 1.00 57.34 414 ILE A N 1
ATOM 3476 C CA . ILE A 1 414 ? -17.537 -17.979 65.936 1.00 57.34 414 ILE A CA 1
ATOM 3477 C C . ILE A 1 414 ? -18.923 -18.086 66.590 1.00 57.34 414 ILE A C 1
ATOM 3479 O O . ILE A 1 414 ? -19.340 -17.195 67.333 1.00 57.34 414 ILE A O 1
ATOM 3483 N N . SER A 1 415 ? -19.617 -19.205 66.370 1.00 56.66 415 SER A N 1
ATOM 3484 C CA . SER A 1 415 ? -20.908 -19.511 66.988 1.00 56.66 415 SER A CA 1
ATOM 3485 C C . SER A 1 415 ? -20.825 -19.619 68.522 1.00 56.66 415 SER A C 1
ATOM 3487 O O . SER A 1 415 ? -21.654 -19.042 69.228 1.00 56.66 415 SER A O 1
ATOM 3489 N N . VAL A 1 416 ? -19.792 -20.280 69.051 1.00 62.72 416 VAL A N 1
ATOM 3490 C CA . VAL A 1 416 ? -19.573 -20.514 70.487 1.00 62.72 416 VAL A CA 1
ATOM 3491 C C . VAL A 1 416 ? -19.102 -19.236 71.181 1.00 62.72 416 VAL A C 1
ATOM 3493 O O . VAL A 1 416 ? -19.589 -18.912 72.265 1.00 62.72 416 VAL A O 1
ATOM 3496 N N . SER A 1 417 ? -18.222 -18.464 70.535 1.00 59.88 417 SER A N 1
ATOM 3497 C CA . SER A 1 417 ? -17.775 -17.157 71.040 1.00 59.88 417 SER A CA 1
ATOM 3498 C C . SER A 1 417 ? -18.931 -16.148 71.125 1.00 59.88 417 SER A C 1
ATOM 3500 O O . SER A 1 417 ? -19.125 -15.493 72.155 1.00 59.88 417 SER A O 1
ATOM 3502 N N . ASN A 1 418 ? -19.784 -16.093 70.094 1.00 62.44 418 ASN A N 1
ATOM 3503 C CA . ASN A 1 418 ? -20.989 -15.262 70.102 1.00 62.44 418 ASN A CA 1
ATOM 3504 C C . ASN A 1 418 ? -21.971 -15.678 71.206 1.00 62.44 418 ASN A C 1
ATOM 3506 O O . ASN A 1 418 ? -22.528 -14.814 71.883 1.00 62.44 418 ASN A O 1
ATOM 3510 N N . LEU A 1 419 ? -22.144 -16.984 71.436 1.00 65.94 419 LEU A N 1
ATOM 3511 C CA . LEU A 1 419 ? -23.024 -17.505 72.484 1.00 65.94 419 LEU A CA 1
ATOM 3512 C C . LEU A 1 419 ? -22.530 -17.130 73.892 1.00 65.94 419 LEU A C 1
ATOM 3514 O O . LEU A 1 419 ? -23.314 -16.695 74.736 1.00 65.94 419 LEU A O 1
ATOM 3518 N N . LEU A 1 420 ? -21.223 -17.262 74.143 1.00 64.88 420 LEU A N 1
ATOM 3519 C CA . LEU A 1 420 ? -20.586 -16.871 75.405 1.00 64.88 420 LEU A CA 1
ATOM 3520 C C . LEU A 1 420 ? -20.703 -15.357 75.644 1.00 64.88 420 LEU A C 1
ATOM 3522 O O . LEU A 1 420 ? -21.061 -14.934 76.744 1.00 64.88 420 LEU A O 1
ATOM 3526 N N . SER A 1 421 ? -20.495 -14.548 74.600 1.00 66.75 421 SER A N 1
ATOM 3527 C CA . SER A 1 421 ? -20.659 -13.090 74.650 1.00 66.75 421 SER A CA 1
ATOM 3528 C C . SER A 1 421 ? -22.104 -12.667 74.927 1.00 66.75 421 SER A C 1
ATOM 3530 O O . SER A 1 421 ? -22.347 -11.770 75.738 1.00 66.75 421 SER A O 1
ATOM 3532 N N . GLU A 1 422 ? -23.082 -13.308 74.282 1.00 67.19 422 GLU A N 1
ATOM 3533 C CA . GLU A 1 422 ? -24.498 -13.040 74.538 1.00 67.19 422 GLU A CA 1
ATOM 3534 C C . GLU A 1 422 ? -24.907 -13.427 75.958 1.00 67.19 422 GLU A C 1
ATOM 3536 O O . GLU A 1 422 ? -25.630 -12.673 76.608 1.00 67.19 422 GLU A O 1
ATOM 3541 N N . ASN A 1 423 ? -24.432 -14.567 76.463 1.00 72.00 423 ASN A N 1
ATOM 3542 C CA . ASN A 1 423 ? -24.729 -15.010 77.823 1.00 72.00 423 ASN A CA 1
ATOM 3543 C C . ASN A 1 423 ? -24.132 -14.065 78.871 1.00 72.00 423 ASN A C 1
ATOM 3545 O O . ASN A 1 423 ? -24.825 -13.693 79.820 1.00 72.00 423 ASN A O 1
ATOM 3549 N N . LEU A 1 424 ? -22.897 -13.601 78.662 1.00 73.31 424 LEU A N 1
ATOM 3550 C CA . LEU A 1 424 ? -22.259 -12.616 79.533 1.00 73.31 424 LEU A CA 1
ATOM 3551 C C . LEU A 1 424 ? -23.021 -11.281 79.525 1.00 73.31 424 LEU A C 1
ATOM 3553 O O . LEU A 1 424 ? -23.314 -10.723 80.581 1.00 73.31 424 LEU A O 1
ATOM 3557 N N . ARG A 1 425 ? -23.432 -10.799 78.345 1.00 69.44 425 ARG A N 1
ATOM 3558 C CA . ARG A 1 425 ? -24.250 -9.581 78.211 1.00 69.44 425 ARG A CA 1
ATOM 3559 C C . ARG A 1 425 ? -25.613 -9.711 78.888 1.00 69.44 425 ARG A C 1
ATOM 3561 O O . ARG A 1 425 ? -26.042 -8.774 79.560 1.00 69.44 425 ARG A O 1
ATOM 3568 N N . LYS A 1 426 ? -26.283 -10.861 78.750 1.00 73.94 426 LYS A N 1
ATOM 3569 C CA . LYS A 1 426 ? -27.552 -11.154 79.440 1.00 73.94 426 LYS A CA 1
ATOM 3570 C C . LYS A 1 426 ? -27.371 -11.133 80.958 1.00 73.94 426 LYS A C 1
ATOM 3572 O O . LYS A 1 426 ? -28.180 -10.529 81.655 1.00 73.94 426 LYS A O 1
ATOM 3577 N N . GLN A 1 427 ? -26.284 -11.714 81.462 1.00 75.06 427 GLN A N 1
ATOM 3578 C CA . GLN A 1 427 ? -25.967 -11.721 82.889 1.00 75.06 427 GLN A CA 1
ATOM 3579 C C . GLN A 1 427 ? -25.662 -10.311 83.426 1.00 75.06 427 GLN A C 1
ATOM 3581 O O . GLN A 1 427 ? -26.155 -9.937 84.489 1.00 75.06 427 GLN A O 1
ATOM 3586 N N . GLN A 1 428 ? -24.910 -9.501 82.675 1.00 74.62 428 GLN A N 1
ATOM 3587 C CA . GLN A 1 428 ? -24.618 -8.105 83.021 1.00 74.62 428 GLN A CA 1
ATOM 3588 C C . GLN A 1 428 ? -25.876 -7.223 83.003 1.00 74.62 428 GLN A C 1
ATOM 3590 O O . GLN A 1 428 ? -26.068 -6.399 83.900 1.00 74.62 428 GLN A O 1
ATOM 3595 N N . LEU A 1 429 ? -26.760 -7.417 82.020 1.00 76.50 429 LEU A N 1
ATOM 3596 C CA . LEU A 1 429 ? -28.061 -6.752 81.943 1.00 76.50 429 LEU A CA 1
ATOM 3597 C C . LEU A 1 429 ? -28.950 -7.121 83.137 1.00 76.50 429 LEU A C 1
ATOM 3599 O O . LEU A 1 429 ? -29.519 -6.230 83.763 1.00 76.50 429 LEU A O 1
ATOM 3603 N N . ASP A 1 430 ? -29.027 -8.403 83.493 1.00 76.25 430 ASP A N 1
ATOM 3604 C CA . ASP A 1 430 ? -29.827 -8.874 84.626 1.00 76.25 430 ASP A CA 1
ATOM 3605 C C . ASP A 1 430 ? -29.320 -8.338 85.972 1.00 76.25 430 ASP A C 1
ATOM 3607 O O . ASP A 1 430 ? -30.127 -7.950 86.819 1.00 76.25 430 ASP A O 1
ATOM 3611 N N . SER A 1 431 ? -28.003 -8.255 86.171 1.00 76.69 431 SER A N 1
ATOM 3612 C CA . SER A 1 431 ? -27.416 -7.620 87.359 1.00 76.69 431 SER A CA 1
ATOM 3613 C C . SER A 1 431 ? -27.723 -6.120 87.415 1.00 76.69 431 SER A C 1
ATOM 3615 O O . SER A 1 431 ? -28.153 -5.613 88.449 1.00 76.69 431 SER A O 1
ATOM 3617 N N . ALA A 1 432 ? -27.595 -5.411 86.290 1.00 75.31 432 ALA A N 1
ATOM 3618 C CA . ALA A 1 432 ? -27.874 -3.979 86.220 1.00 75.31 432 ALA A CA 1
ATOM 3619 C C . ALA A 1 432 ? -29.369 -3.648 86.415 1.00 75.31 432 ALA A C 1
ATOM 3621 O O . ALA A 1 432 ? -29.702 -2.612 86.991 1.00 75.31 432 ALA A O 1
ATOM 3622 N N . LEU A 1 433 ? -30.276 -4.524 85.967 1.00 76.62 433 LEU A N 1
ATOM 3623 C CA . LEU A 1 433 ? -31.716 -4.409 86.224 1.00 76.62 433 LEU A CA 1
ATOM 3624 C C . LEU A 1 433 ? -32.047 -4.636 87.703 1.00 76.62 433 LEU A C 1
ATOM 3626 O O . LEU A 1 433 ? -32.794 -3.846 88.274 1.00 76.62 433 LEU A O 1
ATOM 3630 N N . LYS A 1 434 ? -31.430 -5.634 88.355 1.00 75.00 434 LYS A N 1
ATOM 3631 C CA . LYS A 1 434 ? -31.585 -5.873 89.804 1.00 75.00 434 LYS A CA 1
ATOM 3632 C C . LYS A 1 434 ? -31.157 -4.670 90.653 1.00 75.00 434 LYS A C 1
ATOM 3634 O O . LYS A 1 434 ? -31.803 -4.383 91.657 1.00 75.00 434 LYS A O 1
ATOM 3639 N N . GLU A 1 435 ? -30.114 -3.944 90.245 1.00 74.94 435 GLU A N 1
ATOM 3640 C CA . GLU A 1 435 ? -29.677 -2.710 90.918 1.00 74.94 435 GLU A CA 1
ATOM 3641 C C . GLU A 1 435 ? -30.701 -1.563 90.798 1.00 74.94 435 GLU A C 1
ATOM 3643 O O . GLU A 1 435 ? -30.916 -0.818 91.756 1.00 74.94 435 GLU A O 1
ATOM 3648 N N . LEU A 1 436 ? -31.357 -1.401 89.643 1.00 71.69 436 LEU A N 1
ATOM 3649 C CA . LEU A 1 436 ? -32.381 -0.356 89.450 1.00 71.69 436 LEU A CA 1
ATOM 3650 C C . LEU A 1 436 ? -33.714 -0.697 90.096 1.00 71.69 436 LEU A C 1
ATOM 3652 O O . LEU A 1 436 ? -34.397 0.199 90.595 1.00 71.69 436 LEU A O 1
ATOM 3656 N N . ASP A 1 437 ? -34.076 -1.973 90.068 1.00 74.38 437 ASP A N 1
ATOM 3657 C CA . ASP A 1 437 ? -35.371 -2.481 90.513 1.00 74.38 437 ASP A CA 1
ATOM 3658 C C . ASP A 1 437 ? -35.380 -2.819 92.016 1.00 74.38 437 ASP A C 1
ATOM 3660 O O . ASP A 1 437 ? -36.390 -3.297 92.541 1.00 74.38 437 ASP A O 1
ATOM 3664 N N . HIS A 1 438 ? -34.271 -2.535 92.714 1.00 75.00 438 HIS A N 1
ATOM 3665 C CA . HIS A 1 438 ? -34.084 -2.784 94.140 1.00 75.00 438 HIS A CA 1
ATOM 3666 C C . HIS A 1 438 ? -35.187 -2.129 94.987 1.00 75.00 438 HIS A C 1
ATOM 3668 O O . HIS A 1 438 ? -35.564 -0.976 94.766 1.00 75.00 438 HIS A O 1
ATOM 3674 N N . GLU A 1 439 ? -35.677 -2.841 96.007 1.00 62.62 439 GLU A N 1
ATOM 3675 C CA . GLU A 1 439 ? -36.887 -2.453 96.749 1.00 62.62 439 GLU A CA 1
ATOM 3676 C C . GLU A 1 439 ? -36.805 -1.088 97.442 1.00 62.62 439 GLU A C 1
ATOM 3678 O O . GLU A 1 439 ? -37.808 -0.392 97.608 1.00 62.62 439 GLU A O 1
ATOM 3683 N N . ASN A 1 440 ? -35.592 -0.681 97.807 1.00 62.84 440 ASN A N 1
ATOM 3684 C CA . ASN A 1 440 ? -35.322 0.622 98.408 1.00 62.84 440 ASN A CA 1
ATOM 3685 C C . ASN A 1 440 ? -35.671 1.787 97.468 1.00 62.84 440 ASN A C 1
ATOM 3687 O O . ASN A 1 440 ? -36.025 2.852 97.949 1.00 62.84 440 ASN A O 1
ATOM 3691 N N . ASN A 1 441 ? -35.647 1.600 96.145 1.00 61.97 441 ASN A N 1
ATOM 3692 C CA . ASN A 1 441 ? -35.879 2.689 95.192 1.00 61.97 441 ASN A CA 1
ATOM 3693 C C . ASN A 1 441 ? -37.358 3.098 95.061 1.00 61.97 441 ASN A C 1
ATOM 3695 O O . ASN A 1 441 ? -37.625 4.213 94.622 1.00 61.97 441 ASN A O 1
ATOM 3699 N N . TYR A 1 442 ? -38.318 2.233 95.419 1.00 61.00 442 TYR A N 1
ATOM 3700 C CA . TYR A 1 442 ? -39.752 2.571 95.387 1.00 61.00 442 TYR A CA 1
ATOM 3701 C C . TYR A 1 442 ? -40.346 2.783 96.786 1.00 61.00 442 TYR A C 1
ATOM 3703 O O . TYR A 1 442 ? -41.245 3.607 96.947 1.00 61.00 442 TYR A O 1
ATOM 3711 N N . LYS A 1 443 ? -39.808 2.108 97.815 1.00 57.47 443 LYS A N 1
ATOM 3712 C CA . LYS A 1 443 ? -40.244 2.273 99.213 1.00 57.47 443 LYS A CA 1
ATOM 3713 C C . LYS A 1 443 ? -39.988 3.684 99.763 1.00 57.47 443 LYS A C 1
ATOM 3715 O O . LYS A 1 443 ? -40.707 4.112 100.661 1.00 57.47 443 LYS A O 1
ATOM 3720 N N . THR A 1 444 ? -39.003 4.410 99.227 1.00 58.22 444 THR A N 1
ATOM 3721 C CA . THR A 1 444 ? -38.674 5.787 99.644 1.00 58.22 444 THR A CA 1
ATOM 3722 C C . THR A 1 444 ? -39.632 6.843 99.081 1.00 58.22 444 THR A C 1
ATOM 3724 O O . THR A 1 444 ? -39.862 7.849 99.741 1.00 58.22 444 THR A O 1
ATOM 3727 N N . GLU A 1 445 ? -40.209 6.632 97.892 1.00 54.28 445 GLU A N 1
ATOM 3728 C CA . GLU A 1 445 ? -41.079 7.622 97.229 1.00 54.28 445 GLU A CA 1
ATOM 3729 C C . GLU A 1 445 ? -42.581 7.291 97.334 1.00 54.28 445 GLU A C 1
ATOM 3731 O O . GLU A 1 445 ? -43.414 8.179 97.144 1.00 54.28 445 GLU A O 1
ATOM 3736 N N . LEU A 1 446 ? -42.959 6.044 97.658 1.00 56.53 446 LEU A N 1
ATOM 3737 C CA . LEU A 1 446 ? -44.366 5.643 97.731 1.00 56.53 446 LEU A CA 1
ATOM 3738 C C . LEU A 1 446 ? -44.602 4.478 98.720 1.00 56.53 446 LEU A C 1
ATOM 3740 O O . LEU A 1 446 ? -44.413 3.310 98.390 1.00 56.53 446 LEU A O 1
ATOM 3744 N N . SER A 1 447 ? -45.058 4.777 99.941 1.00 55.06 447 SER A N 1
ATOM 3745 C CA . SER A 1 447 ? -45.219 3.776 101.018 1.00 55.06 447 SER A CA 1
ATOM 3746 C C . SER A 1 447 ? -46.440 2.841 100.890 1.00 55.06 447 SER A C 1
ATOM 3748 O O . SER A 1 447 ? -46.608 1.964 101.730 1.00 55.06 447 SER A O 1
ATOM 3750 N N . SER A 1 448 ? -47.292 2.997 99.867 1.00 56.66 448 SER A N 1
ATOM 3751 C CA . SER A 1 448 ? -48.573 2.273 99.709 1.00 56.66 448 SER A CA 1
ATOM 3752 C C . SER A 1 448 ? -48.666 1.363 98.471 1.00 56.66 448 SER A C 1
ATOM 3754 O O . SER A 1 448 ? -49.764 1.010 98.043 1.00 56.66 448 SER A O 1
ATOM 3756 N N . MET A 1 449 ? -47.537 0.986 97.866 1.00 61.97 449 MET A N 1
ATOM 3757 C CA . MET A 1 449 ? -47.521 0.203 96.624 1.00 61.97 449 MET A CA 1
ATOM 3758 C C . MET A 1 449 ? -47.509 -1.317 96.873 1.00 61.97 449 MET A C 1
ATOM 3760 O O . MET A 1 449 ? -46.740 -1.801 97.701 1.00 61.97 449 MET A O 1
ATOM 3764 N N . ASP A 1 450 ? -48.321 -2.077 96.128 1.00 71.44 450 ASP A N 1
ATOM 3765 C CA . ASP A 1 450 ? -48.349 -3.550 96.176 1.00 71.44 450 ASP A CA 1
ATOM 3766 C C . ASP A 1 450 ? -47.063 -4.156 95.557 1.00 71.44 450 ASP A C 1
ATOM 3768 O O . ASP A 1 450 ? -46.757 -3.870 94.391 1.00 71.44 450 ASP A O 1
ATOM 3772 N N . PRO A 1 451 ? -46.321 -5.027 96.274 1.00 73.19 451 PRO A N 1
ATOM 3773 C CA . PRO A 1 451 ? -45.163 -5.751 95.738 1.00 73.19 451 PRO A CA 1
ATOM 3774 C C . PRO A 1 451 ? -45.432 -6.517 94.430 1.00 73.19 451 PRO A C 1
ATOM 3776 O O . PRO A 1 451 ? -44.531 -6.648 93.594 1.00 73.19 451 PRO A O 1
ATOM 3779 N N . LYS A 1 452 ? -46.667 -6.995 94.209 1.00 75.31 452 LYS A N 1
ATOM 3780 C CA . LYS A 1 452 ? -47.050 -7.680 92.960 1.00 75.31 452 LYS A CA 1
ATOM 3781 C C . LYS A 1 452 ? -47.103 -6.723 91.767 1.00 75.31 452 LYS A C 1
ATOM 3783 O O . LYS A 1 452 ? -46.678 -7.087 90.670 1.00 75.31 452 LYS A O 1
ATOM 3788 N N . LEU A 1 453 ? -47.563 -5.490 91.986 1.00 78.12 453 LEU A N 1
ATOM 3789 C CA . LEU A 1 453 ? -47.597 -4.439 90.966 1.00 78.12 453 LEU A CA 1
ATOM 3790 C C . LEU A 1 453 ? -46.178 -4.009 90.563 1.00 78.12 453 LEU A C 1
ATOM 3792 O O . LEU A 1 453 ? -45.909 -3.809 89.378 1.00 78.12 453 LEU A O 1
ATOM 3796 N N . TRP A 1 454 ? -45.260 -3.922 91.534 1.00 79.56 454 TRP A N 1
ATOM 3797 C CA . TRP A 1 454 ? -43.851 -3.612 91.272 1.00 79.56 454 TRP A CA 1
ATOM 3798 C C . TRP A 1 454 ? -43.157 -4.715 90.464 1.00 79.56 454 TRP A C 1
ATOM 3800 O O . TRP A 1 454 ? -42.520 -4.404 89.462 1.00 79.56 454 TRP A O 1
ATOM 3810 N N . SER A 1 455 ? -43.347 -5.995 90.811 1.00 80.31 455 SER A N 1
ATOM 3811 C CA . SER A 1 455 ? -42.786 -7.111 90.020 1.00 80.31 455 SER A CA 1
ATOM 3812 C C . SER A 1 455 ? -43.265 -7.092 88.569 1.00 80.31 455 SER A C 1
ATOM 3814 O O . SER A 1 455 ? -42.451 -7.167 87.650 1.00 80.31 455 SER A O 1
ATOM 3816 N N . ARG A 1 456 ? -44.571 -6.892 88.351 1.00 82.62 456 ARG A N 1
ATOM 3817 C CA . ARG A 1 456 ? -45.165 -6.770 87.012 1.00 82.62 456 ARG A CA 1
ATOM 3818 C C . ARG A 1 456 ? -44.569 -5.605 86.212 1.00 82.62 456 ARG A C 1
ATOM 3820 O O . ARG A 1 456 ? -44.355 -5.716 85.007 1.00 82.62 456 ARG A O 1
ATOM 3827 N N . PHE A 1 457 ? -44.279 -4.484 86.869 1.00 82.69 457 PHE A N 1
ATOM 3828 C CA . PHE A 1 457 ? -43.624 -3.341 86.241 1.00 82.69 457 PHE A CA 1
ATOM 3829 C C . PHE A 1 457 ? -42.142 -3.590 85.923 1.00 82.69 457 PHE A C 1
ATOM 3831 O O . PHE A 1 457 ? -41.688 -3.211 84.843 1.00 82.69 457 PHE A O 1
ATOM 3838 N N . CYS A 1 458 ? -41.398 -4.254 86.808 1.00 82.50 458 CYS A N 1
ATOM 3839 C CA . CYS A 1 458 ? -40.007 -4.639 86.558 1.00 82.50 458 CYS A CA 1
ATOM 3840 C C . CYS A 1 458 ? -39.898 -5.613 85.376 1.00 82.50 458 CYS A C 1
ATOM 3842 O O . CYS A 1 458 ? -39.045 -5.436 84.508 1.00 82.50 458 CYS A O 1
ATOM 3844 N N . GLU A 1 459 ? -40.819 -6.575 85.264 1.00 82.88 459 GLU A N 1
ATOM 3845 C CA . GLU A 1 459 ? -40.925 -7.452 84.090 1.00 82.88 459 GLU A CA 1
ATOM 3846 C C . GLU A 1 459 ? -41.228 -6.664 82.809 1.00 82.88 459 GLU A C 1
ATOM 3848 O O . GLU A 1 459 ? -40.588 -6.882 81.777 1.00 82.88 459 GLU A O 1
ATOM 3853 N N . TYR A 1 460 ? -42.141 -5.688 82.878 1.00 85.19 460 TYR A N 1
ATOM 3854 C CA . TYR A 1 460 ? -42.458 -4.811 81.749 1.00 85.19 460 TYR A CA 1
ATOM 3855 C C . TYR A 1 460 ? -41.252 -3.973 81.305 1.00 85.19 460 TYR A C 1
ATOM 3857 O O . TYR A 1 460 ? -40.945 -3.872 80.115 1.00 85.19 460 TYR A O 1
ATOM 3865 N N . ARG A 1 461 ? -40.528 -3.392 82.268 1.00 84.31 461 ARG A N 1
ATOM 3866 C CA . ARG A 1 461 ? -39.300 -2.624 82.040 1.00 84.31 461 ARG A CA 1
ATOM 3867 C C . ARG A 1 461 ? -38.209 -3.504 81.432 1.00 84.31 461 ARG A C 1
ATOM 3869 O O . ARG A 1 461 ? -37.573 -3.078 80.471 1.00 84.31 461 ARG A O 1
ATOM 3876 N N . LYS A 1 462 ? -38.006 -4.718 81.954 1.00 84.62 462 LYS A N 1
ATOM 3877 C CA . LYS A 1 462 ? -37.050 -5.695 81.416 1.00 84.62 462 LYS A CA 1
ATOM 3878 C C . LYS A 1 462 ? -37.381 -6.044 79.966 1.00 84.62 462 LYS A C 1
ATOM 3880 O O . LYS A 1 462 ? -36.498 -5.966 79.118 1.00 84.62 462 LYS A O 1
ATOM 3885 N N . ARG A 1 463 ? -38.650 -6.347 79.666 1.00 85.50 463 ARG A N 1
ATOM 3886 C CA . ARG A 1 463 ? -39.120 -6.631 78.300 1.00 85.50 463 ARG A CA 1
ATOM 3887 C C . ARG A 1 463 ? -38.867 -5.460 77.350 1.00 85.50 463 ARG A C 1
ATOM 3889 O O . ARG A 1 463 ? -38.365 -5.674 76.254 1.00 85.50 463 ARG A O 1
ATOM 3896 N N . LYS A 1 464 ? -39.151 -4.230 77.788 1.00 85.38 464 LYS A N 1
ATOM 3897 C CA . LYS A 1 464 ? -38.891 -3.023 76.994 1.00 85.38 464 LYS A CA 1
ATOM 3898 C C . LYS A 1 464 ? -37.400 -2.810 76.720 1.00 85.38 464 LYS A C 1
ATOM 3900 O O . LYS A 1 464 ? -37.013 -2.547 75.592 1.00 85.38 464 LYS A O 1
ATOM 3905 N N . ILE A 1 465 ? -36.552 -2.944 77.739 1.00 83.81 465 ILE A N 1
ATOM 3906 C CA . ILE A 1 465 ? -35.101 -2.750 77.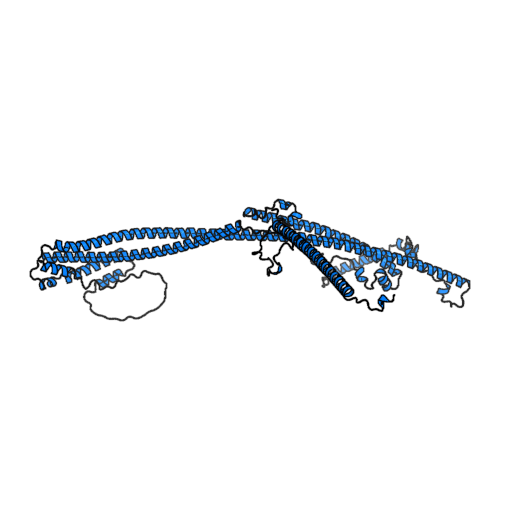591 1.00 83.81 465 ILE A CA 1
ATOM 3907 C C . ILE A 1 465 ? -34.483 -3.819 76.678 1.00 83.81 465 ILE A C 1
ATOM 3909 O O . ILE A 1 465 ? -33.581 -3.494 75.908 1.00 83.81 465 ILE A O 1
ATOM 3913 N N . LEU A 1 466 ? -34.967 -5.065 76.740 1.00 84.62 466 LEU A N 1
ATOM 3914 C CA . LEU A 1 466 ? -34.548 -6.135 75.830 1.00 84.62 466 LEU A CA 1
ATOM 3915 C C . LEU A 1 466 ? -34.930 -5.821 74.379 1.00 84.62 466 LEU A C 1
ATOM 3917 O O . LEU A 1 466 ? -34.059 -5.854 73.518 1.00 84.62 466 LEU A O 1
ATOM 3921 N N . LEU A 1 467 ? -36.172 -5.401 74.124 1.00 86.88 467 LEU A N 1
ATOM 3922 C CA . LEU A 1 467 ? -36.604 -5.002 72.780 1.00 86.88 467 LEU A CA 1
ATOM 3923 C C . LEU A 1 467 ? -35.827 -3.794 72.242 1.00 86.88 467 LEU A C 1
ATOM 3925 O O . LEU A 1 467 ? -35.391 -3.810 71.098 1.00 86.88 467 LEU A O 1
ATOM 3929 N N . GLU A 1 468 ? -35.560 -2.775 73.062 1.00 86.38 468 GLU A N 1
ATOM 3930 C CA . GLU A 1 468 ? -34.696 -1.650 72.670 1.00 86.38 468 GLU A CA 1
ATOM 3931 C C . GLU A 1 468 ? -33.260 -2.097 72.332 1.00 86.38 468 GLU A C 1
ATOM 3933 O O . GLU A 1 468 ? -32.605 -1.490 71.480 1.00 86.38 468 GLU A O 1
ATOM 3938 N N . ALA A 1 469 ? -32.741 -3.127 73.009 1.00 84.88 469 ALA A N 1
ATOM 3939 C CA . ALA A 1 469 ? -31.428 -3.699 72.719 1.00 84.88 469 ALA A CA 1
ATOM 3940 C C . ALA A 1 469 ? -31.437 -4.505 71.409 1.00 84.88 469 ALA A C 1
ATOM 3942 O O . ALA A 1 469 ? -30.513 -4.352 70.607 1.00 84.88 469 ALA A O 1
ATOM 3943 N N . ASP A 1 470 ? -32.493 -5.280 71.161 1.00 85.81 470 ASP A N 1
ATOM 3944 C CA . ASP A 1 470 ? -32.682 -6.041 69.923 1.00 85.81 470 ASP A CA 1
ATOM 3945 C C . ASP A 1 470 ? -32.860 -5.108 68.716 1.00 85.81 470 ASP A C 1
ATOM 3947 O O . ASP A 1 470 ? -32.192 -5.294 67.699 1.00 85.81 470 ASP A O 1
ATOM 3951 N N . ILE A 1 471 ? -33.634 -4.023 68.854 1.00 88.25 471 ILE A N 1
ATOM 3952 C CA . ILE A 1 471 ? -33.758 -2.957 67.841 1.00 88.25 471 ILE A CA 1
ATOM 3953 C C . ILE A 1 471 ? -32.388 -2.347 67.528 1.00 88.25 471 ILE A C 1
ATOM 3955 O O . ILE A 1 471 ? -32.050 -2.157 66.362 1.00 88.25 471 ILE A O 1
ATOM 3959 N N . LYS A 1 472 ? -31.565 -2.055 68.545 1.00 88.38 472 LYS A N 1
ATOM 3960 C CA . LYS A 1 472 ? -30.210 -1.509 68.337 1.00 88.38 472 LYS A CA 1
ATOM 3961 C C . LYS A 1 472 ? -29.283 -2.499 67.635 1.00 88.38 472 LYS A C 1
ATOM 3963 O O . LYS A 1 472 ? -28.510 -2.083 66.775 1.00 88.38 472 LYS A O 1
ATOM 3968 N N . LYS A 1 473 ? -29.346 -3.786 67.994 1.00 85.88 473 LYS A N 1
ATOM 3969 C CA . LYS A 1 473 ? -28.567 -4.849 67.343 1.00 85.88 473 LYS A CA 1
ATOM 3970 C C . LYS A 1 473 ? -28.976 -4.984 65.876 1.00 85.88 473 LYS A C 1
ATOM 3972 O O . LYS A 1 473 ? -28.107 -4.968 65.010 1.00 85.88 473 LYS A O 1
ATOM 3977 N N . MET A 1 474 ? -30.280 -5.019 65.605 1.00 88.12 474 MET A N 1
ATOM 3978 C CA . MET A 1 474 ? -30.821 -5.124 64.251 1.00 88.12 474 MET A CA 1
ATOM 3979 C C . MET A 1 474 ? -30.513 -3.876 63.403 1.00 88.12 474 MET A C 1
ATOM 3981 O O . MET A 1 474 ? -30.149 -3.980 62.233 1.00 88.12 474 MET A O 1
ATOM 3985 N N . ALA A 1 475 ? -30.564 -2.682 64.002 1.00 90.00 475 ALA A N 1
ATOM 3986 C CA . ALA A 1 475 ? -30.160 -1.438 63.347 1.00 90.00 475 ALA A CA 1
ATOM 3987 C C . ALA A 1 475 ? -28.673 -1.440 62.949 1.00 90.00 475 ALA A C 1
ATOM 3989 O O . ALA A 1 475 ? -28.324 -0.951 61.875 1.00 90.00 475 ALA A O 1
ATOM 3990 N N . LEU A 1 476 ? -27.795 -2.002 63.790 1.00 89.50 476 LEU A N 1
ATOM 3991 C CA . LEU A 1 476 ? -26.375 -2.153 63.464 1.00 89.50 476 LEU A CA 1
ATOM 3992 C C . LEU A 1 476 ? -26.180 -3.119 62.287 1.00 89.50 476 LEU A C 1
ATOM 3994 O O . LEU A 1 476 ? -25.478 -2.777 61.338 1.00 89.50 476 LEU A O 1
ATOM 3998 N N . THR A 1 477 ? -26.848 -4.277 62.304 1.00 88.06 477 THR A N 1
ATOM 3999 C CA . THR A 1 477 ? -26.771 -5.247 61.199 1.00 88.06 477 THR A CA 1
ATOM 4000 C C . THR A 1 477 ? -27.322 -4.678 59.891 1.00 88.06 477 THR A C 1
ATOM 4002 O O . THR A 1 477 ? -26.733 -4.900 58.835 1.00 88.06 477 THR A O 1
ATOM 4005 N N . LEU A 1 478 ? -28.393 -3.874 59.944 1.00 91.31 478 LEU A N 1
ATOM 4006 C CA . LEU A 1 478 ? -28.906 -3.151 58.777 1.00 91.31 478 LEU A CA 1
ATOM 4007 C C . LEU A 1 478 ? -27.883 -2.153 58.232 1.00 91.31 478 LEU A C 1
ATOM 4009 O O . LEU A 1 478 ? -27.675 -2.090 57.022 1.00 91.31 478 LEU A O 1
ATOM 4013 N N . ALA A 1 479 ? -27.213 -1.395 59.103 1.00 91.50 479 ALA A N 1
ATOM 4014 C CA . ALA A 1 479 ? -26.177 -0.455 58.685 1.00 91.50 479 ALA A CA 1
ATOM 4015 C C . ALA A 1 479 ? -24.987 -1.166 58.009 1.00 91.50 479 ALA A C 1
ATOM 4017 O O . ALA A 1 479 ? -24.481 -0.692 56.988 1.00 91.50 479 ALA A O 1
ATOM 4018 N N . GLU A 1 480 ? -24.566 -2.321 58.534 1.00 90.69 480 GLU A N 1
ATOM 4019 C CA . GLU A 1 480 ? -23.515 -3.157 57.940 1.00 90.69 480 GLU A CA 1
ATOM 4020 C C . GLU A 1 480 ? -23.930 -3.716 56.571 1.00 90.69 480 GLU A C 1
ATOM 4022 O O . GLU A 1 480 ? -23.182 -3.583 55.597 1.00 90.69 480 GLU A O 1
ATOM 4027 N N . MET A 1 481 ? -25.142 -4.270 56.457 1.00 90.62 481 MET A N 1
ATOM 4028 C CA . MET A 1 481 ? -25.684 -4.777 55.190 1.00 90.62 481 MET A CA 1
ATOM 4029 C C . MET A 1 481 ? -25.843 -3.670 54.143 1.00 90.62 481 MET A C 1
ATOM 4031 O O . MET A 1 481 ? -25.481 -3.860 52.978 1.00 90.62 481 MET A O 1
ATOM 4035 N N . GLN A 1 482 ? -26.316 -2.491 54.550 1.00 91.75 482 GLN A N 1
ATOM 4036 C CA . GLN A 1 482 ? -26.433 -1.332 53.669 1.00 91.75 482 GLN A CA 1
ATOM 4037 C C . GLN A 1 482 ? -25.056 -0.880 53.160 1.00 91.75 482 GLN A C 1
ATOM 4039 O O . GLN A 1 482 ? -24.899 -0.580 51.974 1.00 91.75 482 GLN A O 1
ATOM 4044 N N . SER A 1 483 ? -24.042 -0.866 54.032 1.00 93.00 483 SER A N 1
ATOM 4045 C CA . SER A 1 483 ? -22.654 -0.567 53.659 1.00 93.00 483 SER A CA 1
ATOM 4046 C C . SER A 1 483 ? -22.108 -1.580 52.645 1.00 93.00 483 SER A C 1
ATOM 4048 O O . SER A 1 483 ? -21.560 -1.192 51.609 1.00 93.00 483 SER A O 1
ATOM 4050 N N . PHE A 1 484 ? -22.341 -2.876 52.877 1.00 92.25 484 PHE A N 1
ATOM 4051 C CA . PHE A 1 484 ? -21.951 -3.941 51.954 1.00 92.25 484 PHE A CA 1
ATOM 4052 C C . PHE A 1 484 ? -22.612 -3.786 50.577 1.00 92.25 484 PHE A C 1
ATOM 4054 O O . PHE A 1 484 ? -21.929 -3.835 49.552 1.00 92.25 484 PHE A O 1
ATOM 4061 N N . ILE A 1 485 ? -23.923 -3.531 50.523 1.00 92.56 485 ILE A N 1
ATOM 4062 C CA . ILE A 1 485 ? -24.639 -3.310 49.257 1.00 92.56 485 ILE A CA 1
ATOM 4063 C C . ILE A 1 485 ? -24.101 -2.082 48.527 1.00 92.56 485 ILE A C 1
ATOM 4065 O O . ILE A 1 485 ? -23.926 -2.131 47.306 1.00 92.56 485 ILE A O 1
ATOM 4069 N N . ASN A 1 486 ? -23.809 -0.992 49.239 1.00 92.00 486 ASN A N 1
ATOM 4070 C CA . ASN A 1 486 ? -23.207 0.197 48.639 1.00 92.00 486 ASN A CA 1
ATOM 4071 C C . ASN A 1 486 ? -21.843 -0.136 48.012 1.00 92.00 486 ASN A C 1
ATOM 4073 O O . ASN A 1 486 ? -21.608 0.209 46.852 1.00 92.00 486 ASN A O 1
ATOM 4077 N N . GLN A 1 487 ? -20.995 -0.890 48.719 1.00 92.38 487 GLN A N 1
ATOM 4078 C CA . GLN A 1 487 ? -19.701 -1.344 48.204 1.00 92.38 487 GLN A CA 1
ATOM 4079 C C . GLN A 1 487 ? -19.853 -2.232 46.960 1.00 92.38 487 GLN A C 1
ATOM 4081 O O . GLN A 1 487 ? -19.169 -2.013 45.959 1.00 92.38 487 GLN A O 1
ATOM 4086 N N . GLN A 1 488 ? -20.777 -3.198 46.970 1.00 89.75 488 GLN A N 1
ATOM 4087 C CA . GLN A 1 488 ? -21.029 -4.051 45.802 1.00 89.75 488 GLN A CA 1
ATOM 4088 C C . GLN A 1 488 ? -21.608 -3.269 44.624 1.00 89.75 488 GLN A C 1
ATOM 4090 O O . GLN A 1 488 ? -21.272 -3.532 43.471 1.00 89.75 488 GLN A O 1
ATOM 4095 N N . THR A 1 489 ? -22.433 -2.259 44.900 1.00 90.50 489 THR A N 1
ATOM 4096 C CA . THR A 1 489 ? -22.955 -1.354 43.874 1.00 90.50 489 THR A CA 1
ATOM 4097 C C . THR A 1 489 ? -21.830 -0.568 43.212 1.00 90.50 489 THR A C 1
ATOM 4099 O O . THR A 1 489 ? -21.812 -0.433 41.989 1.00 90.50 489 THR A O 1
ATOM 4102 N N . GLU A 1 490 ? -20.861 -0.084 43.988 1.00 93.00 490 GLU A N 1
ATOM 4103 C CA . GLU A 1 490 ? -19.694 0.605 43.445 1.00 93.00 490 GLU A CA 1
ATOM 4104 C C . GLU A 1 490 ? -18.774 -0.341 42.658 1.00 93.00 490 GLU A C 1
ATOM 4106 O O . GLU A 1 490 ? -18.331 0.006 41.561 1.00 93.00 490 GLU A O 1
ATOM 4111 N N . ASN A 1 491 ? -18.544 -1.560 43.153 1.00 91.38 491 ASN A N 1
ATOM 4112 C CA . ASN A 1 491 ? -17.799 -2.593 42.428 1.00 91.38 491 ASN A CA 1
ATOM 4113 C C . ASN A 1 491 ? -18.472 -2.941 41.092 1.00 91.38 491 ASN A C 1
ATOM 4115 O O . ASN A 1 491 ? -17.801 -3.001 40.062 1.00 91.38 491 ASN A O 1
ATOM 4119 N N . GLY A 1 492 ? -19.799 -3.096 41.084 1.00 91.56 492 GLY A N 1
ATOM 4120 C CA . GLY A 1 492 ? -20.587 -3.308 39.871 1.00 91.56 492 GLY A CA 1
ATOM 4121 C C . GLY A 1 492 ? -20.459 -2.146 38.883 1.00 91.56 492 GLY A C 1
ATOM 4122 O O . GLY A 1 492 ? -20.250 -2.376 37.695 1.00 91.56 492 GLY A O 1
ATOM 4123 N N . ARG A 1 493 ? -20.487 -0.891 39.361 1.00 92.31 493 ARG A N 1
ATOM 4124 C CA . ARG A 1 493 ? -20.227 0.290 38.515 1.00 92.31 493 ARG A CA 1
ATOM 4125 C C . ARG A 1 493 ? -18.824 0.265 37.906 1.00 92.31 493 ARG A C 1
ATOM 4127 O O . ARG A 1 493 ? -18.695 0.531 36.716 1.00 92.31 493 ARG A O 1
ATOM 4134 N N . LYS A 1 494 ? -17.792 -0.085 38.682 1.00 94.31 494 LYS A N 1
ATOM 4135 C CA . LYS A 1 494 ? -16.406 -0.205 38.188 1.00 94.31 494 LYS A CA 1
ATOM 4136 C C . LYS A 1 494 ? -16.286 -1.288 37.114 1.00 94.31 494 LYS A C 1
ATOM 4138 O O . LYS A 1 494 ? -15.713 -1.032 36.060 1.00 94.31 494 LYS A O 1
ATOM 4143 N N . LEU A 1 495 ? -16.869 -2.465 37.345 1.00 93.50 495 LEU A N 1
ATOM 4144 C CA . LEU A 1 495 ? -16.883 -3.559 36.367 1.00 93.50 495 LEU A CA 1
ATOM 4145 C C . LEU A 1 495 ? -17.641 -3.178 35.089 1.00 93.50 495 LEU A C 1
ATOM 4147 O O . LEU A 1 495 ? -17.146 -3.432 33.993 1.00 93.50 495 LEU A O 1
ATOM 4151 N N . ASN A 1 496 ? -18.791 -2.511 35.215 1.00 92.88 496 ASN A N 1
ATOM 4152 C CA . ASN A 1 496 ? -19.532 -1.987 34.068 1.00 92.88 496 ASN A CA 1
ATOM 4153 C C . ASN A 1 496 ? -18.738 -0.913 33.310 1.00 92.88 496 ASN A C 1
ATOM 4155 O O . ASN A 1 496 ? -18.779 -0.901 32.088 1.00 92.88 496 ASN A O 1
ATOM 4159 N N . GLY A 1 497 ? -17.976 -0.061 34.002 1.00 94.50 497 GLY A N 1
ATOM 4160 C CA . GLY A 1 497 ? -17.074 0.905 33.366 1.00 94.50 497 GLY A CA 1
ATOM 4161 C C . GLY A 1 497 ? -15.941 0.246 32.569 1.00 94.50 497 GLY A C 1
ATOM 4162 O O . GLY A 1 497 ? -15.595 0.699 31.483 1.00 94.50 497 GLY A O 1
ATOM 4163 N N . VAL A 1 498 ? -15.386 -0.865 33.066 1.00 95.25 498 VAL A N 1
ATOM 4164 C CA . VAL A 1 498 ? -14.421 -1.671 32.296 1.00 95.25 498 VAL A CA 1
ATOM 4165 C C . VAL A 1 498 ? -15.096 -2.294 31.073 1.00 95.25 498 VAL A C 1
ATOM 4167 O O . VAL A 1 498 ? -14.518 -2.289 29.991 1.00 95.25 498 VAL A O 1
ATOM 4170 N N . MET A 1 499 ? -16.324 -2.798 31.224 1.00 94.94 499 MET A N 1
ATOM 4171 C CA . MET A 1 499 ? -17.092 -3.376 30.121 1.00 94.94 499 MET A CA 1
ATOM 4172 C C . MET A 1 499 ? -17.356 -2.352 29.012 1.00 94.94 499 MET A C 1
ATOM 4174 O O . MET A 1 499 ? -17.080 -2.639 27.853 1.00 94.94 499 MET A O 1
ATOM 4178 N N . THR A 1 500 ? -17.800 -1.140 29.361 1.00 95.62 500 THR A N 1
ATOM 4179 C CA . THR A 1 500 ? -18.033 -0.072 28.378 1.00 95.62 500 THR A CA 1
ATOM 4180 C C . THR A 1 500 ? -16.742 0.385 27.698 1.00 95.62 500 THR A C 1
ATOM 4182 O O . THR A 1 500 ? -16.758 0.673 26.504 1.00 95.62 500 THR A O 1
ATOM 4185 N N . SER A 1 501 ? -15.612 0.411 28.415 1.00 96.31 501 SER A N 1
ATOM 4186 C CA . SER A 1 501 ? -14.297 0.683 27.814 1.00 96.31 501 SER A CA 1
ATOM 4187 C C . SER A 1 501 ? -13.899 -0.399 26.808 1.00 96.31 501 SER A C 1
ATOM 4189 O O . SER A 1 501 ? -13.502 -0.079 25.691 1.00 96.31 501 SER A O 1
ATOM 4191 N N . LEU A 1 502 ? -14.056 -1.679 27.166 1.00 95.94 502 LEU A N 1
ATOM 4192 C CA . LEU A 1 502 ? -13.775 -2.803 26.266 1.00 95.94 502 LEU A CA 1
ATOM 4193 C C . LEU A 1 502 ? -14.715 -2.823 25.054 1.00 95.94 502 LEU A C 1
ATOM 4195 O O . LEU A 1 502 ? -14.281 -3.161 23.957 1.00 95.94 502 LEU A O 1
ATOM 4199 N N . ASP A 1 503 ? -15.985 -2.453 25.230 1.00 95.75 503 ASP A N 1
ATOM 4200 C CA . ASP A 1 503 ? -16.943 -2.293 24.131 1.00 95.75 503 ASP A CA 1
ATOM 4201 C C . ASP A 1 503 ? -16.501 -1.204 23.155 1.00 95.75 503 ASP A C 1
ATOM 4203 O O . ASP A 1 503 ? -16.564 -1.398 21.941 1.00 95.75 503 ASP A O 1
ATOM 4207 N N . LYS A 1 504 ? -16.006 -0.079 23.679 1.00 96.56 504 LYS A N 1
ATOM 4208 C CA . LYS A 1 504 ? -15.463 1.002 22.860 1.00 96.56 504 LYS A CA 1
ATOM 4209 C C . LYS A 1 504 ? -14.230 0.542 22.078 1.00 96.56 504 LYS A C 1
ATOM 4211 O O . LYS A 1 504 ? -14.206 0.689 20.862 1.00 96.56 504 LYS A O 1
ATOM 4216 N N . GLU A 1 505 ? -13.257 -0.075 22.750 1.00 96.19 505 GLU A N 1
ATOM 4217 C CA . GLU A 1 505 ? -12.051 -0.620 22.105 1.00 96.19 505 GLU A CA 1
ATOM 4218 C C . GLU A 1 505 ? -12.385 -1.673 21.036 1.00 96.19 505 GLU A C 1
ATOM 4220 O O . GLU A 1 505 ? -11.726 -1.739 19.998 1.00 96.19 505 GLU A O 1
ATOM 4225 N N . PHE A 1 506 ? -13.410 -2.499 21.276 1.00 96.62 506 PHE A N 1
ATOM 4226 C CA . PHE A 1 506 ? -13.891 -3.488 20.314 1.00 96.62 506 PHE A CA 1
ATOM 4227 C C . PHE A 1 506 ? -14.473 -2.824 19.064 1.00 96.62 506 PHE A C 1
ATOM 4229 O O . PHE A 1 506 ? -14.123 -3.218 17.953 1.00 96.62 506 PHE A O 1
ATOM 4236 N N . ASN A 1 507 ? -15.334 -1.818 19.237 1.00 95.94 507 ASN A N 1
ATOM 4237 C CA . ASN A 1 507 ? -15.932 -1.096 18.116 1.00 95.94 507 ASN A CA 1
ATOM 4238 C C . ASN A 1 507 ? -14.866 -0.341 17.311 1.00 95.94 507 ASN A C 1
ATOM 4240 O O . ASN A 1 507 ? -14.843 -0.462 16.094 1.00 95.94 507 ASN A O 1
ATOM 4244 N N . GLU A 1 508 ? -13.924 0.339 17.974 1.00 96.00 508 GLU A N 1
ATOM 4245 C CA . GLU A 1 508 ? -12.803 1.023 17.310 1.00 96.00 508 GLU A CA 1
ATOM 4246 C C . GLU A 1 508 ? -11.928 0.046 16.499 1.00 96.00 508 GLU A C 1
ATOM 4248 O O . GLU A 1 508 ? -11.503 0.356 15.384 1.00 96.00 508 GLU A O 1
ATOM 4253 N N . ALA A 1 509 ? -11.659 -1.150 17.041 1.00 95.19 509 ALA A N 1
ATOM 4254 C CA . ALA A 1 509 ? -10.913 -2.187 16.331 1.00 95.19 509 ALA A CA 1
ATOM 4255 C C . ALA A 1 509 ? -11.701 -2.750 15.138 1.00 95.19 509 ALA A C 1
ATOM 4257 O O . ALA A 1 509 ? -11.110 -3.009 14.094 1.00 95.19 509 ALA A O 1
ATOM 4258 N N . ARG A 1 510 ? -13.022 -2.898 15.270 1.00 94.94 510 ARG A N 1
ATOM 4259 C CA . ARG A 1 510 ? -13.887 -3.378 14.190 1.00 94.94 510 ARG A CA 1
ATOM 4260 C C . ARG A 1 510 ? -14.035 -2.366 13.060 1.00 94.94 510 ARG A C 1
ATOM 4262 O O . ARG A 1 510 ? -13.893 -2.734 11.906 1.00 94.94 510 ARG A O 1
ATOM 4269 N N . GLU A 1 511 ? -14.196 -1.088 13.381 1.00 94.81 511 GLU A N 1
ATOM 4270 C CA . GLU A 1 511 ? -14.162 -0.025 12.374 1.00 94.81 511 GLU A CA 1
ATOM 4271 C C . GLU A 1 511 ? -12.814 0.020 11.643 1.00 94.81 511 GLU A C 1
ATOM 4273 O O . GLU A 1 511 ? -12.757 0.348 10.463 1.00 94.81 511 GLU A O 1
ATOM 4278 N N . MET A 1 512 ? -11.708 -0.292 12.329 1.00 92.06 512 MET A N 1
ATOM 4279 C CA . MET A 1 512 ? -10.398 -0.401 11.686 1.00 92.06 512 MET A CA 1
ATOM 4280 C C . MET A 1 512 ? -10.315 -1.604 10.739 1.00 92.06 512 MET A C 1
ATOM 4282 O O . MET A 1 512 ? -9.732 -1.464 9.669 1.00 92.06 512 MET A O 1
ATOM 4286 N N . GLU A 1 513 ? -10.896 -2.749 11.107 1.00 92.50 513 GLU A N 1
ATOM 4287 C CA . GLU A 1 513 ? -11.025 -3.910 10.216 1.00 92.50 513 GLU A CA 1
ATOM 4288 C C . GLU A 1 513 ? -11.841 -3.548 8.970 1.00 92.50 513 GLU A C 1
ATOM 4290 O O . GLU A 1 513 ? -11.347 -3.708 7.856 1.00 92.50 513 GLU A O 1
ATOM 4295 N N . ASP A 1 514 ? -13.023 -2.956 9.157 1.00 90.88 514 ASP A N 1
ATOM 4296 C CA . ASP A 1 514 ? -13.901 -2.537 8.062 1.00 90.88 514 ASP A CA 1
ATOM 4297 C C . ASP A 1 514 ? -13.197 -1.530 7.134 1.00 90.88 514 ASP A C 1
ATOM 4299 O O . ASP A 1 514 ? -13.283 -1.646 5.910 1.00 90.88 514 ASP A O 1
ATOM 4303 N N . ARG A 1 515 ? -12.444 -0.565 7.691 1.00 89.88 515 ARG A N 1
ATOM 4304 C CA . ARG A 1 515 ? -11.625 0.369 6.898 1.00 89.88 515 ARG A CA 1
ATOM 4305 C C . ARG A 1 515 ? -10.578 -0.365 6.067 1.00 89.88 515 ARG A C 1
ATOM 4307 O O . ARG A 1 515 ? -10.483 -0.096 4.884 1.00 89.88 515 ARG A O 1
ATOM 4314 N N . LEU A 1 516 ? -9.825 -1.307 6.630 1.00 86.62 516 LEU A N 1
ATOM 4315 C CA . LEU A 1 516 ? -8.792 -2.030 5.870 1.00 86.62 516 LEU A CA 1
ATOM 4316 C C . LEU A 1 516 ? -9.369 -2.908 4.741 1.00 86.62 516 LEU A C 1
ATOM 4318 O O . LEU A 1 516 ? -8.684 -3.151 3.743 1.00 86.62 516 LEU A O 1
ATOM 4322 N N . GLU A 1 517 ? -10.611 -3.381 4.884 1.00 85.31 517 GLU A N 1
ATOM 4323 C CA . GLU A 1 517 ? -11.305 -4.174 3.859 1.00 85.31 517 GLU A CA 1
ATOM 4324 C C . GLU A 1 517 ? -11.976 -3.318 2.768 1.00 85.31 517 GLU A C 1
ATOM 4326 O O . GLU A 1 517 ? -12.061 -3.753 1.615 1.00 85.31 517 GLU A O 1
ATOM 4331 N N . THR A 1 518 ? -12.459 -2.117 3.114 1.00 84.56 518 THR A N 1
ATOM 4332 C CA . THR A 1 518 ? -13.248 -1.247 2.216 1.00 84.56 518 THR A CA 1
ATOM 4333 C C . THR A 1 518 ? -12.474 -0.058 1.648 1.00 84.56 518 THR A C 1
ATOM 4335 O O . THR A 1 518 ? -12.704 0.317 0.498 1.00 84.56 518 THR A O 1
ATOM 4338 N N . ASP A 1 519 ? -11.549 0.516 2.414 1.00 84.88 519 ASP A N 1
ATOM 4339 C CA . ASP A 1 519 ? -10.688 1.631 2.017 1.00 84.88 519 ASP A CA 1
ATOM 4340 C C . ASP A 1 519 ? -9.445 1.091 1.300 1.00 84.88 519 ASP A C 1
ATOM 4342 O O . ASP A 1 519 ? -8.369 0.883 1.869 1.00 84.88 519 ASP A O 1
ATOM 4346 N N . LEU A 1 520 ? -9.636 0.760 0.024 1.00 79.06 520 LEU A N 1
ATOM 4347 C CA . LEU A 1 520 ? -8.583 0.204 -0.813 1.00 79.06 520 LEU A CA 1
ATOM 4348 C C . LEU A 1 520 ? -7.678 1.317 -1.345 1.00 79.06 520 LEU A C 1
ATOM 4350 O O . LEU A 1 520 ? -8.089 2.154 -2.149 1.00 79.06 520 LEU A O 1
ATOM 4354 N N . GLU A 1 521 ? -6.397 1.262 -0.989 1.00 76.88 521 GLU A N 1
ATOM 4355 C CA . GLU A 1 521 ? -5.386 2.126 -1.594 1.00 76.88 521 GLU A CA 1
ATOM 4356 C C . GLU A 1 521 ? -5.251 1.821 -3.101 1.00 76.88 521 GLU A C 1
ATOM 4358 O O . GLU A 1 521 ? -4.906 0.707 -3.516 1.00 76.88 521 GLU A O 1
ATOM 4363 N N . LEU A 1 522 ? -5.433 2.826 -3.960 1.00 78.19 522 LEU A N 1
ATOM 4364 C CA . LEU A 1 522 ? -5.326 2.682 -5.417 1.00 78.19 522 LEU A CA 1
ATOM 4365 C C . LEU A 1 522 ? -3.991 3.208 -5.936 1.00 78.19 522 LEU A C 1
ATOM 4367 O O . LEU A 1 522 ? -3.527 4.270 -5.536 1.00 78.19 522 LEU A O 1
ATOM 4371 N N . HIS A 1 523 ? -3.365 2.459 -6.846 1.00 77.38 523 HIS A N 1
ATOM 4372 C CA . HIS A 1 523 ? -2.159 2.915 -7.530 1.00 77.38 523 HIS A CA 1
ATOM 4373 C C . HIS A 1 523 ? -2.529 3.371 -8.937 1.00 77.38 523 HIS A C 1
ATOM 4375 O O . HIS A 1 523 ? -2.905 2.557 -9.790 1.00 77.38 523 HIS A O 1
ATOM 4381 N N . ILE A 1 524 ? -2.359 4.668 -9.185 1.00 76.44 524 ILE A N 1
ATOM 4382 C CA . ILE A 1 524 ? -2.662 5.308 -10.463 1.00 76.44 524 ILE A CA 1
ATOM 4383 C C . ILE A 1 524 ? -1.367 5.830 -11.082 1.00 76.44 524 ILE A C 1
ATOM 4385 O O . ILE A 1 524 ? -0.598 6.540 -10.441 1.00 76.44 524 ILE A O 1
ATOM 4389 N N . LEU A 1 525 ? -1.129 5.473 -12.344 1.00 75.44 525 LEU A N 1
ATOM 4390 C CA . LEU A 1 525 ? -0.016 6.004 -13.122 1.00 75.44 525 LEU A CA 1
ATOM 4391 C C . LEU A 1 525 ? -0.483 7.257 -13.870 1.00 75.44 525 LEU A C 1
ATOM 4393 O O . LEU A 1 525 ? -1.358 7.177 -14.734 1.00 75.44 525 LEU A O 1
ATOM 4397 N N . VAL A 1 526 ? 0.114 8.405 -13.558 1.00 74.81 526 VAL A N 1
ATOM 4398 C CA . VAL A 1 526 ? -0.241 9.703 -14.148 1.00 74.81 526 VAL A CA 1
ATOM 4399 C C . VAL A 1 526 ? 0.968 10.274 -14.889 1.00 74.81 526 VAL A C 1
ATOM 4401 O O . VAL A 1 526 ? 2.097 10.190 -14.411 1.00 74.81 526 VAL A O 1
ATOM 4404 N N . LYS A 1 527 ? 0.753 10.842 -16.082 1.00 74.25 527 LYS A N 1
ATOM 4405 C CA . LYS A 1 527 ? 1.822 11.515 -16.837 1.00 74.25 527 LYS A CA 1
ATOM 4406 C C . LYS A 1 527 ? 2.170 12.858 -16.191 1.00 74.25 527 LYS A C 1
ATOM 4408 O O . LYS A 1 527 ? 1.285 13.566 -15.711 1.00 74.25 527 LYS A O 1
ATOM 4413 N N . GLN A 1 528 ? 3.447 13.233 -16.250 1.00 67.94 528 GLN A N 1
ATOM 4414 C CA . GLN A 1 528 ? 3.910 14.551 -15.816 1.00 67.94 528 GLN A CA 1
ATOM 4415 C C . GLN A 1 528 ? 3.133 15.657 -16.557 1.00 67.94 528 GLN A C 1
ATOM 4417 O O . GLN A 1 528 ? 3.002 15.603 -17.779 1.00 67.94 528 GLN A O 1
ATOM 4422 N N . GLY A 1 529 ? 2.583 16.620 -15.810 1.00 72.69 529 GLY A N 1
ATOM 4423 C CA . GLY A 1 529 ? 1.715 17.690 -16.324 1.00 72.69 529 GLY A CA 1
ATOM 4424 C C . GLY A 1 529 ? 0.210 17.465 -16.125 1.00 72.69 529 GLY A C 1
ATOM 4425 O O . GLY A 1 529 ? -0.552 18.412 -16.261 1.00 72.69 529 GLY A O 1
ATOM 4426 N N . LEU A 1 530 ? -0.223 16.247 -15.772 1.00 75.50 530 LEU A N 1
ATOM 4427 C CA . LEU A 1 530 ? -1.593 15.973 -15.297 1.00 75.50 530 LEU A CA 1
ATOM 4428 C C . LEU A 1 530 ? -1.692 15.925 -13.765 1.00 75.50 530 LEU A C 1
ATOM 4430 O O . LEU A 1 530 ? -2.782 15.798 -13.216 1.00 75.50 530 LEU A O 1
ATOM 4434 N N . LEU A 1 531 ? -0.547 15.987 -13.087 1.00 75.44 531 LEU A N 1
ATOM 4435 C CA . LEU A 1 531 ? -0.446 16.151 -11.647 1.00 75.44 531 LEU A CA 1
ATOM 4436 C C . LEU A 1 531 ? -0.104 17.618 -11.377 1.00 75.44 531 LEU A C 1
ATOM 4438 O O . LEU A 1 531 ? 0.974 18.071 -11.760 1.00 75.44 531 LEU A O 1
ATOM 4442 N N . GLU A 1 532 ? -1.025 18.341 -10.745 1.00 75.69 532 GLU A N 1
ATOM 4443 C CA . GLU A 1 532 ? -0.828 19.743 -10.339 1.00 75.69 532 GLU A CA 1
ATOM 4444 C C . GLU A 1 532 ? -0.187 19.871 -8.948 1.00 75.69 532 GLU A C 1
ATOM 4446 O O . GLU A 1 532 ? 0.210 20.958 -8.538 1.00 75.69 532 GLU A O 1
ATOM 4451 N N . VAL A 1 533 ? -0.058 18.755 -8.227 1.00 72.56 533 VAL A N 1
ATOM 4452 C CA . VAL A 1 533 ? 0.645 18.690 -6.944 1.00 72.56 533 VAL A CA 1
ATOM 4453 C C . VAL A 1 533 ? 2.149 18.717 -7.208 1.00 72.56 533 VAL A C 1
ATOM 4455 O O . VAL A 1 533 ? 2.651 17.873 -7.953 1.00 72.56 533 VAL A O 1
ATOM 4458 N N . ASP A 1 534 ? 2.866 19.675 -6.613 1.00 65.50 534 ASP A N 1
ATOM 4459 C CA . ASP A 1 534 ? 4.313 19.802 -6.800 1.00 65.50 534 ASP A CA 1
ATOM 4460 C C . ASP A 1 534 ? 5.036 18.596 -6.167 1.00 65.50 534 ASP A C 1
ATOM 4462 O O . ASP A 1 534 ? 4.990 18.417 -4.950 1.00 65.50 534 ASP A O 1
ATOM 4466 N N . PRO A 1 535 ? 5.743 17.757 -6.946 1.00 60.00 535 PRO A N 1
ATOM 4467 C CA . PRO A 1 535 ? 6.489 16.624 -6.406 1.00 60.00 535 PRO A CA 1
ATOM 4468 C C . PRO A 1 535 ? 7.660 17.033 -5.496 1.00 60.00 535 PRO A C 1
ATOM 4470 O O . PRO A 1 535 ? 8.274 16.173 -4.873 1.00 60.00 535 PRO A O 1
ATOM 4473 N N . ARG A 1 536 ? 8.024 18.323 -5.453 1.00 57.44 536 ARG A N 1
ATOM 4474 C CA . ARG A 1 536 ? 9.179 18.835 -4.698 1.00 57.44 536 ARG A CA 1
ATOM 4475 C C . ARG A 1 536 ? 8.857 19.259 -3.271 1.00 57.44 536 ARG A C 1
ATOM 4477 O O . ARG A 1 536 ? 9.783 19.461 -2.497 1.00 57.44 536 ARG A O 1
ATOM 4484 N N . THR A 1 537 ? 7.581 19.398 -2.913 1.00 54.59 537 THR A N 1
ATOM 4485 C CA . THR A 1 537 ? 7.165 19.676 -1.526 1.00 54.59 537 THR A CA 1
ATOM 4486 C C . THR A 1 537 ? 7.237 18.446 -0.620 1.00 54.59 537 THR A C 1
ATOM 4488 O O . THR A 1 537 ? 6.958 18.548 0.570 1.00 54.59 537 THR A O 1
ATOM 4491 N N . PHE A 1 538 ? 7.615 17.289 -1.163 1.00 54.38 538 PHE A N 1
ATOM 4492 C CA . PHE A 1 538 ? 7.731 16.045 -0.419 1.00 54.38 538 PHE A CA 1
ATOM 4493 C C . PHE A 1 538 ? 9.183 15.822 0.013 1.00 54.38 538 PHE A C 1
ATOM 4495 O O . PHE A 1 538 ? 10.029 15.445 -0.794 1.00 54.38 538 PHE A O 1
ATOM 4502 N N . ASP A 1 539 ? 9.464 16.015 1.304 1.00 53.22 539 ASP A N 1
ATOM 4503 C CA . ASP A 1 539 ? 10.744 15.631 1.930 1.00 53.22 539 ASP A CA 1
ATOM 4504 C C . ASP A 1 539 ? 10.937 14.095 1.978 1.00 53.22 539 ASP A C 1
ATOM 4506 O O . ASP A 1 539 ? 12.019 13.596 2.291 1.00 53.22 539 ASP A O 1
ATOM 4510 N N . SER A 1 540 ? 9.891 13.328 1.649 1.00 55.38 540 SER A N 1
ATOM 4511 C CA . SER A 1 540 ? 9.868 11.865 1.619 1.00 55.38 540 SER A CA 1
ATOM 4512 C C . SER A 1 540 ? 9.832 11.329 0.185 1.00 55.38 540 SER A C 1
ATOM 4514 O O . SER A 1 540 ? 9.202 11.902 -0.700 1.00 55.38 540 SER A O 1
ATOM 4516 N N . CYS A 1 541 ? 10.453 10.165 -0.040 1.00 52.47 541 CYS A N 1
ATOM 4517 C CA . CYS A 1 541 ? 10.441 9.450 -1.326 1.00 52.47 541 CYS A CA 1
ATOM 4518 C C . CYS A 1 541 ? 9.031 9.027 -1.788 1.00 52.47 541 CYS A C 1
ATOM 4520 O O . CYS A 1 541 ? 8.870 8.589 -2.927 1.00 52.47 541 CYS A O 1
ATOM 4522 N N . ILE A 1 542 ? 8.026 9.129 -0.912 1.00 57.22 542 ILE A N 1
ATOM 4523 C CA . ILE A 1 542 ? 6.619 8.866 -1.211 1.00 57.22 542 ILE A CA 1
ATOM 4524 C C . ILE A 1 542 ? 5.851 10.174 -0.984 1.00 57.22 542 ILE A C 1
ATOM 4526 O O . ILE A 1 542 ? 5.804 10.642 0.154 1.00 57.22 542 ILE A O 1
ATOM 4530 N N . PRO A 1 543 ? 5.265 10.772 -2.033 1.00 58.50 543 PRO A N 1
ATOM 4531 C CA . PRO A 1 543 ? 4.499 11.996 -1.887 1.00 58.50 543 PRO A CA 1
ATOM 4532 C C . PRO A 1 543 ? 3.211 11.748 -1.086 1.00 58.50 543 PRO A C 1
ATOM 4534 O O . PRO A 1 543 ? 2.382 10.930 -1.482 1.00 58.50 543 PRO A O 1
ATOM 4537 N N . GLU A 1 544 ? 3.045 12.442 0.044 1.00 59.44 544 GLU A N 1
ATOM 4538 C CA . GLU A 1 544 ? 1.813 12.442 0.845 1.00 59.44 544 GLU A CA 1
ATOM 4539 C C . GLU A 1 544 ? 0.710 13.208 0.099 1.00 59.44 544 GLU A C 1
ATOM 4541 O O . GLU A 1 544 ? 0.555 14.422 0.210 1.00 59.44 544 GLU A O 1
ATOM 4546 N N . CYS A 1 545 ? -0.060 12.493 -0.716 1.00 64.38 545 CYS A N 1
ATOM 4547 C CA . CYS A 1 545 ? -1.143 13.060 -1.520 1.00 64.38 545 CYS A CA 1
ATOM 4548 C C . CYS A 1 545 ? -2.475 13.187 -0.752 1.00 64.38 545 CYS A C 1
ATOM 4550 O O . CYS A 1 545 ? -3.525 13.235 -1.386 1.00 64.38 545 CYS A O 1
ATOM 4552 N N . ASP A 1 546 ? -2.460 13.267 0.582 1.00 66.31 546 ASP A N 1
ATOM 4553 C CA . ASP A 1 546 ? -3.669 13.253 1.429 1.00 66.31 546 ASP A CA 1
ATOM 4554 C C . ASP A 1 546 ? -4.631 14.429 1.156 1.00 66.31 546 ASP A C 1
ATOM 4556 O O . ASP A 1 546 ? -5.819 14.355 1.459 1.00 66.31 546 ASP A O 1
ATOM 4560 N N . GLY A 1 547 ? -4.139 15.509 0.537 1.00 68.88 547 GLY A N 1
ATOM 4561 C CA . GLY A 1 547 ? -4.945 16.647 0.074 1.00 68.88 547 GLY A CA 1
ATOM 4562 C C . GLY A 1 547 ? -5.266 16.651 -1.426 1.00 68.88 547 GLY A C 1
ATOM 4563 O O . GLY A 1 547 ? -5.853 17.615 -1.919 1.00 68.88 547 GLY A O 1
ATOM 4564 N N . ALA A 1 548 ? -4.851 15.629 -2.178 1.00 76.81 548 ALA A N 1
ATOM 4565 C CA . ALA A 1 548 ? -5.033 15.579 -3.622 1.00 76.81 548 ALA A CA 1
ATOM 4566 C C . ALA A 1 548 ? -6.432 15.063 -3.985 1.00 76.81 548 ALA A C 1
ATOM 4568 O O . ALA A 1 548 ? -6.891 14.037 -3.488 1.00 76.81 548 ALA A O 1
ATOM 4569 N N . VAL A 1 549 ? -7.099 15.756 -4.908 1.00 82.00 549 VAL A N 1
ATOM 4570 C CA . VAL A 1 549 ? -8.433 15.382 -5.390 1.00 82.00 549 VAL A CA 1
ATOM 4571 C C . VAL A 1 549 ? -8.333 14.861 -6.818 1.00 82.00 549 VAL A C 1
ATOM 4573 O O . VAL A 1 549 ? -7.749 15.499 -7.693 1.00 82.00 549 VAL A O 1
ATOM 4576 N N . LEU A 1 550 ? -8.940 13.702 -7.070 1.00 80.50 550 LEU A N 1
ATOM 4577 C CA . LEU A 1 550 ? -9.097 13.162 -8.417 1.00 80.50 550 LEU A CA 1
ATOM 4578 C C . LEU A 1 550 ? -10.273 13.841 -9.119 1.00 80.50 550 LEU A C 1
ATOM 4580 O O . LEU A 1 550 ? -11.431 13.605 -8.784 1.00 80.50 550 LEU A O 1
ATOM 4584 N N . VAL A 1 551 ? -9.963 14.658 -10.124 1.00 83.81 551 VAL A N 1
ATOM 4585 C CA . VAL A 1 551 ? -10.959 15.349 -10.951 1.00 83.81 551 VAL A CA 1
ATOM 4586 C C . VAL A 1 551 ? -11.089 14.656 -12.301 1.00 83.81 551 VAL A C 1
ATOM 4588 O O . VAL A 1 551 ? -10.105 14.249 -12.928 1.00 83.81 551 VAL A O 1
ATOM 4591 N N . LYS A 1 552 ? -12.325 14.515 -12.781 1.00 84.75 552 LYS A N 1
ATOM 4592 C CA . LYS A 1 552 ? -12.588 13.924 -14.088 1.00 84.75 552 LYS A CA 1
ATOM 4593 C C . LYS A 1 552 ? -12.125 14.880 -15.187 1.00 84.75 552 LYS A C 1
ATOM 4595 O O . LYS A 1 552 ? -12.653 15.976 -15.336 1.00 84.75 552 LYS A O 1
ATOM 4600 N N . ARG A 1 553 ? -11.197 14.420 -16.031 1.00 83.81 553 ARG A N 1
ATOM 4601 C CA . ARG A 1 553 ? -10.632 15.210 -17.141 1.00 83.81 553 ARG A CA 1
ATOM 4602 C C . ARG A 1 553 ? -11.687 15.874 -18.033 1.00 83.81 553 ARG A C 1
ATOM 4604 O O . ARG A 1 553 ? -11.495 17.017 -18.421 1.00 83.81 553 ARG A O 1
ATOM 4611 N N . THR A 1 554 ? -12.791 15.183 -18.330 1.00 89.38 554 THR A N 1
ATOM 4612 C CA . THR A 1 554 ? -13.846 15.727 -19.202 1.00 89.38 554 THR A CA 1
ATOM 4613 C C . THR A 1 554 ? -14.428 17.021 -18.650 1.00 89.38 554 THR A C 1
ATOM 4615 O O . THR A 1 554 ? -14.683 17.933 -19.411 1.00 89.38 554 THR A O 1
ATOM 4618 N N . GLU A 1 555 ? -14.585 17.134 -17.329 1.00 89.38 555 GLU A N 1
ATOM 4619 C CA . GLU A 1 555 ? -15.154 18.338 -16.715 1.00 89.38 555 GLU A CA 1
ATOM 4620 C C . GLU A 1 555 ? -14.218 19.540 -16.878 1.00 89.38 555 GLU A C 1
ATOM 4622 O O . GLU A 1 555 ? -14.671 20.645 -17.160 1.00 89.38 555 GLU A O 1
ATOM 4627 N N . ILE A 1 556 ? -12.905 19.315 -16.778 1.00 87.00 556 ILE A N 1
ATOM 4628 C CA . ILE A 1 556 ? -11.891 20.349 -17.017 1.00 87.00 556 ILE A CA 1
ATOM 4629 C C . ILE A 1 556 ? -11.870 20.746 -18.498 1.00 87.00 556 ILE A C 1
ATOM 4631 O O . ILE A 1 556 ? -11.795 21.928 -18.823 1.00 87.00 556 ILE A O 1
ATOM 4635 N N . GLU A 1 557 ? -11.947 19.774 -19.408 1.00 89.56 557 GLU A N 1
ATOM 4636 C CA . GLU A 1 557 ? -11.982 20.033 -20.852 1.00 89.56 557 GLU A CA 1
ATOM 4637 C C . GLU A 1 557 ? -13.242 20.796 -21.271 1.00 89.56 557 GLU A C 1
ATOM 4639 O O . GLU A 1 557 ? -13.138 21.760 -22.028 1.00 89.56 557 GLU A O 1
ATOM 4644 N N . ASP A 1 558 ? -14.402 20.431 -20.723 1.00 94.56 558 ASP A N 1
ATOM 4645 C CA . ASP A 1 558 ? -15.678 21.105 -20.968 1.00 94.56 558 ASP A CA 1
ATOM 4646 C C . ASP A 1 558 ? -15.645 22.554 -20.454 1.00 94.56 558 ASP A C 1
ATOM 4648 O O . ASP A 1 558 ? -16.062 23.486 -21.149 1.00 94.56 558 ASP A O 1
ATOM 4652 N N . LEU A 1 559 ? -15.084 22.773 -19.258 1.00 94.31 559 LEU A N 1
ATOM 4653 C CA . LEU A 1 559 ? -14.883 24.115 -18.707 1.00 94.31 559 LEU A CA 1
ATOM 4654 C C . LEU A 1 559 ? -13.911 24.939 -19.557 1.00 94.31 559 LEU A C 1
ATOM 4656 O O . LEU A 1 559 ? -14.205 26.094 -19.865 1.00 94.31 559 LEU A O 1
ATOM 4660 N N . ASN A 1 560 ? -12.790 24.359 -19.985 1.00 93.31 560 ASN A N 1
ATOM 4661 C CA . ASN A 1 560 ? -11.820 25.037 -20.844 1.00 93.31 560 ASN A CA 1
ATOM 4662 C C . ASN A 1 560 ? -12.427 25.409 -22.201 1.00 93.31 560 ASN A C 1
ATOM 4664 O O . ASN A 1 560 ? -12.232 26.532 -22.668 1.00 93.31 560 ASN A O 1
ATOM 4668 N N . ALA A 1 561 ? -13.213 24.516 -22.806 1.00 95.69 561 ALA A N 1
ATOM 4669 C CA . ALA A 1 561 ? -13.954 24.812 -24.027 1.00 95.69 561 ALA A CA 1
ATOM 4670 C C . ALA A 1 561 ? -14.915 25.991 -23.818 1.00 95.69 561 ALA A C 1
ATOM 4672 O O . ALA A 1 561 ? -14.964 26.906 -24.644 1.00 95.69 561 ALA A O 1
ATOM 4673 N N . LYS A 1 562 ? -15.613 26.032 -22.675 1.00 96.62 562 LYS A N 1
ATOM 4674 C CA . LYS A 1 562 ? -16.510 27.146 -22.358 1.00 96.62 562 LYS A CA 1
ATOM 4675 C C . LYS A 1 562 ? -15.769 28.464 -22.127 1.00 96.62 562 LYS A C 1
ATOM 4677 O O . LYS A 1 562 ? -16.255 29.517 -22.539 1.00 96.62 562 LYS A O 1
ATOM 4682 N N . ILE A 1 563 ? -14.598 28.424 -21.492 1.00 95.88 563 ILE A N 1
ATOM 4683 C CA . ILE A 1 563 ? -13.744 29.604 -21.292 1.00 95.88 563 ILE A CA 1
ATOM 4684 C C . ILE A 1 563 ? -13.293 30.173 -22.639 1.00 95.88 563 ILE A C 1
ATOM 4686 O O . ILE A 1 563 ? -13.338 31.390 -22.820 1.00 95.88 563 ILE A O 1
ATOM 4690 N N . ILE A 1 564 ? -12.899 29.314 -23.584 1.00 96.44 564 ILE A N 1
ATOM 4691 C CA . ILE A 1 564 ? -12.508 29.732 -24.937 1.00 96.44 564 ILE A CA 1
ATOM 4692 C C . ILE A 1 564 ? -13.689 30.403 -25.645 1.00 96.44 564 ILE A C 1
ATOM 4694 O O . ILE A 1 564 ? -13.544 31.523 -26.126 1.00 96.44 564 ILE A O 1
ATOM 4698 N N . GLU A 1 565 ? -14.875 29.790 -25.611 1.00 96.69 565 GLU A N 1
ATOM 4699 C CA . GLU A 1 565 ? -16.090 30.353 -26.217 1.00 96.69 565 GLU A CA 1
ATOM 4700 C C . GLU A 1 565 ? -16.424 31.747 -25.651 1.00 96.69 565 GLU A C 1
ATOM 4702 O O . GLU A 1 565 ? -16.689 32.694 -26.393 1.00 96.69 565 GLU A O 1
ATOM 4707 N N . LEU A 1 566 ? -16.364 31.913 -24.325 1.00 96.88 566 LEU A N 1
ATOM 4708 C CA . LEU A 1 566 ? -16.579 33.212 -23.678 1.00 96.88 566 LEU A CA 1
ATOM 4709 C C . LEU A 1 566 ? -15.471 34.224 -24.019 1.00 96.88 566 LEU A C 1
ATOM 4711 O O . LEU A 1 566 ? -15.739 35.425 -24.141 1.00 96.88 566 LEU A O 1
ATOM 4715 N N . GLY A 1 567 ? -14.234 33.750 -24.178 1.00 97.06 567 GLY A N 1
ATOM 4716 C CA . GLY A 1 567 ? -13.098 34.536 -24.649 1.00 97.06 567 GLY A CA 1
ATOM 4717 C C . GLY A 1 567 ? -13.329 35.092 -26.053 1.00 97.06 567 GLY A C 1
ATOM 4718 O O . GLY A 1 567 ? -13.154 36.294 -26.262 1.00 97.06 567 GLY A O 1
ATOM 4719 N N . ASP A 1 568 ? -13.807 34.261 -26.977 1.00 96.31 568 ASP A N 1
ATOM 4720 C CA . ASP A 1 568 ? -14.120 34.652 -28.355 1.00 96.31 568 ASP A CA 1
ATOM 4721 C C . ASP A 1 568 ? -15.246 35.687 -28.409 1.00 96.31 568 ASP A C 1
ATOM 4723 O O . ASP A 1 568 ? -15.122 36.710 -29.086 1.00 96.31 568 ASP A O 1
ATOM 4727 N N . VAL A 1 569 ? -16.303 35.498 -27.613 1.00 96.56 569 VAL A N 1
ATOM 4728 C CA . VAL A 1 569 ? -17.384 36.488 -27.476 1.00 96.56 569 VAL A CA 1
ATOM 4729 C C . VAL A 1 569 ? -16.832 37.830 -26.986 1.00 96.56 569 VAL A C 1
ATOM 4731 O O . VAL A 1 569 ? -17.160 38.890 -27.529 1.00 96.56 569 VAL A O 1
ATOM 4734 N N . LYS A 1 570 ? -15.945 37.818 -25.985 1.00 96.56 570 LYS A N 1
ATOM 4735 C CA . LYS A 1 570 ? -15.302 39.041 -25.485 1.00 96.56 570 LYS A CA 1
ATOM 4736 C C . LYS A 1 570 ? -14.428 39.700 -26.554 1.00 96.56 570 LYS A C 1
ATOM 4738 O O . LYS A 1 570 ? -14.449 40.928 -26.668 1.00 96.56 570 LYS A O 1
ATOM 4743 N N . LEU A 1 571 ? -13.676 38.923 -27.331 1.00 96.38 571 LEU A N 1
ATOM 4744 C CA . LEU A 1 571 ? -12.854 39.435 -28.428 1.00 96.38 571 LEU A CA 1
ATOM 4745 C C . LEU A 1 571 ? -13.707 40.062 -29.535 1.00 96.38 571 LEU A C 1
ATOM 4747 O O . LEU A 1 571 ? -13.366 41.148 -30.004 1.00 96.38 571 LEU A O 1
ATOM 4751 N N . ASP A 1 572 ? -14.840 39.457 -29.889 1.00 96.38 572 ASP A N 1
ATOM 4752 C CA . ASP A 1 572 ? -15.786 40.019 -30.857 1.00 96.38 572 ASP A CA 1
ATOM 4753 C C . ASP A 1 572 ? -16.362 41.359 -30.365 1.00 96.38 572 ASP A C 1
ATOM 4755 O O . ASP A 1 572 ? -16.336 42.364 -31.080 1.00 96.38 572 ASP A O 1
ATOM 4759 N N . HIS A 1 573 ? -16.773 41.438 -29.095 1.00 95.44 573 HIS A N 1
ATOM 4760 C CA . HIS A 1 573 ? -17.200 42.704 -28.491 1.00 95.44 573 HIS A CA 1
ATOM 4761 C C . HIS A 1 573 ? -16.096 43.770 -28.500 1.00 95.44 573 HIS A C 1
ATOM 4763 O O . HIS A 1 573 ? -16.364 44.936 -28.810 1.00 95.44 573 HIS A O 1
ATOM 4769 N N . LEU A 1 574 ? -14.854 43.398 -28.179 1.00 95.19 574 LEU A N 1
ATOM 4770 C CA . LEU A 1 574 ? -13.712 44.314 -28.230 1.00 95.19 574 LEU A CA 1
ATOM 4771 C C . LEU A 1 574 ? -13.412 44.772 -29.663 1.00 95.19 574 LEU A C 1
ATOM 4773 O O . LEU A 1 574 ? -13.105 45.949 -29.869 1.00 95.19 574 LEU A O 1
ATOM 4777 N N . SER A 1 575 ? -13.552 43.886 -30.651 1.00 95.81 575 SER A N 1
ATOM 4778 C CA . SER A 1 575 ? -13.392 44.213 -32.069 1.00 95.81 575 SER A CA 1
ATOM 4779 C C . SER A 1 575 ? -14.464 45.200 -32.535 1.00 95.81 575 SER A C 1
ATOM 4781 O O . SER A 1 575 ? -14.138 46.271 -33.053 1.00 95.81 575 SER A O 1
ATOM 4783 N N . LYS A 1 576 ? -15.738 44.933 -32.224 1.00 95.44 576 LYS A N 1
ATOM 4784 C CA . LYS A 1 576 ? -16.858 45.847 -32.502 1.00 95.44 576 LYS A CA 1
ATOM 4785 C C . LYS A 1 576 ? -16.653 47.213 -31.851 1.00 95.44 576 LYS A C 1
ATOM 4787 O O . LYS A 1 576 ? -16.827 48.241 -32.502 1.00 95.44 576 LYS A O 1
ATOM 4792 N N . LYS A 1 577 ? -16.213 47.254 -30.589 1.00 95.81 577 LYS A N 1
ATOM 4793 C CA . LYS A 1 577 ? -15.889 48.512 -29.895 1.00 95.81 577 LYS A CA 1
ATOM 4794 C C . LYS A 1 577 ? -14.759 49.273 -30.594 1.00 95.81 577 LYS A C 1
ATOM 4796 O O . LYS A 1 577 ? -14.848 50.489 -30.762 1.00 95.81 577 LYS A O 1
ATOM 4801 N N . LYS A 1 578 ? -13.705 48.574 -31.023 1.00 96.19 578 LYS A N 1
ATOM 4802 C CA . LYS A 1 578 ? -12.592 49.165 -31.779 1.00 96.19 578 LYS A CA 1
ATOM 4803 C C . LYS A 1 578 ? -13.070 49.766 -33.104 1.00 96.19 578 LYS A C 1
ATOM 4805 O O . LYS A 1 578 ? -12.653 50.872 -33.444 1.00 96.19 578 LYS A O 1
ATOM 4810 N N . GLU A 1 579 ? -13.939 49.078 -33.839 1.00 94.88 579 GLU A N 1
ATOM 4811 C CA . GLU A 1 579 ? -14.516 49.585 -35.090 1.00 94.88 579 GLU A CA 1
ATOM 4812 C C . GLU A 1 579 ? -15.425 50.795 -34.875 1.00 94.88 579 GLU A C 1
ATOM 4814 O O . GLU A 1 579 ? -15.323 51.772 -35.618 1.00 94.88 579 GLU A O 1
ATOM 4819 N N . LEU A 1 580 ? -16.269 50.771 -33.840 1.00 95.75 580 LEU A N 1
ATOM 4820 C CA . LEU A 1 580 ? -17.114 51.909 -33.477 1.00 95.75 580 LEU A CA 1
ATOM 4821 C C . LEU A 1 580 ? -16.275 53.142 -33.141 1.00 95.75 580 LEU A C 1
ATOM 4823 O O . LEU A 1 580 ? -16.541 54.213 -33.676 1.00 95.75 580 LEU A O 1
ATOM 4827 N N . ASN A 1 581 ? -15.216 52.987 -32.344 1.00 95.25 581 ASN A N 1
ATOM 4828 C CA . ASN A 1 581 ? -14.312 54.092 -32.025 1.00 95.25 581 ASN A CA 1
ATOM 4829 C C . ASN A 1 581 ? -13.606 54.639 -33.274 1.00 95.25 581 ASN A C 1
ATOM 4831 O O . ASN A 1 581 ? -13.451 55.848 -33.413 1.00 95.25 581 ASN A O 1
ATOM 4835 N N . ARG A 1 582 ? -13.211 53.773 -34.219 1.00 95.81 582 ARG A N 1
ATOM 4836 C CA . ARG A 1 582 ? -12.648 54.217 -35.507 1.00 95.81 582 ARG A CA 1
ATOM 4837 C C . ARG A 1 582 ? -13.651 55.045 -36.310 1.00 95.81 582 ARG A C 1
ATOM 4839 O O . ARG A 1 582 ? -13.281 56.100 -36.813 1.00 95.81 582 ARG A O 1
ATOM 4846 N N . LYS A 1 583 ? -14.905 54.588 -36.408 1.00 95.94 583 LYS A N 1
ATOM 4847 C CA . LYS A 1 583 ? -15.980 55.320 -37.100 1.00 95.94 583 LYS A CA 1
ATOM 4848 C C . LYS A 1 583 ? -16.286 56.652 -36.418 1.00 95.94 583 LYS A C 1
ATOM 4850 O O . LYS A 1 583 ? -16.412 57.659 -37.101 1.00 95.94 583 LYS A O 1
ATOM 4855 N N . PHE A 1 584 ? -16.356 56.667 -35.089 1.00 96.25 584 PHE A N 1
ATOM 4856 C CA . PHE A 1 584 ? -16.586 57.882 -34.312 1.00 96.25 584 PHE A CA 1
ATOM 4857 C C . PHE A 1 584 ? -15.480 58.917 -34.553 1.00 96.25 584 PHE A C 1
ATOM 4859 O O . PHE A 1 584 ? -15.777 60.051 -34.905 1.00 96.25 584 PHE A O 1
ATOM 4866 N N . ASN A 1 585 ? -14.211 58.502 -34.498 1.00 94.69 585 ASN A N 1
ATOM 4867 C CA . ASN A 1 585 ? -13.080 59.386 -34.786 1.00 94.69 585 ASN A CA 1
ATOM 4868 C C . ASN A 1 585 ? -13.105 59.934 -36.226 1.00 94.69 585 ASN A C 1
ATOM 4870 O O . ASN A 1 585 ? -12.748 61.089 -36.448 1.00 94.69 585 ASN A O 1
ATOM 4874 N N . ALA A 1 586 ? -13.520 59.123 -37.206 1.00 95.31 586 ALA A N 1
ATOM 4875 C CA . ALA A 1 586 ? -13.669 59.573 -38.591 1.00 95.31 586 ALA A CA 1
ATOM 4876 C C . ALA A 1 586 ? -14.782 60.626 -38.728 1.00 95.31 586 ALA A C 1
ATOM 4878 O O . ALA A 1 586 ? -14.559 61.673 -39.330 1.00 95.31 586 ALA A O 1
ATOM 4879 N N . LEU A 1 587 ? -15.937 60.395 -38.096 1.00 97.00 587 LEU A N 1
ATOM 4880 C CA . LEU A 1 587 ? -17.046 61.353 -38.070 1.00 97.00 587 LEU A CA 1
ATOM 4881 C C . LEU A 1 587 ? -16.671 62.657 -37.355 1.00 97.00 587 LEU A C 1
ATOM 4883 O O . LEU A 1 587 ? -17.027 63.736 -37.821 1.00 97.00 587 LEU A O 1
ATOM 4887 N N . GLU A 1 588 ? -15.924 62.593 -36.251 1.00 96.50 588 GLU A N 1
ATOM 4888 C CA . GLU A 1 588 ? -15.407 63.794 -35.586 1.00 96.50 588 GLU A CA 1
ATOM 4889 C C . GLU A 1 588 ? -14.461 64.590 -36.490 1.00 96.50 588 GLU A C 1
ATOM 4891 O O . GLU A 1 588 ? -14.483 65.824 -36.487 1.00 96.50 588 GLU A O 1
ATOM 4896 N N . TRP A 1 589 ? -13.619 63.898 -37.260 1.00 96.88 589 TRP A N 1
ATOM 4897 C CA . TRP A 1 589 ? -12.728 64.537 -38.220 1.00 96.88 589 TRP A CA 1
ATOM 4898 C C . TRP A 1 589 ? -13.513 65.205 -39.356 1.00 96.88 589 TRP A C 1
ATOM 4900 O O . TRP A 1 589 ? -13.252 66.366 -39.672 1.00 96.88 589 TRP A O 1
ATOM 4910 N N . GLU A 1 590 ? -14.518 64.526 -39.915 1.00 97.12 590 GLU A N 1
ATOM 4911 C CA . GLU A 1 590 ? -15.410 65.095 -40.933 1.00 97.12 590 GLU A CA 1
ATOM 4912 C C . GLU A 1 590 ? -16.166 66.318 -40.404 1.00 97.12 590 GLU A C 1
ATOM 4914 O O . GLU A 1 590 ? -16.198 67.354 -41.068 1.00 97.12 590 GLU A O 1
ATOM 4919 N N . LEU A 1 591 ? -16.702 66.248 -39.181 1.00 96.56 591 LEU A N 1
ATOM 4920 C CA . LEU A 1 591 ? -17.369 67.376 -38.531 1.00 96.56 591 LEU A CA 1
ATOM 4921 C C . LEU A 1 591 ? -16.427 68.580 -38.395 1.00 96.56 591 LEU A C 1
ATOM 4923 O O . LEU A 1 591 ? -16.816 69.705 -38.712 1.00 96.56 591 LEU A O 1
ATOM 4927 N N . LYS A 1 592 ? -15.180 68.358 -37.958 1.00 96.38 592 LYS A N 1
ATOM 4928 C CA . LYS A 1 592 ? -14.161 69.418 -37.860 1.00 96.38 592 LYS A CA 1
ATOM 4929 C C . LYS A 1 592 ? -13.834 70.019 -39.224 1.00 96.38 592 LYS A C 1
ATOM 4931 O O . LYS A 1 592 ? -13.748 71.240 -39.334 1.00 96.38 592 LYS A O 1
ATOM 4936 N N . ASN A 1 593 ? -13.695 69.189 -40.256 1.00 96.38 593 ASN A N 1
ATOM 4937 C CA . ASN A 1 593 ? -13.455 69.650 -41.621 1.00 96.38 593 ASN A CA 1
ATOM 4938 C C . ASN A 1 593 ? -14.615 70.526 -42.128 1.00 96.38 593 ASN A C 1
ATOM 4940 O O . ASN A 1 593 ? -14.391 71.638 -42.599 1.00 96.38 593 ASN A O 1
ATOM 4944 N N . MET A 1 594 ? -15.862 70.079 -41.951 1.00 95.50 594 MET A N 1
ATOM 4945 C CA . MET A 1 594 ? -17.051 70.848 -42.338 1.00 95.50 594 MET A CA 1
ATOM 4946 C C . MET A 1 594 ? -17.173 72.166 -41.560 1.00 95.50 594 MET A C 1
ATOM 4948 O O . MET A 1 594 ? -17.526 73.192 -42.141 1.00 95.50 594 MET A O 1
ATOM 4952 N N . LEU A 1 595 ? -16.845 72.174 -40.263 1.00 97.00 595 LEU A N 1
ATOM 4953 C CA . LEU A 1 595 ? -16.807 73.398 -39.454 1.00 97.00 595 LEU A CA 1
ATOM 4954 C C . LEU A 1 595 ? -15.747 74.386 -39.951 1.00 97.00 595 LEU A C 1
ATOM 4956 O O . LEU A 1 595 ? -16.027 75.582 -40.018 1.00 97.00 595 LEU A O 1
ATOM 4960 N N . MET A 1 596 ? -14.562 73.901 -40.324 1.00 95.31 596 MET A N 1
ATOM 4961 C CA . MET A 1 596 ? -13.496 74.732 -40.888 1.00 95.31 596 MET A CA 1
ATOM 4962 C C . MET A 1 596 ? -13.916 75.326 -42.238 1.00 95.31 596 MET A C 1
ATOM 4964 O O . MET A 1 596 ? -13.812 76.532 -42.434 1.00 95.31 596 MET A O 1
ATOM 4968 N N . GLN A 1 597 ? -14.507 74.521 -43.127 1.00 96.19 597 GLN A N 1
ATOM 4969 C CA . GLN A 1 597 ? -15.058 75.010 -44.397 1.00 96.19 597 GLN A CA 1
ATOM 4970 C C . GLN A 1 597 ? -16.167 76.048 -44.187 1.00 96.19 597 GLN A C 1
ATOM 4972 O O . GLN A 1 597 ? -16.221 77.058 -44.888 1.00 96.19 597 GLN A O 1
ATOM 4977 N N . TYR A 1 598 ? -17.047 75.831 -43.208 1.00 96.38 598 TYR A N 1
ATOM 4978 C CA . TYR A 1 598 ? -18.074 76.803 -42.840 1.00 96.38 598 TYR A CA 1
ATOM 4979 C C . TYR A 1 598 ? -17.461 78.121 -42.346 1.00 96.38 598 TYR A C 1
ATOM 4981 O O . TYR A 1 598 ? -17.926 79.194 -42.738 1.00 96.38 598 TYR A O 1
ATOM 4989 N N . GLN A 1 599 ? -16.416 78.060 -41.514 1.00 95.50 599 GLN A N 1
ATOM 4990 C CA . GLN A 1 599 ? -15.682 79.243 -41.060 1.00 95.50 599 GLN A CA 1
ATOM 4991 C C . GLN A 1 599 ? -15.032 79.977 -42.236 1.00 95.50 599 GLN A C 1
ATOM 4993 O O . GLN A 1 599 ? -15.240 81.180 -42.361 1.00 95.50 599 GLN A O 1
ATOM 4998 N N . ASP A 1 600 ? -14.356 79.271 -43.144 1.00 95.50 600 ASP A N 1
ATOM 4999 C CA . ASP A 1 600 ? -13.761 79.858 -44.350 1.00 95.50 600 ASP A CA 1
ATOM 5000 C C . ASP A 1 600 ? -14.806 80.553 -45.227 1.00 95.50 600 ASP A C 1
ATOM 5002 O O . ASP A 1 600 ? -14.602 81.682 -45.674 1.00 95.50 600 ASP A O 1
ATOM 5006 N N . LEU A 1 601 ? -15.956 79.913 -45.460 1.00 94.62 601 LEU A N 1
ATOM 5007 C CA . LEU A 1 601 ? -17.060 80.511 -46.213 1.00 94.62 601 LEU A CA 1
ATOM 5008 C C . LEU A 1 601 ? -17.636 81.740 -45.504 1.00 94.62 601 LEU A C 1
ATOM 5010 O O . LEU A 1 601 ? -17.988 82.722 -46.160 1.00 94.62 601 LEU A O 1
ATOM 5014 N N . ARG A 1 602 ? -17.722 81.717 -44.171 1.00 94.62 602 ARG A N 1
ATOM 5015 C CA . ARG A 1 602 ? -18.176 82.860 -43.373 1.00 94.62 602 ARG A CA 1
ATOM 5016 C C . ARG A 1 602 ? -17.186 84.022 -43.438 1.00 94.62 602 ARG A C 1
ATOM 5018 O O . ARG A 1 602 ? -17.632 85.158 -43.586 1.00 94.62 602 ARG A O 1
ATOM 5025 N N . THR A 1 603 ? -15.886 83.744 -43.378 1.00 92.88 603 THR A N 1
ATOM 5026 C CA . THR A 1 603 ? -14.822 84.737 -43.564 1.00 92.88 603 THR A CA 1
ATOM 5027 C C . THR A 1 603 ? -14.902 85.327 -44.965 1.00 92.88 603 THR A C 1
ATOM 5029 O O . THR A 1 603 ? -15.082 86.529 -45.084 1.00 92.88 603 THR A O 1
ATOM 5032 N N . LYS A 1 604 ? -14.966 84.497 -46.016 1.00 93.44 604 LYS A N 1
ATOM 5033 C CA . LYS A 1 604 ? -15.154 84.960 -47.404 1.00 93.44 604 LYS A CA 1
ATOM 5034 C C . LYS A 1 604 ? -16.406 85.819 -47.576 1.00 93.44 604 LYS A C 1
ATOM 5036 O O . LYS A 1 604 ? -16.365 86.842 -48.251 1.00 93.44 604 LYS A O 1
ATOM 5041 N N . LYS A 1 605 ? -17.531 85.436 -46.961 1.00 93.00 605 LYS A N 1
ATOM 5042 C CA . LYS A 1 605 ? -18.753 86.254 -46.959 1.00 93.00 605 LYS A CA 1
ATOM 5043 C C . LYS A 1 605 ? -18.509 87.603 -46.282 1.00 93.00 605 LYS A C 1
ATOM 5045 O O . LYS A 1 605 ? -18.949 88.619 -46.812 1.00 93.00 605 LYS A O 1
ATOM 5050 N N . SER A 1 606 ? -17.842 87.614 -45.128 1.00 90.88 606 SER A N 1
ATOM 5051 C CA . SER A 1 606 ? -17.470 88.848 -44.434 1.00 90.88 606 SER A CA 1
ATOM 5052 C C . SER A 1 606 ? -16.568 89.712 -45.310 1.00 90.88 606 SER A C 1
ATOM 5054 O O . SER A 1 606 ? -16.856 90.892 -45.464 1.00 90.88 606 SER A O 1
ATOM 5056 N N . ASP A 1 607 ? -15.552 89.133 -45.944 1.00 89.44 607 ASP A N 1
ATOM 5057 C CA . ASP A 1 607 ? -14.634 89.840 -46.835 1.00 89.44 607 ASP A CA 1
ATOM 5058 C C . ASP A 1 607 ? -15.384 90.471 -48.006 1.00 89.44 607 ASP A C 1
ATOM 5060 O O . ASP A 1 607 ? -15.187 91.647 -48.272 1.00 89.44 607 ASP A O 1
ATOM 5064 N N . ILE A 1 608 ? -16.320 89.748 -48.636 1.00 87.81 608 ILE A N 1
ATOM 5065 C CA . ILE A 1 608 ? -17.188 90.282 -49.700 1.00 87.81 608 ILE A CA 1
ATOM 5066 C C . ILE A 1 608 ? -18.090 91.411 -49.178 1.00 87.81 608 ILE A C 1
ATOM 5068 O O . ILE A 1 608 ? -18.267 92.417 -49.855 1.00 87.81 608 ILE A O 1
ATOM 5072 N N . GLN A 1 609 ? -18.670 91.277 -47.981 1.00 85.88 609 GLN A N 1
ATOM 5073 C CA . GLN A 1 609 ? -19.521 92.323 -47.393 1.00 85.88 609 GLN A CA 1
ATOM 5074 C C . GLN A 1 609 ? -18.735 93.586 -47.017 1.00 85.88 609 GLN A C 1
ATOM 5076 O O . GLN A 1 609 ? -19.252 94.694 -47.149 1.00 85.88 609 GLN A O 1
ATOM 5081 N N . HIS A 1 610 ? -17.498 93.425 -46.549 1.00 82.62 610 HIS A N 1
ATOM 5082 C CA . HIS A 1 610 ? -16.593 94.524 -46.210 1.00 82.62 610 HIS A CA 1
ATOM 5083 C C . HIS A 1 610 ? -15.764 94.987 -47.415 1.00 82.62 610 HIS A C 1
ATOM 5085 O O . HIS A 1 610 ? -15.018 95.963 -47.298 1.00 82.62 610 HIS A O 1
ATOM 5091 N N . PHE A 1 611 ? -15.921 94.334 -48.572 1.00 77.56 611 PHE A N 1
ATOM 5092 C CA . PHE A 1 611 ? -15.305 94.719 -49.830 1.00 77.56 611 PHE A CA 1
ATOM 5093 C C . PHE A 1 611 ? -15.915 96.037 -50.295 1.00 77.56 611 PHE A C 1
ATOM 5095 O O . PHE A 1 611 ? -16.939 96.104 -50.975 1.00 77.56 611 PHE A O 1
ATOM 5102 N N . ARG A 1 612 ? -15.283 97.129 -49.881 1.00 71.88 612 ARG A N 1
ATOM 5103 C CA . ARG A 1 612 ? -15.583 98.455 -50.399 1.00 71.88 612 ARG A CA 1
ATOM 5104 C C . ARG A 1 612 ? -14.922 98.572 -51.760 1.00 71.88 612 ARG A C 1
ATOM 5106 O O . ARG A 1 612 ? -13.701 98.507 -51.853 1.00 71.88 612 ARG A O 1
ATOM 5113 N N . ILE A 1 613 ? -15.730 98.780 -52.795 1.00 68.06 613 ILE A N 1
ATOM 5114 C CA . ILE A 1 613 ? -15.233 99.157 -54.116 1.00 68.06 613 ILE A CA 1
ATOM 5115 C C . ILE A 1 613 ? -14.547 100.516 -53.956 1.00 68.06 613 ILE A C 1
ATOM 5117 O O . ILE A 1 613 ? -15.201 101.551 -53.827 1.00 68.06 613 ILE A O 1
ATOM 5121 N N . THR A 1 614 ? -13.221 100.510 -53.889 1.00 69.44 614 THR A N 1
ATOM 5122 C CA . THR A 1 614 ? -12.423 101.729 -53.958 1.00 69.44 614 THR A CA 1
ATOM 5123 C C . THR A 1 614 ? -12.415 102.211 -55.404 1.00 69.44 614 THR A C 1
ATOM 5125 O O . THR A 1 614 ? -12.499 101.425 -56.347 1.00 69.44 614 THR A O 1
ATOM 5128 N N . THR A 1 615 ? -12.349 103.525 -55.601 1.00 61.59 615 THR A N 1
ATOM 5129 C CA . THR A 1 615 ? -12.428 104.170 -56.924 1.00 61.59 615 THR A CA 1
ATOM 5130 C C . THR A 1 615 ? -11.330 103.737 -57.900 1.00 61.59 615 THR A C 1
ATOM 5132 O O . THR A 1 615 ? -11.441 104.021 -59.089 1.00 61.59 615 THR A O 1
ATOM 5135 N N . GLU A 1 616 ? -10.298 103.033 -57.434 1.00 59.25 616 GLU A N 1
ATOM 5136 C CA . GLU A 1 616 ? -9.294 102.391 -58.286 1.00 59.25 616 GLU A CA 1
ATOM 5137 C C . GLU A 1 616 ? -9.852 101.178 -59.042 1.00 59.25 616 GLU A C 1
ATOM 5139 O O . GLU A 1 616 ? -9.485 100.962 -60.190 1.00 59.25 616 GLU A O 1
ATOM 5144 N N . ILE A 1 617 ? -10.793 100.433 -58.454 1.00 60.31 617 ILE A N 1
ATOM 5145 C CA . ILE A 1 617 ? -11.385 99.238 -59.076 1.00 60.31 617 ILE A CA 1
ATOM 5146 C C . ILE A 1 617 ? -12.461 99.621 -60.109 1.00 60.31 617 ILE A C 1
ATOM 5148 O O . ILE A 1 617 ? -12.653 98.908 -61.083 1.00 60.31 617 ILE A O 1
ATOM 5152 N N . LEU A 1 618 ? -13.126 100.772 -59.944 1.00 55.25 618 LEU A N 1
ATOM 5153 C CA . LEU A 1 618 ? -14.100 101.324 -60.908 1.00 55.25 618 LEU A CA 1
ATOM 5154 C C . LEU A 1 618 ? -13.458 102.032 -62.115 1.00 55.25 618 LEU A C 1
ATOM 5156 O O . LEU A 1 618 ? -14.176 102.545 -62.971 1.00 55.25 618 LEU A O 1
ATOM 5160 N N . LYS A 1 619 ? -12.125 102.129 -62.162 1.00 57.28 619 LYS A N 1
ATOM 5161 C CA . LYS A 1 619 ? -11.378 102.751 -63.271 1.00 57.28 619 LYS A CA 1
ATOM 5162 C C . LYS A 1 619 ? -10.840 101.745 -64.292 1.00 57.28 619 LYS A C 1
ATOM 5164 O O . LYS A 1 619 ? -10.036 102.124 -65.144 1.00 57.28 619 LYS A O 1
ATOM 5169 N N . VAL A 1 620 ? -11.308 100.503 -64.219 1.00 48.78 620 VAL A N 1
ATOM 5170 C CA . VAL A 1 620 ? -11.237 99.505 -65.292 1.00 48.78 620 VAL A CA 1
ATOM 5171 C C . VAL A 1 620 ? -12.660 99.258 -65.759 1.00 48.78 620 VAL A C 1
ATOM 5173 O O . VAL A 1 620 ? -12.856 99.207 -66.992 1.00 48.78 620 VAL A O 1
#